Protein 6IWF (pdb70)

Organism: Pseudomonas aeruginosa (strain ATCC 15692 / DSM 22644 / CIP 104116 / JCM 14847 / LMG 12228 / 1C / PRS 101 / PAO1) (NCBI:txid208964)

CATH classification: 3.40.190.10 (+1 more: 3.40.190.10)

Sequence (612 aa):
PVTLTLYNGQHAATGIAIAKAFQDKTGIQVKIRKGGDGQLASQITEEGARSPADVLYTEESPPLIRLASAGLLAKLEPETLALVEPEHAGGNGDWIGITARTRVLAYNPKKIDEKDLPKSLMDLSDPSWSGRFGFVPTSGAFLEQVAAVIKLKGQEEAEDWLTGLKAFGSIYTNNVTAMKAVENGEVDMALINNYYWYTLKKEKGELNSRLHYFGNQDPGALVTVSGAAVLKSSKHPREAQQFVAFMLSEEGQKAILSQSAEYPMRKGMQADPALKPFAELDPPKLTPADLGEASEALSLERDVGLPVTLTLYNGQHAATGIAIAKAFQDKTGIQVKIRKGGDGQLASQITEEGARSPADVLYTEESPPLIRLASAGLLAKLEPETLALVEPEHAGGNGDWIGITARTRVLAYNPKKIDEKDLPKSLMDLSDPSWSGRFGFVPTSGAFLEQVAAVIKLKGQEEAEDWLTGLKAFGSIYTNNVTAMKAVENGEVDMALINNYYWYTLKKEKGELNSRLHYFGNQDPGALVTVSGAAVLKSSKHPREAQQFVAFMLSEEGQKAILSQSAEYPMRKGMQADPALKPFAELDPPKLTPADLGEASEALSLERDVGL

Nearest PDB structures (foldseek):
  6ivy-assembly1_A  TM=9.985E-01  e=1.542E-62  Pseudomonas aeruginosa PAO1
  1mrp-assembly1_A  TM=9.635E-01  e=1.527E-38  Haemophilus influenzae
  2o69-assembly1_A  TM=8.875E-01  e=1.484E-39  Haemophilus influenzae
  1xc1-assembly5_E  TM=8.954E-01  e=6.951E-38  Neisseria gonorrhoeae
  7w3w-assembly1_A  TM=8.744E-01  e=2.225E-31  Vibrio metschnikovii

Solvent-accessible surface area: 25604 Å² total; per-residue (Å²): 168,51,58,2,16,2,2,0,6,2,64,52,50,1,0,106,21,0,7,113,17,0,52,97,139,46,52,26,81,19,124,50,90,88,9,38,23,40,94,0,0,40,40,2,64,149,51,24,87,223,8,77,0,4,1,0,0,0,36,8,1,13,16,0,29,83,1,21,88,68,36,39,5,18,112,0,82,88,125,2,42,66,47,2,69,104,86,32,14,8,72,121,8,15,7,0,0,0,1,0,0,1,10,1,0,0,5,8,35,177,103,10,79,98,158,69,3,3,147,23,1,39,55,0,31,69,84,80,32,58,50,77,0,0,0,5,3,101,20,39,10,1,27,0,2,0,8,0,0,18,95,41,54,20,62,96,40,0,80,102,4,0,72,6,0,98,66,52,15,34,94,38,118,71,18,68,71,0,1,82,1,0,10,90,27,123,7,23,0,0,5,0,2,0,4,25,35,35,64,8,71,144,129,106,40,138,29,88,1,109,31,36,38,17,12,87,16,15,4,1,4,1,23,7,4,0,0,0,0,2,3,141,25,11,162,52,82,182,34,0,18,62,2,0,30,20,0,0,31,102,78,0,0,122,19,2,36,72,69,5,19,3,6,13,12,67,94,81,30,150,24,77,136,70,6,64,71,81,104,103,3,48,35,6,128,24,49,12,82,51,11,15,75,5,74,96,1,77,64,2,13,178,119,21,53,32,185,49,44,2,10,1,2,0,6,0,76,49,50,0,0,53,19,0,3,82,12,1,53,96,130,51,68,28,86,9,68,38,27,45,6,44,21,37,95,0,0,52,35,3,66,125,27,24,99,172,8,69,0,4,1,0,0,0,31,6,1,11,18,0,30,82,1,20,91,66,40,46,7,18,112,0,79,89,124,2,37,70,49,6,72,105,89,33,14,9,88,126,7,15,6,0,0,0,0,0,0,3,11,1,0,0,15,7,30,170,105,8,75,58,170,67,16,3,88,23,0,30,56,0,31,70,86,78,30,58,51,78,0,0,0,6,4,110,27,39,11,0,28,0,0,0,5,0,0,22,100,68,80,25,83,114,69,0,81,100,3,0,70,7,0,98,67,53,15,35,99,27,102,66,37,84,48,0,0,112,2,0,27,94,17,120,4,22,0,0,5,0,3,0,11,24,36,36,66,16,60,139,125,114,34,140,30,70,2,139,32,49,39,14,13,136,86,16,7,0,4,1,19,6,3,0,0,0,0,1,2,149,38,15,180,50,80,163,33,0,15,70,2,0,31,10,0,0,31,92,91,0,0,129,18,0,34,78,91,4,25,2,6,14,12,64,108,78,24,132,25,84,134,76,6,67,71,86,99,108,6,53,38,6,157,28,47,10,80,60,5,15,79,1,66,90,1,104,65,2,14,76,116,20,51,36

InterPro domains:
  IPR006059 Bacterial-type extracellular solute-binding protein [PF13416] (45-304)
  IPR026045 Ferric binding protein [PIRSF002825] (27-326)

Radius of gyration: 26.13 Å; Cα contacts (8 Å, |Δi|>4): 1229; chains: 2; bounding box: 62×66×66 Å

B-factor: mean 15.75, std 8.54, range [2.19, 72.03]

Structure (mmCIF, N/CA/C/O backbone):
data_6IWF
#
_entry.id   6IWF
#
_cell.length_a   51.324
_cell.length_b   105.195
_cell.length_c   59.676
_cell.angle_alpha   90.000
_cell.angle_beta   110.361
_cell.angle_gamma   90.000
#
_symmetry.space_group_name_H-M   'P 1 21 1'
#
loop_
_entity.id
_entity.type
_entity.pdbx_description
1 polymer 'Ferric iron-binding protein HitA'
2 water water
#
loop_
_atom_site.group_PDB
_atom_site.id
_atom_site.type_symbol
_atom_site.label_atom_id
_atom_site.label_alt_id
_atom_site.label_comp_id
_atom_site.label_asym_id
_atom_site.label_entity_id
_atom_site.label_seq_id
_atom_site.pdbx_PDB_ins_code
_atom_site.Cartn_x
_atom_site.Cartn_y
_atom_site.Cartn_z
_atom_site.occupancy
_atom_site.B_iso_or_equiv
_atom_site.auth_seq_id
_atom_site.auth_comp_id
_atom_site.auth_asym_id
_atom_site.auth_atom_id
_atom_site.pdbx_PDB_model_num
ATOM 1 N N . PRO A 1 2 ? 13.03918 -39.25469 83.11246 1.000 31.86917 29 PRO A N 1
ATOM 2 C CA . PRO A 1 2 ? 14.34543 -39.05791 82.47131 1.000 29.25621 29 PRO A CA 1
ATOM 3 C C . PRO A 1 2 ? 14.36546 -37.82130 81.57366 1.000 30.54578 29 PRO A C 1
ATOM 4 O O . PRO A 1 2 ? 13.43013 -37.61067 80.80039 1.000 26.85006 29 PRO A O 1
ATOM 8 N N . VAL A 1 3 ? 15.42162 -37.01340 81.68443 1.000 26.22963 30 VAL A N 1
ATOM 9 C CA . VAL A 1 3 ? 15.52138 -35.79681 80.88629 1.000 24.20220 30 VAL A CA 1
ATOM 10 C C . VAL A 1 3 ? 15.77039 -36.15297 79.42589 1.000 24.31638 30 VAL A C 1
ATOM 11 O O . VAL A 1 3 ? 16.54497 -37.06750 79.10559 1.000 18.89468 30 VAL A O 1
ATOM 15 N N . THR A 1 4 ? 15.09821 -35.43416 78.52942 1.000 19.35718 31 THR A N 1
ATOM 16 C CA . THR A 1 4 ? 15.37992 -35.48256 77.10113 1.000 19.31940 31 THR A CA 1
ATOM 17 C C . THR A 1 4 ? 15.78635 -34.08340 76.65358 1.000 17.88943 31 THR A C 1
ATOM 18 O O . THR A 1 4 ? 14.99961 -33.13928 76.78112 1.000 20.40507 31 THR A O 1
ATOM 22 N N . LEU A 1 5 ? 17.02673 -33.94070 76.18621 1.000 17.99902 32 LEU A N 1
ATOM 23 C CA . LEU A 1 5 ? 17.47075 -32.69038 75.57626 1.000 14.07183 32 LEU A CA 1
ATOM 24 C C . LEU A 1 5 ? 16.95916 -32.61292 74.14372 1.000 15.90120 32 LEU A C 1
ATOM 25 O O . LEU A 1 5 ? 16.88461 -33.62579 73.44276 1.000 17.83589 32 LEU A O 1
ATOM 30 N N . THR A 1 6 ? 16.60647 -31.40663 73.71004 1.000 14.84812 33 THR A N 1
ATOM 31 C CA . THR A 1 6 ? 16.23596 -31.15084 72.32308 1.000 12.92387 33 THR A CA 1
ATOM 32 C C . THR A 1 6 ? 17.39359 -30.41956 71.65527 1.000 12.12685 33 THR A C 1
ATOM 33 O O . THR A 1 6 ? 17.81328 -29.36146 72.13413 1.000 11.41901 33 THR A O 1
ATOM 37 N N . LEU A 1 7 ? 17.93463 -31.01299 70.58944 1.000 11.05751 34 LEU A N 1
ATOM 38 C CA . LEU A 1 7 ? 19.01842 -30.43552 69.80838 1.000 12.20124 34 LEU A CA 1
ATOM 39 C C . LEU A 1 7 ? 18.44312 -29.91967 68.49905 1.000 11.09815 34 LEU A C 1
ATOM 40 O O . LEU A 1 7 ? 17.89922 -30.70018 67.71438 1.000 12.21326 34 LEU A O 1
ATOM 45 N N . TYR A 1 8 ? 18.56381 -28.61711 68.26911 1.000 10.60435 35 TYR A N 1
ATOM 46 C CA . TYR A 1 8 ? 18.28112 -28.02557 66.96377 1.000 11.51970 35 TYR A CA 1
ATOM 47 C C . TYR A 1 8 ? 19.55936 -28.12747 66.14366 1.000 10.22084 35 TYR A C 1
ATOM 48 O O . TYR A 1 8 ? 20.54554 -27.44662 66.44622 1.000 10.17660 35 TYR A O 1
ATOM 57 N N . ASN A 1 9 ? 19.55480 -28.97961 65.10423 1.000 8.95460 36 ASN A N 1
ATOM 58 C CA . ASN A 1 9 ? 20.77902 -29.31155 64.37779 1.000 9.98927 36 ASN A CA 1
ATOM 59 C C . ASN A 1 9 ? 20.73997 -28.72656 62.97099 1.000 11.53892 36 ASN A C 1
ATOM 60 O O . ASN A 1 9 ? 20.07534 -29.26990 62.07833 1.000 11.62971 36 ASN A O 1
ATOM 65 N N . GLY A 1 10 ? 21.48860 -27.63814 62.78586 1.000 9.56542 37 GLY A N 1
ATOM 66 C CA . GLY A 1 10 ? 21.78228 -27.06791 61.48449 1.000 13.52099 37 GLY A CA 1
ATOM 67 C C . GLY A 1 10 ? 23.00569 -27.63715 60.80472 1.000 16.04243 37 GLY A C 1
ATOM 68 O O . GLY A 1 10 ? 23.22278 -27.36889 59.61814 1.000 18.00811 37 GLY A O 1
ATOM 69 N N . GLN A 1 11 ? 23.82289 -28.40515 61.52378 1.000 9.90193 38 GLN A N 1
ATOM 70 C CA . GLN A 1 11 ? 24.92804 -29.12117 60.90231 1.000 10.15677 38 GLN A CA 1
ATOM 71 C C . GLN A 1 11 ? 24.39164 -30.33194 60.14204 1.000 10.36658 38 GLN A C 1
ATOM 72 O O . GLN A 1 11 ? 23.19776 -30.62286 60.15216 1.000 12.55627 38 GLN A O 1
ATOM 78 N N . HIS A 1 12 ? 25.29331 -31.04826 59.48191 1.000 12.68197 39 HIS A N 1
ATOM 79 C CA . HIS A 1 12 ? 24.88955 -32.18897 58.66661 1.000 14.82085 39 HIS A CA 1
ATOM 80 C C . HIS A 1 12 ? 24.17521 -33.23513 59.51754 1.000 13.55549 39 HIS A C 1
ATOM 81 O O . HIS A 1 12 ? 24.46171 -33.40661 60.70579 1.000 14.43179 39 HIS A O 1
ATOM 88 N N . ALA A 1 13 ? 23.21248 -33.92434 58.89321 1.000 14.34614 40 ALA A N 1
ATOM 89 C CA . ALA A 1 13 ? 22.32723 -34.83144 59.62507 1.000 16.22444 40 ALA A CA 1
ATOM 90 C C . ALA A 1 13 ? 23.11035 -35.90157 60.37871 1.000 12.55355 40 ALA A C 1
ATOM 91 O O . ALA A 1 13 ? 22.88043 -36.12833 61.57398 1.000 13.98482 40 ALA A O 1
ATOM 93 N N . ALA A 1 14 ? 24.05298 -36.56029 59.69943 1.000 17.04493 41 ALA A N 1
ATOM 94 C CA . ALA A 1 14 ? 24.80530 -37.64641 60.32210 1.000 16.48457 41 ALA A CA 1
ATOM 95 C C . ALA A 1 14 ? 25.71900 -37.15136 61.43268 1.000 15.23072 41 ALA A C 1
ATOM 96 O O . ALA A 1 14 ? 26.02566 -37.90562 62.35879 1.000 15.51195 41 ALA A O 1
ATOM 98 N N . THR A 1 15 ? 26.18438 -35.90522 61.35134 1.000 13.43853 42 THR A N 1
ATOM 99 C CA . THR A 1 15 ? 27.01399 -35.35663 62.42200 1.000 12.77311 42 THR A CA 1
ATOM 100 C C . THR A 1 15 ? 26.19073 -35.12156 63.68535 1.000 12.50723 42 THR A C 1
ATOM 101 O O . THR A 1 15 ? 26.64234 -35.42333 64.79916 1.000 10.73791 42 THR A O 1
ATOM 105 N N . GLY A 1 16 ? 24.98441 -34.56857 63.53362 1.000 11.31501 43 GLY A N 1
ATOM 106 C CA . GLY A 1 16 ? 24.11943 -34.39408 64.68822 1.000 12.43640 43 GLY A CA 1
ATOM 107 C C . GLY A 1 16 ? 23.73295 -35.72473 65.30673 1.000 15.35113 43 GLY A C 1
ATOM 108 O O . GLY A 1 16 ? 23.71088 -35.87241 66.53038 1.000 14.86682 43 GLY A O 1
ATOM 109 N N . ILE A 1 17 ? 23.46523 -36.72186 64.46469 1.000 14.40219 44 ILE A N 1
ATOM 110 C CA . ILE A 1 17 ? 23.11712 -38.04503 64.97323 1.000 16.44895 44 ILE A CA 1
ATOM 111 C C . ILE A 1 17 ? 24.28472 -38.64061 65.74940 1.000 14.23450 44 ILE A C 1
ATOM 112 O O . ILE A 1 17 ? 24.10256 -39.20944 66.83592 1.000 19.20119 44 ILE A O 1
ATOM 117 N N . ALA A 1 18 ? 25.50265 -38.51176 65.21253 1.000 15.09818 45 ALA A N 1
ATOM 118 C CA . ALA A 1 18 ? 26.66232 -39.14157 65.83599 1.000 13.17259 45 ALA A CA 1
ATOM 119 C C . ALA A 1 18 ? 26.94153 -38.55746 67.21639 1.000 18.57012 45 ALA A C 1
ATOM 120 O O . ALA A 1 18 ? 27.17169 -39.30001 68.18286 1.000 16.99395 45 ALA A O 1
ATOM 122 N N . ILE A 1 19 ? 26.93668 -37.22426 67.33153 1.000 13.62240 46 ILE A N 1
ATOM 123 C CA . ILE A 1 19 ? 27.24413 -36.62585 68.62382 1.000 13.98676 46 ILE A CA 1
ATOM 124 C C . ILE A 1 19 ? 26.09375 -36.85769 69.59946 1.000 11.45359 46 ILE A C 1
ATOM 125 O O . ILE A 1 19 ? 26.32494 -37.06222 70.79546 1.000 15.64267 46 ILE A O 1
ATOM 130 N N . ALA A 1 20 ? 24.84607 -36.86266 69.11214 1.000 15.79140 47 ALA A N 1
ATOM 131 C CA . ALA A 1 20 ? 23.71870 -37.15615 69.99309 1.000 15.17446 47 ALA A CA 1
ATOM 132 C C . ALA A 1 20 ? 23.81357 -38.57441 70.53339 1.000 17.71386 47 ALA A C 1
ATOM 133 O O . ALA A 1 20 ? 23.52460 -38.82024 71.71087 1.000 19.77422 47 ALA A O 1
ATOM 135 N N . LYS A 1 21 ? 24.23492 -39.51642 69.68775 1.000 15.08684 48 LYS A N 1
ATOM 136 C CA . LYS A 1 21 ? 24.38149 -40.90088 70.12706 1.000 22.98676 48 LYS A CA 1
ATOM 137 C C . LYS A 1 21 ? 25.48530 -41.02665 71.16863 1.000 20.83879 48 LYS A C 1
ATOM 138 O O . LYS A 1 21 ? 25.30502 -41.68040 72.20369 1.000 19.56376 48 LYS A O 1
ATOM 144 N N . ALA A 1 22 ? 26.63488 -40.39480 70.91484 1.000 19.31496 49 ALA A N 1
ATOM 145 C CA . ALA A 1 22 ? 27.75035 -40.47947 71.85234 1.000 18.91048 49 ALA A CA 1
ATOM 146 C C . ALA A 1 22 ? 27.38221 -39.90390 73.21607 1.000 21.06879 49 ALA A C 1
ATOM 147 O O . ALA A 1 22 ? 27.71098 -40.49222 74.25247 1.000 20.86858 49 ALA A O 1
ATOM 149 N N . PHE A 1 23 ? 26.70025 -38.75418 73.24198 1.000 18.70331 50 PHE A N 1
ATOM 150 C CA . PHE A 1 23 ? 26.29060 -38.16883 74.51746 1.000 18.84011 50 PHE A CA 1
ATOM 151 C C . PHE A 1 23 ? 25.29029 -39.06494 75.23971 1.000 18.77103 50 PHE A C 1
ATOM 152 O O . PHE A 1 23 ? 25.38117 -39.24995 76.45841 1.000 21.48584 50 PHE A O 1
ATOM 160 N N . GLN A 1 24 ? 24.32497 -39.61433 74.49566 1.000 19.75659 51 GLN A N 1
ATOM 161 C CA . GLN A 1 24 ? 23.27636 -40.45094 75.07659 1.000 20.93490 51 GLN A CA 1
ATOM 162 C C . GLN A 1 24 ? 23.85297 -41.72637 75.68008 1.000 27.12584 51 GLN A C 1
ATOM 163 O O . GLN A 1 24 ? 23.41620 -42.17016 76.75010 1.000 28.45286 51 GLN A O 1
ATOM 169 N N . ASP A 1 25 ? 24.84256 -42.32608 75.01081 1.000 29.79782 52 ASP A N 1
ATOM 170 C CA . ASP A 1 25 ? 25.48888 -43.52036 75.54851 1.000 31.40149 52 ASP A CA 1
ATOM 171 C C . ASP A 1 25 ? 26.31609 -43.19642 76.78923 1.000 29.79515 52 ASP A C 1
ATOM 172 O O . ASP A 1 25 ? 26.36493 -43.99199 77.73553 1.000 36.41007 52 ASP A O 1
ATOM 177 N N . LYS A 1 26 ? 26.95606 -42.02475 76.81338 1.000 29.09275 53 LYS A N 1
ATOM 178 C CA . LYS A 1 26 ? 27.84635 -41.67754 77.91925 1.000 27.41566 53 LYS A CA 1
ATOM 179 C C . LYS A 1 26 ? 27.07388 -41.29565 79.17911 1.000 32.34229 53 LYS A C 1
ATOM 180 O O . LYS A 1 26 ? 27.48800 -41.63410 80.29359 1.000 33.92585 53 LYS A O 1
ATOM 186 N N . THR A 1 27 ? 25.95999 -40.58250 79.02877 1.000 26.37865 54 THR A N 1
ATOM 187 C CA . THR A 1 27 ? 25.27660 -39.97258 80.16077 1.000 25.76480 54 THR A CA 1
ATOM 188 C C . THR A 1 27 ? 23.91287 -40.57937 80.45610 1.000 27.35800 54 THR A C 1
ATOM 189 O O . THR A 1 27 ? 23.36377 -40.31984 81.53284 1.000 27.84836 54 THR A O 1
ATOM 193 N N . GLY A 1 28 ? 23.34724 -41.36293 79.53709 1.000 24.34035 55 GLY A N 1
ATOM 194 C CA . GLY A 1 28 ? 21.98469 -41.82308 79.65931 1.000 25.40014 55 GLY A CA 1
ATOM 195 C C . GLY A 1 28 ? 20.93746 -40.77959 79.34458 1.000 22.70074 55 GLY A C 1
ATOM 196 O O . GLY A 1 28 ? 19.74378 -41.10090 79.36958 1.000 24.29039 55 GLY A O 1
ATOM 197 N N . ILE A 1 29 ? 21.34605 -39.54581 79.04737 1.000 21.78437 56 ILE A N 1
ATOM 198 C CA . ILE A 1 29 ? 20.41446 -38.47525 78.70569 1.000 21.26633 56 ILE A CA 1
ATOM 199 C C . ILE A 1 29 ? 19.99264 -38.64374 77.25042 1.000 23.38190 56 ILE A C 1
ATOM 200 O O . ILE A 1 29 ? 20.83836 -38.69473 76.35088 1.000 25.99516 56 ILE A O 1
ATOM 205 N N . GLN A 1 30 ? 18.68617 -38.74375 77.01818 1.000 23.20959 57 GLN A N 1
ATOM 206 C CA . GLN A 1 30 ? 18.18471 -38.87947 75.65895 1.000 25.85941 57 GLN A CA 1
ATOM 207 C C . GLN A 1 30 ? 18.30673 -37.54610 74.93564 1.000 20.10176 57 GLN A C 1
ATOM 208 O O . GLN A 1 30 ? 18.10862 -36.48491 75.53033 1.000 19.19831 57 GLN A O 1
ATOM 214 N N . VAL A 1 31 ? 18.63041 -37.60316 73.64795 1.000 21.47322 58 VAL A N 1
ATOM 215 C CA . VAL A 1 31 ? 18.77029 -36.40902 72.81794 1.000 18.77104 58 VAL A CA 1
ATOM 216 C C . VAL A 1 31 ? 17.82506 -36.54656 71.63341 1.000 18.76858 58 VAL A C 1
ATOM 217 O O . VAL A 1 31 ? 18.00858 -37.42866 70.78493 1.000 24.85696 58 VAL A O 1
ATOM 221 N N . LYS A 1 32 ? 16.82536 -35.66891 71.56986 1.000 13.56713 59 LYS A N 1
ATOM 222 C CA . LYS A 1 32 ? 15.91621 -35.56646 70.43479 1.000 13.16909 59 LYS A CA 1
ATOM 223 C C . LYS A 1 32 ? 16.45423 -34.50216 69.48298 1.000 16.97722 59 LYS A C 1
ATOM 224 O O . LYS A 1 32 ? 16.94005 -33.46512 69.93593 1.000 17.77207 59 LYS A O 1
ATOM 230 N N . ILE A 1 33 ? 16.38408 -34.75852 68.17287 1.000 15.93581 60 ILE A N 1
ATOM 231 C CA . ILE A 1 33 ? 17.00560 -33.87775 67.17557 1.000 16.88545 60 ILE A CA 1
ATOM 232 C C . ILE A 1 33 ? 15.93940 -33.28144 66.26685 1.000 22.25433 60 ILE A C 1
ATOM 233 O O . ILE A 1 33 ? 15.20427 -34.01288 65.58917 1.000 21.47801 60 ILE A O 1
ATOM 238 N N . ARG A 1 34 ? 15.88931 -31.95172 66.22481 1.000 15.45140 61 ARG A N 1
ATOM 239 C CA . ARG A 1 34 ? 15.09345 -31.20709 65.25550 1.000 15.44217 61 ARG A CA 1
ATOM 240 C C . ARG A 1 34 ? 16.03954 -30.75953 64.14498 1.000 19.93882 61 ARG A C 1
ATOM 241 O O . ARG A 1 34 ? 16.92652 -29.93043 64.36911 1.000 14.69774 61 ARG A O 1
ATOM 249 N N . LYS A 1 35 ? 15.87682 -31.33460 62.95783 1.000 20.89439 62 LYS A N 1
ATOM 250 C CA . LYS A 1 35 ? 16.76696 -31.05220 61.84499 1.000 16.92382 62 LYS A CA 1
ATOM 251 C C . LYS A 1 35 ? 16.24509 -29.87287 61.03797 1.000 16.93746 62 LYS A C 1
ATOM 252 O O . LYS A 1 35 ? 15.04438 -29.77062 60.77536 1.000 18.83439 62 LYS A O 1
ATOM 258 N N . GLY A 1 36 ? 17.14920 -28.97679 60.66042 1.000 14.95745 63 GLY A N 1
ATOM 259 C CA . GLY A 1 36 ? 16.76176 -27.84996 59.82922 1.000 16.35356 63 GLY A CA 1
ATOM 260 C C . GLY A 1 36 ? 17.99114 -27.14536 59.30421 1.000 13.09604 63 GLY A C 1
ATOM 261 O O . GLY A 1 36 ? 19.12758 -27.50803 59.61788 1.000 14.73096 63 GLY A O 1
ATOM 262 N N . GLY A 1 37 ? 17.75415 -26.13523 58.47072 1.000 16.64755 64 GLY A N 1
ATOM 263 C CA . GLY A 1 37 ? 18.83275 -25.25320 58.08273 1.000 13.05133 64 GLY A CA 1
ATOM 264 C C . GLY A 1 37 ? 19.11968 -24.23871 59.17661 1.000 12.56717 64 GLY A C 1
ATOM 265 O O . GLY A 1 37 ? 18.24337 -23.88767 59.96396 1.000 13.94309 64 GLY A O 1
ATOM 266 N N . ASP A 1 38 ? 20.37840 -23.78857 59.22063 1.000 13.25288 65 ASP A N 1
ATOM 267 C CA . ASP A 1 38 ? 20.83815 -22.76326 60.15873 1.000 14.91284 65 ASP A CA 1
ATOM 268 C C . ASP A 1 38 ? 19.82996 -21.63238 60.33575 1.000 16.13193 65 ASP A C 1
ATOM 269 O O . ASP A 1 38 ? 19.33182 -21.38201 61.43982 1.000 15.99846 65 ASP A O 1
ATOM 274 N N . GLY A 1 39 ? 19.52509 -20.93240 59.24064 1.000 17.22598 66 GLY A N 1
ATOM 275 C CA . GLY A 1 39 ? 18.64634 -19.77484 59.33401 1.000 15.59140 66 GLY A CA 1
ATOM 276 C C . GLY A 1 39 ? 17.22049 -20.13949 59.70309 1.000 18.64914 66 GLY A C 1
ATOM 277 O O . GLY A 1 39 ? 16.56991 -19.42986 60.47820 1.000 15.07774 66 GLY A O 1
ATOM 278 N N . GLN A 1 40 ? 16.71272 -21.24724 59.15277 1.000 10.97710 67 GLN A N 1
ATOM 279 C CA . GLN A 1 40 ? 15.37913 -21.70760 59.51554 1.000 15.83874 67 GLN A CA 1
ATOM 280 C C . GLN A 1 40 ? 15.30274 -21.99638 61.00893 1.000 15.51742 67 GLN A C 1
ATOM 281 O O . GLN A 1 40 ? 14.33892 -21.60863 61.68097 1.000 16.08093 67 GLN A O 1
ATOM 287 N N . LEU A 1 41 ? 16.34084 -22.63540 61.55564 1.000 13.36872 68 LEU A N 1
ATOM 288 C CA . LEU A 1 41 ? 16.33263 -22.94858 62.98091 1.000 12.68094 68 LEU A CA 1
ATOM 289 C C . LEU A 1 41 ? 16.47337 -21.68867 63.82654 1.000 13.39928 68 LEU A C 1
ATOM 290 O O . LEU A 1 41 ? 15.78090 -21.54102 64.84051 1.000 12.20719 68 LEU A O 1
ATOM 295 N N . ALA A 1 42 ? 17.35655 -20.76671 63.42608 1.000 11.72106 69 ALA A N 1
ATOM 296 C CA . ALA A 1 42 ? 17.49220 -19.52062 64.17930 1.000 11.00981 69 ALA A CA 1
ATOM 297 C C . ALA A 1 42 ? 16.19799 -18.71092 64.12808 1.000 14.93736 69 ALA A C 1
ATOM 298 O O . ALA A 1 42 ? 15.78680 -18.11827 65.13407 1.000 16.50634 69 ALA A O 1
ATOM 300 N N . SER A 1 43 ? 15.52358 -18.69963 62.97285 1.000 14.74488 70 SER A N 1
ATOM 301 C CA . SER A 1 43 ? 14.23669 -18.01261 62.88424 1.000 17.24321 70 SER A CA 1
ATOM 302 C C . SER A 1 43 ? 13.17671 -18.70386 63.72641 1.000 16.10731 70 SER A C 1
ATOM 303 O O . SER A 1 43 ? 12.35372 -18.03625 64.35767 1.000 17.22861 70 SER A O 1
ATOM 306 N N . GLN A 1 44 ? 13.17646 -20.03695 63.74943 1.000 15.83665 71 GLN A N 1
ATOM 307 C CA . GLN A 1 44 ? 12.22313 -20.75264 64.58708 1.000 16.65352 71 GLN A CA 1
ATOM 308 C C . GLN A 1 44 ? 12.43753 -20.41717 66.05478 1.000 18.66949 71 GLN A C 1
ATOM 309 O O . GLN A 1 44 ? 11.48029 -20.13731 66.78543 1.000 19.19644 71 GLN A O 1
ATOM 315 N N . ILE A 1 45 ? 13.69807 -20.43166 66.50392 1.000 15.34854 72 ILE A N 1
ATOM 316 C CA . ILE A 1 45 ? 13.98137 -20.08460 67.89472 1.000 15.55508 72 ILE A CA 1
ATOM 317 C C . ILE A 1 45 ? 13.53416 -18.66039 68.18852 1.000 19.25137 72 ILE A C 1
ATOM 318 O O . ILE A 1 45 ? 12.95930 -18.38067 69.24714 1.000 27.02928 72 ILE A O 1
ATOM 323 N N . THR A 1 46 ? 13.78443 -17.74122 67.25469 1.000 19.80292 73 THR A N 1
ATOM 324 C CA . THR A 1 46 ? 13.37478 -16.35527 67.44888 1.000 19.35505 73 THR A CA 1
ATOM 325 C C . THR A 1 46 ? 11.85504 -16.24320 67.57537 1.000 27.23840 73 THR A C 1
ATOM 326 O O . THR A 1 46 ? 11.35169 -15.50779 68.43337 1.000 29.04870 73 THR A O 1
ATOM 330 N N . GLU A 1 47 ? 11.10474 -16.99208 66.75779 1.000 21.71619 74 GLU A N 1
ATOM 331 C CA . GLU A 1 47 ? 9.64269 -16.92540 66.82701 1.000 22.48412 74 GLU A CA 1
ATOM 332 C C . GLU A 1 47 ? 9.08496 -17.69746 68.01779 1.000 28.64704 74 GLU A C 1
ATOM 333 O O . GLU A 1 47 ? 8.12022 -17.24933 68.64679 1.000 33.05852 74 GLU A O 1
ATOM 339 N N . GLU A 1 48 ? 9.66322 -18.85871 68.33950 1.000 24.84117 75 GLU A N 1
ATOM 340 C CA . GLU A 1 48 ? 9.14545 -19.65511 69.45141 1.000 26.73364 75 GLU A CA 1
ATOM 341 C C . GLU A 1 48 ? 9.37362 -18.96903 70.79430 1.000 30.17077 75 GLU A C 1
ATOM 342 O O . GLU A 1 48 ? 8.59368 -19.17704 71.73210 1.000 32.06667 75 GLU A O 1
ATOM 348 N N . GLY A 1 49 ? 10.44009 -18.17712 70.91142 1.000 28.83245 76 GLY A N 1
ATOM 349 C CA . GLY A 1 49 ? 10.65880 -17.38973 72.11601 1.000 31.36187 76 GLY A CA 1
ATOM 350 C C . GLY A 1 49 ? 10.84870 -18.25896 73.34507 1.000 37.57250 76 GLY A C 1
ATOM 351 O O . GLY A 1 49 ? 11.69821 -19.15858 73.37869 1.000 29.85663 76 GLY A O 1
ATOM 352 N N . ALA A 1 50 ? 10.03968 -17.99033 74.37670 1.000 36.83652 77 ALA A N 1
ATOM 353 C CA . ALA A 1 50 ? 10.17082 -18.71723 75.63601 1.000 27.84186 77 ALA A CA 1
ATOM 354 C C . ALA A 1 50 ? 9.61490 -20.12773 75.53198 1.000 33.22655 77 ALA A C 1
ATOM 355 O O . ALA A 1 50 ? 10.03949 -21.01619 76.28008 1.000 34.36933 77 ALA A O 1
ATOM 357 N N . ARG A 1 51 ? 8.66975 -20.34953 74.61997 1.000 31.64902 78 ARG A N 1
ATOM 358 C CA . ARG A 1 51 ? 8.07599 -21.66105 74.40598 1.000 35.16532 78 ARG A CA 1
ATOM 359 C C . ARG A 1 51 ? 8.96317 -22.59152 73.59325 1.000 26.65466 78 ARG A C 1
ATOM 360 O O . ARG A 1 51 ? 8.57796 -23.75061 73.38420 1.000 29.56911 78 ARG A O 1
ATOM 368 N N . SER A 1 52 ? 10.12082 -22.12421 73.12804 1.000 26.49095 79 SER A N 1
ATOM 369 C CA . SER A 1 52 ? 10.97678 -22.97248 72.31248 1.000 21.11644 79 SER A CA 1
ATOM 370 C C . SER A 1 52 ? 11.41381 -24.18464 73.12111 1.000 18.55541 79 SER A C 1
ATOM 371 O O . SER A 1 52 ? 11.92044 -24.02577 74.24038 1.000 20.30774 79 SER A O 1
ATOM 374 N N . PRO A 1 53 ? 11.23471 -25.40067 72.60210 1.000 20.49684 80 PRO A N 1
ATOM 375 C CA . PRO A 1 53 ? 11.75757 -26.58140 73.29207 1.000 21.16453 80 PRO A CA 1
ATOM 376 C C . PRO A 1 53 ? 13.25968 -26.75976 73.13954 1.000 18.05266 80 PRO A C 1
ATOM 377 O O . PRO A 1 53 ? 13.82663 -27.64752 73.79467 1.000 14.96321 80 PRO A O 1
ATOM 381 N N . ALA A 1 54 ? 13.92060 -25.92782 72.32940 1.000 17.02407 81 ALA A N 1
ATOM 382 C CA . ALA A 1 54 ? 15.33912 -26.11840 72.04590 1.000 11.44324 81 ALA A CA 1
ATOM 383 C C . ALA A 1 54 ? 16.17841 -25.93226 73.30164 1.000 9.38612 81 ALA A C 1
ATOM 384 O O . ALA A 1 54 ? 16.01991 -24.95421 74.03730 1.000 11.82730 81 ALA A O 1
ATOM 386 N N . ASP A 1 55 ? 17.08143 -26.87786 73.54384 1.000 11.47507 82 ASP A N 1
ATOM 387 C CA . ASP A 1 55 ? 18.04792 -26.75322 74.62141 1.000 9.03365 82 ASP A CA 1
ATOM 388 C C . ASP A 1 55 ? 19.42996 -26.35685 74.12212 1.000 6.48131 82 ASP A C 1
ATOM 389 O O . ASP A 1 55 ? 20.11425 -25.56532 74.77917 1.000 8.16050 82 ASP A O 1
ATOM 394 N N . VAL A 1 56 ? 19.83047 -26.89434 72.97168 1.000 8.20184 83 VAL A N 1
ATOM 395 C CA . VAL A 1 56 ? 21.13393 -26.66571 72.35630 1.000 8.04922 83 VAL A CA 1
ATOM 396 C C . VAL A 1 56 ? 20.90350 -26.41363 70.87475 1.000 10.21869 83 VAL A C 1
ATOM 397 O O . VAL A 1 56 ? 20.07349 -27.08121 70.24616 1.000 10.56326 83 VAL A O 1
ATOM 401 N N . LEU A 1 57 ? 21.61415 -25.43034 70.32574 1.000 5.48949 84 LEU A N 1
ATOM 402 C CA . LEU A 1 57 ? 21.61960 -25.16238 68.89422 1.000 7.90219 84 LEU A CA 1
ATOM 403 C C . LEU A 1 57 ? 23.00259 -25.46435 68.33928 1.000 6.33551 84 LEU A C 1
ATOM 404 O O . LEU A 1 57 ? 24.00928 -25.05312 68.91906 1.000 7.98757 84 LEU A O 1
ATOM 409 N N . TYR A 1 58 ? 23.04795 -26.16842 67.21283 1.000 7.72640 85 TYR A N 1
ATOM 410 C CA . TYR A 1 58 ? 24.29466 -26.56705 66.56869 1.000 7.69910 85 TYR A CA 1
ATOM 411 C C . TYR A 1 58 ? 24.19090 -26.12889 65.11904 1.000 7.29125 85 TYR A C 1
ATOM 412 O O . TYR A 1 58 ? 23.26500 -26.55495 64.42194 1.000 10.09857 85 TYR A O 1
ATOM 421 N N . THR A 1 59 ? 25.08063 -25.23202 64.68405 1.000 7.29692 86 THR A N 1
ATOM 422 C CA . THR A 1 59 ? 24.98228 -24.66211 63.34629 1.000 10.19422 86 THR A CA 1
ATOM 423 C C . THR A 1 59 ? 26.23141 -24.94411 62.51848 1.000 10.02292 86 THR A C 1
ATOM 424 O O . THR A 1 59 ? 27.34264 -25.08242 63.04207 1.000 10.42659 86 THR A O 1
ATOM 428 N N . GLU A 1 60 ? 26.02362 -24.99165 61.20216 1.000 9.37642 87 GLU A N 1
ATOM 429 C CA . GLU A 1 60 ? 27.12288 -25.11123 60.25009 1.000 11.95766 87 GLU A CA 1
ATOM 430 C C . GLU A 1 60 ? 28.01174 -23.87350 60.24952 1.000 12.75156 87 GLU A C 1
ATOM 431 O O . GLU A 1 60 ? 29.22393 -23.97537 60.02769 1.000 14.27519 87 GLU A O 1
ATOM 437 N N . GLU A 1 61 ? 27.42280 -22.68392 60.44848 1.000 12.51299 88 GLU A N 1
ATOM 438 C CA . GLU A 1 61 ? 28.14299 -21.42566 60.33211 1.000 13.74409 88 GLU A CA 1
ATOM 439 C C . GLU A 1 61 ? 27.83831 -20.53542 61.52750 1.000 8.99314 88 GLU A C 1
ATOM 440 O O . GLU A 1 61 ? 26.87637 -20.75449 62.27193 1.000 10.19029 88 GLU A O 1
ATOM 446 N N . SER A 1 62 ? 28.65713 -19.49957 61.68511 1.000 11.19347 89 SER A N 1
ATOM 447 C CA . SER A 1 62 ? 28.54353 -18.63193 62.85688 1.000 9.06697 89 SER A CA 1
ATOM 448 C C . SER A 1 62 ? 27.53595 -17.47874 62.74945 1.000 12.81477 89 SER A C 1
ATOM 449 O O . SER A 1 62 ? 27.04111 -17.04681 63.79787 1.000 11.04887 89 SER A O 1
ATOM 452 N N . PRO A 1 63 ? 27.19569 -16.94135 61.56866 1.000 11.69876 90 PRO A N 1
ATOM 453 C CA . PRO A 1 63 ? 26.23750 -15.79121 61.52521 1.000 10.00135 90 PRO A CA 1
ATOM 454 C C . PRO A 1 63 ? 24.95733 -16.02371 62.32124 1.000 9.16086 90 PRO A C 1
ATOM 455 O O . PRO A 1 63 ? 24.54465 -15.12282 63.06976 1.000 11.07366 90 PRO A O 1
ATOM 459 N N . PRO A 1 64 ? 24.29584 -17.18883 62.23130 1.000 8.97825 91 PRO A N 1
ATOM 460 C CA . PRO A 1 64 ? 23.08960 -17.37235 63.06563 1.000 9.95110 91 PRO A CA 1
ATOM 461 C C . PRO A 1 64 ? 23.36134 -17.28790 64.55654 1.000 10.77385 91 PRO A C 1
ATOM 462 O O . PRO A 1 64 ? 22.48284 -16.84923 65.31766 1.000 11.18229 91 PRO A O 1
ATOM 466 N N . LEU A 1 65 ? 24.53688 -17.73116 65.00898 1.000 10.36585 92 LEU A N 1
ATOM 467 C CA . LEU A 1 65 ? 24.83947 -17.65692 66.43433 1.000 9.17491 92 LEU A CA 1
ATOM 468 C C . LEU A 1 65 ? 25.09880 -16.22162 66.85575 1.000 9.81975 92 LEU A C 1
ATOM 469 O O . LEU A 1 65 ? 24.67330 -15.79964 67.93869 1.000 8.95382 92 LEU A O 1
ATOM 474 N N . ILE A 1 66 ? 25.80802 -15.46025 66.01757 1.000 9.15224 93 ILE A N 1
ATOM 475 C CA . ILE A 1 66 ? 26.04328 -14.05715 66.32351 1.000 8.63962 93 ILE A CA 1
ATOM 476 C C . ILE A 1 66 ? 24.71559 -13.31936 66.37233 1.000 9.22340 93 ILE A C 1
ATOM 477 O O . ILE A 1 66 ? 24.49444 -12.47743 67.25157 1.000 11.92123 93 ILE A O 1
ATOM 482 N N . ARG A 1 67 ? 23.78552 -13.68250 65.47500 1.000 9.43500 94 ARG A N 1
ATOM 483 C CA . ARG A 1 67 ? 22.44751 -13.08283 65.47173 1.000 11.10924 94 ARG A CA 1
ATOM 484 C C . ARG A 1 67 ? 21.70820 -13.38586 66.77058 1.000 12.51674 94 ARG A C 1
ATOM 485 O O . ARG A 1 67 ? 21.21267 -12.47243 67.44317 1.000 9.71212 94 ARG A O 1
ATOM 493 N N . LEU A 1 68 ? 21.63782 -14.66976 67.14671 1.000 8.33627 95 LEU A N 1
ATOM 494 C CA . LEU A 1 68 ? 20.91547 -15.06319 68.35305 1.000 10.82659 95 LEU A CA 1
ATOM 495 C C . LEU A 1 68 ? 21.58797 -14.52900 69.61018 1.000 9.80600 95 LEU A C 1
ATOM 496 O O . LEU A 1 68 ? 20.91020 -14.22343 70.60568 1.000 8.87466 95 LEU A O 1
ATOM 501 N N . ALA A 1 69 ? 22.92161 -14.46167 69.60862 1.000 6.62515 96 ALA A N 1
ATOM 502 C CA . ALA A 1 69 ? 23.62874 -13.89839 70.75319 1.000 10.49848 96 ALA A CA 1
ATOM 503 C C . ALA A 1 69 ? 23.29407 -12.42647 70.92829 1.000 11.60425 96 ALA A C 1
ATOM 504 O O . ALA A 1 69 ? 23.06135 -11.96027 72.05216 1.000 13.32547 96 ALA A O 1
ATOM 506 N N . SER A 1 70 ? 23.28277 -11.68037 69.82727 1.000 9.73599 97 SER A N 1
ATOM 507 C CA . SER A 1 70 ? 22.92388 -10.26469 69.88992 1.000 12.83252 97 SER A CA 1
ATOM 508 C C . SER A 1 70 ? 21.52837 -10.06469 70.45914 1.000 11.67133 97 SER A C 1
ATOM 509 O O . SER A 1 70 ? 21.27971 -9.06697 71.14427 1.000 16.40682 97 SER A O 1
ATOM 512 N N . ALA A 1 71 ? 20.60400 -10.98632 70.17575 1.000 9.61609 98 ALA A N 1
ATOM 513 C CA . ALA A 1 71 ? 19.24643 -10.89700 70.69566 1.000 13.96534 98 ALA A CA 1
ATOM 514 C C . ALA A 1 71 ? 19.13977 -11.31876 72.15062 1.000 11.43638 98 ALA A C 1
ATOM 515 O O . ALA A 1 71 ? 18.05480 -11.20133 72.73404 1.000 12.97240 98 ALA A O 1
ATOM 517 N N . GLY A 1 72 ? 20.22063 -11.82027 72.74670 1.000 10.07346 99 GLY A N 1
ATOM 518 C CA . GLY A 1 72 ? 20.15937 -12.24432 74.12927 1.000 11.53483 99 GLY A CA 1
ATOM 519 C C . GLY A 1 72 ? 19.54444 -13.60561 74.33459 1.000 13.65587 99 GLY A C 1
ATOM 520 O O . GLY A 1 72 ? 19.15621 -13.93783 75.45941 1.000 12.58105 99 GLY A O 1
ATOM 521 N N . LEU A 1 73 ? 19.45261 -14.41769 73.28279 1.000 10.40723 100 LEU A N 1
ATOM 522 C CA . LEU A 1 73 ? 18.76384 -15.69474 73.37208 1.000 8.21345 100 LEU A CA 1
ATOM 523 C C . LEU A 1 73 ? 19.66403 -16.83779 73.83221 1.000 10.54895 100 LEU A C 1
ATOM 524 O O . LEU A 1 73 ? 19.15345 -17.92969 74.11899 1.000 10.54427 100 LEU A O 1
ATOM 529 N N . LEU A 1 74 ? 20.96968 -16.61349 73.92416 1.000 8.41394 101 LEU A N 1
ATOM 530 C CA . LEU A 1 74 ? 21.92731 -17.67011 74.23136 1.000 9.65897 101 LEU A CA 1
ATOM 531 C C . LEU A 1 74 ? 22.48408 -17.51419 75.64218 1.000 10.16556 101 LEU A C 1
ATOM 532 O O . LEU A 1 74 ? 22.83620 -16.40402 76.07036 1.000 11.26733 101 LEU A O 1
ATOM 537 N N . ALA A 1 75 ? 22.58259 -18.63763 76.35382 1.000 9.88229 102 ALA A N 1
ATOM 538 C CA . ALA A 1 75 ? 23.11095 -18.64656 77.71301 1.000 11.24276 102 ALA A CA 1
ATOM 539 C C . ALA A 1 75 ? 24.62978 -18.53146 77.70357 1.000 14.51683 102 ALA A C 1
ATOM 540 O O . ALA A 1 75 ? 25.30289 -19.11170 76.84892 1.000 11.96173 102 ALA A O 1
ATOM 542 N N . LYS A 1 76 ? 25.17547 -17.79904 78.67585 1.000 11.15462 103 LYS A N 1
ATOM 543 C CA . LYS A 1 76 ? 26.62299 -17.78716 78.84637 1.000 11.46726 103 LYS A CA 1
ATOM 544 C C . LYS A 1 76 ? 27.11319 -19.20937 79.12135 1.000 13.26248 103 LYS A C 1
ATOM 545 O O . LYS A 1 76 ? 26.50577 -19.95648 79.89113 1.000 12.02453 103 LYS A O 1
ATOM 551 N N . LEU A 1 77 ? 28.19500 -19.59757 78.45469 1.000 9.65740 1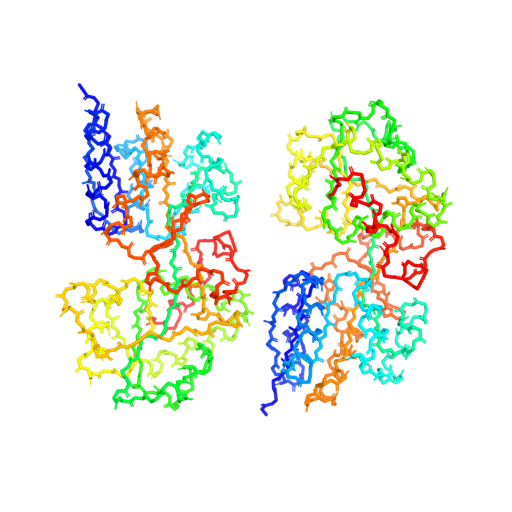04 LEU A N 1
ATOM 552 C CA . LEU A 1 77 ? 28.75152 -20.93257 78.62997 1.000 9.87804 104 LEU A CA 1
ATOM 553 C C . LEU A 1 77 ? 29.65510 -20.99289 79.85975 1.000 11.81020 104 LEU A C 1
ATOM 554 O O . LEU A 1 77 ? 30.30877 -20.01436 80.22533 1.000 12.33213 104 LEU A O 1
ATOM 559 N N . GLU A 1 78 ? 29.70791 -22.16688 80.48097 1.000 13.85640 105 GLU A N 1
ATOM 560 C CA . GLU A 1 78 ? 30.55990 -22.33271 81.64992 1.000 13.31479 105 GLU A CA 1
ATOM 561 C C . GLU A 1 78 ? 32.01815 -22.04243 81.29287 1.000 17.74185 105 GLU A C 1
ATOM 562 O O . GLU A 1 78 ? 32.48404 -22.41529 80.20643 1.000 14.05125 105 GLU A O 1
ATOM 568 N N . PRO A 1 79 ? 32.75764 -21.35490 82.16627 1.000 17.28703 106 PRO A N 1
ATOM 569 C CA . PRO A 1 79 ? 34.15945 -21.03499 81.85148 1.000 19.63404 106 PRO A CA 1
ATOM 570 C C . PRO A 1 79 ? 35.00370 -22.25534 81.54202 1.000 15.23399 106 PRO A C 1
ATOM 571 O O . PRO A 1 79 ? 35.92054 -22.16331 80.71275 1.000 17.36511 106 PRO A O 1
ATOM 575 N N . GLU A 1 80 ? 34.72257 -23.39766 82.17626 1.000 16.15207 107 GLU A N 1
ATOM 576 C CA . GLU A 1 80 ? 35.42748 -24.62840 81.82557 1.000 18.13207 107 GLU A CA 1
ATOM 577 C C . GLU A 1 80 ? 35.23068 -24.97424 80.35330 1.000 20.78351 107 GLU A C 1
ATOM 578 O O . GLU A 1 80 ? 36.15966 -25.44534 79.68775 1.000 16.71222 107 GLU A O 1
ATOM 584 N N . THR A 1 81 ? 34.02345 -24.74744 79.82899 1.000 14.23536 108 THR A N 1
ATOM 585 C CA . THR A 1 81 ? 33.77731 -24.98907 78.40888 1.000 14.90428 108 THR A CA 1
ATOM 586 C C . THR A 1 81 ? 34.54184 -24.00050 77.53542 1.000 11.09876 108 THR A C 1
ATOM 587 O O . THR A 1 81 ? 35.17478 -24.39574 76.54308 1.000 11.54703 108 THR A O 1
ATOM 591 N N . LEU A 1 82 ? 34.49546 -22.70865 77.88402 1.000 13.00068 109 LEU A N 1
ATOM 592 C CA . LEU A 1 82 ? 35.18896 -21.70422 77.07960 1.000 12.39174 109 LEU A CA 1
ATOM 593 C C . LEU A 1 82 ? 36.69063 -21.94953 77.04836 1.000 16.70894 109 LEU A C 1
ATOM 594 O O . LEU A 1 82 ? 37.35573 -21.62760 76.05420 1.000 12.16763 109 LEU A O 1
ATOM 599 N N . ALA A 1 83 ? 37.23923 -22.52680 78.11660 1.000 13.02995 110 ALA A N 1
ATOM 600 C CA . ALA A 1 83 ? 38.67044 -22.78199 78.16927 1.000 15.15299 110 ALA A CA 1
ATOM 601 C C . ALA A 1 83 ? 39.11053 -23.87532 77.20003 1.000 17.37998 110 ALA A C 1
ATOM 602 O O . ALA A 1 83 ? 40.31795 -24.05116 76.99404 1.000 15.96312 110 ALA A O 1
ATOM 604 N N . LEU A 1 84 ? 38.17288 -24.60568 76.59420 1.000 13.30099 111 LEU A N 1
ATOM 605 C CA . LEU A 1 84 ? 38.54262 -25.69292 75.70169 1.000 14.14240 111 LEU A CA 1
ATOM 606 C C . LEU A 1 84 ? 38.93445 -25.22279 74.30275 1.000 12.94270 111 LEU A C 1
ATOM 607 O O . LEU A 1 84 ? 39.46046 -26.03558 73.53394 1.000 12.58046 111 LEU A O 1
ATOM 612 N N . VAL A 1 85 ? 38.70873 -23.94680 73.95825 1.000 13.75298 112 VAL A N 1
ATOM 613 C CA . VAL A 1 85 ? 39.02117 -23.42122 72.62864 1.000 13.53829 112 VAL A CA 1
ATOM 614 C C . VAL A 1 85 ? 39.70116 -22.06133 72.74734 1.000 16.88508 112 VAL A C 1
ATOM 615 O O . VAL A 1 85 ? 39.63492 -21.38673 73.77731 1.000 19.02816 112 VAL A O 1
ATOM 619 N N . GLU A 1 86 ? 40.35261 -21.65391 71.66180 1.000 14.47297 113 GLU A N 1
ATOM 620 C CA . GLU A 1 86 ? 40.95410 -20.33343 71.62116 1.000 14.68440 113 GLU A CA 1
ATOM 621 C C . GLU A 1 86 ? 39.87390 -19.24867 71.63999 1.000 16.54230 113 GLU A C 1
ATOM 622 O O . GLU A 1 86 ? 38.78366 -19.43070 71.08372 1.000 16.03540 113 GLU A O 1
ATOM 628 N N . PRO A 1 87 ? 40.15587 -18.10522 72.27104 1.000 17.14420 114 PRO A N 1
ATOM 629 C CA . PRO A 1 87 ? 39.12106 -17.06206 72.41640 1.000 16.53002 114 PRO A CA 1
ATOM 630 C C . PRO A 1 87 ? 38.55001 -16.56391 71.10091 1.000 15.95626 114 PRO A C 1
ATOM 631 O O . PRO A 1 87 ? 37.37587 -16.17620 71.05779 1.000 18.77538 114 PRO A O 1
ATOM 635 N N . GLU A 1 88 ? 39.34328 -16.54753 70.02758 1.000 18.74832 115 GLU A N 1
ATOM 636 C CA . GLU A 1 88 ? 38.84078 -16.11321 68.73100 1.000 22.00500 115 GLU A CA 1
ATOM 637 C C . GLU A 1 88 ? 37.82503 -17.08460 68.14192 1.000 18.87228 115 GLU A C 1
ATOM 638 O O . GLU A 1 88 ? 37.14779 -16.73233 67.17021 1.000 17.40623 115 GLU A O 1
ATOM 644 N N . HIS A 1 89 ? 37.71182 -18.28920 68.70143 1.000 15.00856 116 HIS A N 1
ATOM 645 C CA . HIS A 1 89 ? 36.79786 -19.32089 68.22587 1.000 13.81712 116 HIS A CA 1
ATOM 646 C C . HIS A 1 89 ? 35.56413 -19.45555 69.10831 1.000 14.79691 116 HIS A C 1
ATOM 647 O O . HIS A 1 89 ? 34.91542 -20.50936 69.10706 1.000 15.04110 116 HIS A O 1
ATOM 654 N N . ALA A 1 90 ? 35.24350 -18.42194 69.87907 1.000 17.23943 117 ALA A N 1
ATOM 655 C CA . ALA A 1 90 ? 34.02502 -18.37428 70.66654 1.000 14.47367 117 ALA A CA 1
ATOM 656 C C . ALA A 1 90 ? 33.37570 -17.01014 70.48944 1.000 14.29221 117 ALA A C 1
ATOM 657 O O . ALA A 1 90 ? 33.99783 -16.06263 70.00252 1.000 18.65767 117 ALA A O 1
ATOM 659 N N . GLY A 1 91 ? 32.10769 -16.91968 70.87314 1.000 10.16165 118 GLY A N 1
ATOM 660 C CA . GLY A 1 91 ? 31.44263 -15.62722 70.88141 1.000 11.90500 118 GLY A CA 1
ATOM 661 C C . GLY A 1 91 ? 32.11255 -14.64825 71.82809 1.000 14.12834 118 GLY A C 1
ATOM 662 O O . GLY A 1 91 ? 32.66927 -15.02498 72.86261 1.000 11.64317 118 GLY A O 1
ATOM 663 N N . GLY A 1 92 ? 32.03353 -13.36158 71.46795 1.000 14.27180 119 GLY A N 1
ATOM 664 C CA . GLY A 1 92 ? 32.68582 -12.33152 72.26086 1.000 19.41004 119 GLY A CA 1
ATOM 665 C C . GLY A 1 92 ? 32.19131 -12.26243 73.69230 1.000 19.20183 119 GLY A C 1
ATOM 666 O O . GLY A 1 92 ? 32.95540 -11.92590 74.60146 1.000 23.81412 119 GLY A O 1
ATOM 667 N N . ASN A 1 93 ? 30.91480 -12.55899 73.91394 1.000 16.24221 120 ASN A N 1
ATOM 668 C CA . ASN A 1 93 ? 30.34829 -12.58759 75.25384 1.000 17.32468 120 ASN A CA 1
ATOM 669 C C . ASN A 1 93 ? 30.28015 -13.99661 75.82462 1.000 18.08233 120 ASN A C 1
ATOM 670 O O . ASN A 1 93 ? 29.62709 -14.20710 76.85112 1.000 20.07254 120 ASN A O 1
ATOM 675 N N . GLY A 1 94 ? 30.92513 -14.96367 75.17595 1.000 12.58239 121 GLY A N 1
ATOM 676 C CA . GLY A 1 94 ? 31.00552 -16.31256 75.70694 1.000 12.05466 121 GLY A CA 1
ATOM 677 C C . GLY A 1 94 ? 29.70013 -17.07429 75.71733 1.000 11.02685 121 GLY A C 1
ATOM 678 O O . GLY A 1 94 ? 29.51631 -17.95097 76.56838 1.000 12.24851 121 GLY A O 1
ATOM 679 N N . ASP A 1 95 ? 28.78043 -16.76612 74.79951 1.000 9.55376 122 ASP A N 1
ATOM 680 C CA . ASP A 1 95 ? 27.50118 -17.46664 74.75112 1.000 9.17995 122 ASP A CA 1
ATOM 681 C C . ASP A 1 95 ? 27.33780 -18.30633 73.49362 1.000 7.21913 122 ASP A C 1
ATOM 682 O O . ASP A 1 95 ? 26.23131 -18.74419 73.19031 1.000 7.90944 122 ASP A O 1
ATOM 687 N N . TRP A 1 96 ? 28.40612 -18.51632 72.73883 1.000 7.74432 123 TRP A N 1
ATOM 688 C CA . TRP A 1 96 ? 28.43385 -19.61282 71.78450 1.000 6.77362 123 TRP A CA 1
ATOM 689 C C . TRP A 1 96 ? 29.89122 -19.99467 71.61638 1.000 4.25111 123 TRP A C 1
ATOM 690 O O . TRP A 1 96 ? 30.78737 -19.23787 71.99007 1.000 6.99548 123 TRP A O 1
ATOM 701 N N . ILE A 1 97 ? 30.13024 -21.18140 71.07568 1.000 4.93516 124 ILE A N 1
ATOM 702 C CA . ILE A 1 97 ? 31.48979 -21.70280 71.02456 1.000 5.52572 124 ILE A CA 1
ATOM 703 C C . ILE A 1 97 ? 31.69281 -22.47529 69.73144 1.000 5.76455 124 ILE A C 1
ATOM 704 O O . ILE A 1 97 ? 30.80734 -23.20569 69.28002 1.000 5.37885 124 ILE A O 1
ATOM 709 N N . GLY A 1 98 ? 32.86459 -22.29343 69.13102 1.000 5.52517 125 GLY A N 1
ATOM 710 C CA . GLY A 1 98 ? 33.18458 -23.02007 67.91312 1.000 6.57843 125 GLY A CA 1
ATOM 711 C C . GLY A 1 98 ? 33.44076 -24.48611 68.21148 1.000 8.07672 125 GLY A C 1
ATOM 712 O O . GLY A 1 98 ? 33.97852 -24.84247 69.26224 1.000 9.66606 125 GLY A O 1
ATOM 713 N N . ILE A 1 99 ? 33.02091 -25.34181 67.28194 1.000 5.95301 126 ILE A N 1
ATOM 714 C CA . ILE A 1 99 ? 33.13436 -26.79065 67.41785 1.000 5.77878 126 ILE A CA 1
ATOM 715 C C . ILE A 1 99 ? 34.12084 -27.36187 66.41240 1.000 7.78646 126 ILE A C 1
ATOM 716 O O . ILE A 1 99 ? 34.99961 -28.14459 66.77392 1.000 8.15150 126 ILE A O 1
ATOM 721 N N . THR A 1 100 ? 33.96638 -27.00750 65.13315 1.000 7.53614 127 THR A N 1
ATOM 722 C CA . THR A 1 100 ? 34.92904 -27.36791 64.09998 1.000 4.77895 127 THR A CA 1
ATOM 723 C C . THR A 1 100 ? 35.15890 -26.16030 63.21000 1.000 7.34491 127 THR A C 1
ATOM 724 O O . THR A 1 100 ? 34.37363 -25.21422 63.20462 1.000 5.76404 127 THR A O 1
ATOM 728 N N . ALA A 1 101 ? 36.25633 -26.20099 62.45884 1.000 5.25669 128 ALA A N 1
ATOM 729 C CA . ALA A 1 101 ? 36.54034 -25.20379 61.43500 1.000 6.09048 128 ALA A CA 1
ATOM 730 C C . ALA A 1 101 ? 36.71065 -25.90272 60.09320 1.000 4.69019 128 ALA A C 1
ATOM 731 O O . ALA A 1 101 ? 37.08269 -27.07341 60.02661 1.000 4.82439 128 ALA A O 1
ATOM 733 N N . ARG A 1 102 ? 36.40897 -25.18334 59.01926 1.000 6.31582 129 ARG A N 1
ATOM 734 C CA . ARG A 1 102 ? 36.56743 -25.70706 57.66988 1.000 6.14422 129 ARG A CA 1
ATOM 735 C C . ARG A 1 102 ? 37.19394 -24.61920 56.81582 1.000 7.69248 129 ARG A C 1
ATOM 736 O O . ARG A 1 102 ? 37.26135 -23.45513 57.22146 1.000 5.57744 129 ARG A O 1
ATOM 744 N N . THR A 1 103 ? 37.58551 -24.97299 55.59205 1.000 5.94067 130 THR A N 1
ATOM 745 C CA . THR A 1 103 ? 38.21750 -23.99167 54.71742 1.000 5.23586 130 THR A CA 1
ATOM 746 C C . THR A 1 103 ? 37.61906 -24.04247 53.32033 1.000 6.21978 130 THR A C 1
ATOM 747 O O . THR A 1 103 ? 37.27529 -25.11697 52.81305 1.000 7.72842 130 THR A O 1
ATOM 751 N N . ARG A 1 104 ? 37.50617 -22.87513 52.69616 1.000 3.88696 131 ARG A N 1
ATOM 752 C CA . ARG A 1 104 ? 37.14245 -22.82754 51.28912 1.000 4.12277 131 ARG A CA 1
ATOM 753 C C . ARG A 1 104 ? 38.29818 -23.33895 50.44231 1.000 6.24409 131 ARG A C 1
ATOM 754 O O . ARG A 1 104 ? 39.47384 -23.15519 50.77853 1.000 5.42234 131 ARG A O 1
ATOM 762 N N . VAL A 1 105 ? 37.95446 -23.99978 49.34449 1.000 5.95217 132 VAL A N 1
ATOM 763 C CA . VAL A 1 105 ? 38.92622 -24.54678 48.40549 1.000 5.13733 132 VAL A CA 1
ATOM 764 C C . VAL A 1 105 ? 38.40234 -24.33120 46.99250 1.000 5.42037 132 VAL A C 1
ATOM 765 O O . VAL A 1 105 ? 37.27920 -23.85644 46.78581 1.000 6.24061 132 VAL A O 1
ATOM 769 N N . LEU A 1 106 ? 39.22961 -24.69411 46.01300 1.000 4.87356 133 LEU A N 1
ATOM 770 C CA . LEU A 1 106 ? 38.83920 -24.76693 44.60800 1.000 5.46200 133 LEU A CA 1
ATOM 771 C C . LEU A 1 106 ? 38.97228 -26.23154 44.18397 1.000 6.25217 133 LEU A C 1
ATOM 772 O O . LEU A 1 106 ? 40.08698 -26.73720 44.01492 1.000 6.75005 133 LEU A O 1
ATOM 777 N N . ALA A 1 107 ? 37.85511 -26.94019 44.03944 1.000 4.82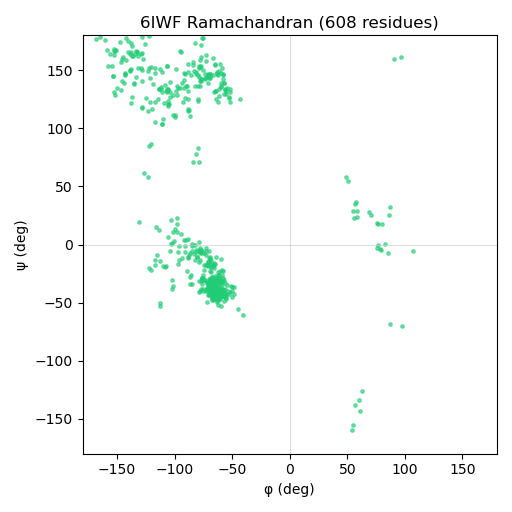975 134 ALA A N 1
ATOM 778 C CA . ALA A 1 107 ? 37.92928 -28.29489 43.49573 1.000 5.71346 134 ALA A CA 1
ATOM 779 C C . ALA A 1 107 ? 38.10279 -28.18945 41.98657 1.000 5.87017 134 ALA A C 1
ATOM 780 O O . ALA A 1 107 ? 37.52770 -27.30031 41.35462 1.000 8.35047 134 ALA A O 1
ATOM 782 N N . TYR A 1 108 ? 38.93892 -29.05330 41.41354 1.000 5.51023 135 TYR A N 1
ATOM 783 C CA . TYR A 1 108 ? 39.16217 -28.97210 39.97640 1.000 7.83297 135 TYR A CA 1
ATOM 784 C C . TYR A 1 108 ? 39.40590 -30.36186 39.40950 1.000 6.45515 135 TYR A C 1
ATOM 785 O O . TYR A 1 108 ? 39.80458 -31.28836 40.12079 1.000 8.41438 135 TYR A O 1
ATOM 794 N N . ASN A 1 109 ? 39.15431 -30.48735 38.10066 1.000 7.84846 136 ASN A N 1
ATOM 795 C CA . ASN A 1 109 ? 39.37423 -31.73211 37.37912 1.000 11.48201 136 ASN A CA 1
ATOM 796 C C . ASN A 1 109 ? 40.69332 -31.62697 36.63538 1.000 8.75793 136 ASN A C 1
ATOM 797 O O . ASN A 1 109 ? 40.79011 -30.83947 35.67883 1.000 10.44979 136 ASN A O 1
ATOM 802 N N . PRO A 1 110 ? 41.73891 -32.35283 37.04366 1.000 11.19658 137 PRO A N 1
ATOM 803 C CA . PRO A 1 110 ? 43.04821 -32.18663 36.38661 1.000 11.20606 137 PRO A CA 1
ATOM 804 C C . PRO A 1 110 ? 43.08650 -32.70428 34.96500 1.000 13.24821 137 PRO A C 1
ATOM 805 O O . PRO A 1 110 ? 44.06528 -32.42348 34.25982 1.000 18.10039 137 PRO A O 1
ATOM 809 N N . LYS A 1 111 ? 42.07450 -33.45862 34.52310 1.000 10.72659 138 LYS A N 1
ATOM 810 C CA . LYS A 1 111 ? 41.98586 -33.81240 33.11307 1.000 14.20101 138 LYS A CA 1
ATOM 811 C C . LYS A 1 111 ? 41.53373 -32.63445 32.26575 1.000 20.06935 138 LYS A C 1
ATOM 812 O O . LYS A 1 111 ? 41.80191 -32.61039 31.05813 1.000 17.25773 138 LYS A O 1
ATOM 818 N N . LYS A 1 112 ? 40.87218 -31.64866 32.87517 1.000 12.98566 139 LYS A N 1
ATOM 819 C CA . LYS A 1 112 ? 40.32228 -30.52612 32.13484 1.000 14.92643 139 LYS A CA 1
ATOM 820 C C . LYS A 1 112 ? 41.06678 -29.22223 32.35657 1.000 10.89842 139 LYS A C 1
ATOM 821 O O . LYS A 1 112 ? 40.93579 -28.31685 31.53127 1.000 12.58689 139 LYS A O 1
ATOM 827 N N . ILE A 1 113 ? 41.84681 -29.10993 33.42696 1.000 10.44868 140 ILE A N 1
ATOM 828 C CA . ILE A 1 113 ? 42.66998 -27.92888 33.65636 1.000 9.68036 140 ILE A CA 1
ATOM 829 C C . ILE A 1 113 ? 43.87870 -28.33821 34.48049 1.000 12.37372 140 ILE A C 1
ATOM 830 O O . ILE A 1 113 ? 43.74427 -29.03071 35.49388 1.000 12.83071 140 ILE A O 1
ATOM 835 N N . ASP A 1 114 ? 45.06530 -27.92936 34.03375 1.000 13.34318 141 ASP A N 1
ATOM 836 C CA . ASP A 1 114 ? 46.27414 -28.19042 34.80088 1.000 14.62486 141 ASP A CA 1
ATOM 837 C C . ASP A 1 114 ? 46.32877 -27.28593 36.02617 1.000 13.24591 141 ASP A C 1
ATOM 838 O O . ASP A 1 114 ? 45.87356 -26.14169 36.00351 1.000 12.86336 141 ASP A O 1
ATOM 843 N N . GLU A 1 115 ? 46.90808 -27.81506 37.10138 1.000 14.82784 142 GLU A N 1
ATOM 844 C CA . GLU A 1 115 ? 47.04735 -27.04867 38.33786 1.000 15.67975 142 GLU A CA 1
ATOM 845 C C . GLU A 1 115 ? 47.70541 -25.69067 38.09867 1.000 15.30272 142 GLU A C 1
ATOM 846 O O . GLU A 1 115 ? 47.27537 -24.67283 38.65960 1.000 14.00165 142 GLU A O 1
ATOM 852 N N . LYS A 1 116 ? 48.73074 -25.64396 37.24213 1.000 18.90286 143 LYS A N 1
ATOM 853 C CA . LYS A 1 116 ? 49.44166 -24.38817 37.01467 1.000 18.52688 143 LYS A CA 1
ATOM 854 C C . LYS A 1 116 ? 48.58592 -23.34712 36.30228 1.000 14.91908 143 LYS A C 1
ATOM 855 O O . LYS A 1 116 ? 48.92576 -22.15859 36.34256 1.000 19.09508 143 LYS A O 1
ATOM 861 N N . ASP A 1 117 ? 47.47582 -23.75491 35.68213 1.000 13.38755 144 ASP A N 1
ATOM 862 C CA . ASP A 1 117 ? 46.59177 -22.85922 34.94296 1.000 13.18192 144 ASP A CA 1
ATOM 863 C C . ASP A 1 117 ? 45.34562 -22.45963 35.72745 1.000 10.98194 144 ASP A C 1
ATOM 864 O O . ASP A 1 117 ? 44.48277 -21.77168 35.17809 1.000 10.13003 144 ASP A O 1
ATOM 869 N N . LEU A 1 118 ? 45.22018 -22.90297 36.97738 1.000 11.38366 145 LEU A N 1
ATOM 870 C CA . LEU A 1 118 ? 44.11746 -22.49295 37.82309 1.000 11.18040 145 LEU A CA 1
ATOM 871 C C . LEU A 1 118 ? 44.20789 -20.99384 38.11169 1.000 9.85541 145 LEU A C 1
ATOM 872 O O . LEU A 1 118 ? 45.29962 -20.41124 38.09145 1.000 10.80766 145 LEU A O 1
ATOM 877 N N . PRO A 1 119 ? 43.07650 -20.34856 38.41225 1.000 8.36331 146 PRO A N 1
ATOM 878 C CA . PRO A 1 119 ? 43.12885 -18.93722 38.80440 1.000 7.23171 146 PRO A CA 1
ATOM 879 C C . PRO A 1 119 ? 44.01701 -18.75840 40.01893 1.000 8.98072 146 PRO A C 1
ATOM 880 O O . PRO A 1 119 ? 44.01730 -19.58310 40.93781 1.000 9.49253 146 PRO A O 1
ATOM 884 N N . LYS A 1 120 ? 44.76218 -17.65083 40.02498 1.000 8.87676 147 LYS A N 1
ATOM 885 C CA . LYS A 1 120 ? 45.68539 -17.37855 41.12133 1.000 9.68699 147 LYS A CA 1
ATOM 886 C C . LYS A 1 120 ? 44.95821 -16.90466 42.37130 1.000 10.26381 147 LYS A C 1
ATOM 887 O O . LYS A 1 120 ? 45.42892 -17.14286 43.49232 1.000 10.29842 147 LYS A O 1
ATOM 893 N N . SER A 1 121 ? 43.80884 -16.25325 42.19721 1.000 6.83442 148 SER A N 1
ATOM 894 C CA . SER A 1 121 ? 43.03514 -15.68628 43.29236 1.000 7.22852 148 SER A CA 1
ATOM 895 C C . SER A 1 121 ? 41.56200 -15.97029 43.04270 1.000 2.82423 148 SER A C 1
ATOM 896 O O . SER A 1 121 ? 41.13512 -16.05085 41.89429 1.000 4.84576 148 SER A O 1
ATOM 899 N N . LEU A 1 122 ? 40.78596 -16.08852 44.12874 1.000 3.94770 149 LEU A N 1
ATOM 900 C CA . LEU A 1 122 ? 39.33003 -16.02687 44.00630 1.000 3.90162 149 LEU A CA 1
ATOM 901 C C . LEU A 1 122 ? 38.89612 -14.83107 43.17073 1.000 4.59790 149 LEU A C 1
ATOM 902 O O . LEU A 1 122 ? 37.91740 -14.89890 42.40952 1.000 2.82873 149 LEU A O 1
ATOM 907 N N . MET A 1 123 ? 39.60696 -13.71618 43.31468 1.000 4.11389 150 MET A N 1
ATOM 908 C CA . MET A 1 123 ? 39.18080 -12.48446 42.66773 1.000 4.76886 150 MET A CA 1
ATOM 909 C C . MET A 1 123 ? 39.32535 -12.54631 41.15228 1.000 6.34806 150 MET A C 1
ATOM 910 O O . MET A 1 123 ? 38.67567 -11.75596 40.44943 1.000 8.35107 150 MET A O 1
ATOM 915 N N . ASP A 1 124 ? 40.12011 -13.49328 40.62899 1.000 4.12621 151 ASP A N 1
ATOM 916 C CA . ASP A 1 124 ? 40.29320 -13.62214 39.18847 1.000 6.41257 151 ASP A CA 1
ATOM 917 C C . ASP A 1 124 ? 39.06487 -14.20527 38.50179 1.000 7.35488 151 ASP A C 1
ATOM 918 O O . ASP A 1 124 ? 38.92785 -14.04716 37.28594 1.000 7.70015 151 ASP A O 1
ATOM 923 N N . LEU A 1 125 ? 38.15659 -14.84847 39.25158 1.000 5.62053 152 LEU A N 1
ATOM 924 C CA . LEU A 1 125 ? 37.04354 -15.58173 38.64720 1.000 5.37673 152 LEU A CA 1
ATOM 925 C C . LEU A 1 125 ? 35.95265 -14.66695 38.10441 1.000 8.01923 152 LEU A C 1
ATOM 926 O O . LEU A 1 125 ? 35.01827 -15.15163 37.45139 1.000 10.48507 152 LEU A O 1
ATOM 931 N N . SER A 1 126 ? 36.03838 -13.36794 38.36125 1.000 7.79761 153 SER A N 1
ATOM 932 C CA . SER A 1 126 ? 35.11998 -12.43073 37.72926 1.000 8.24494 153 SER A CA 1
ATOM 933 C C . SER A 1 126 ? 35.55517 -12.06539 36.31570 1.000 10.28481 153 SER A C 1
ATOM 934 O O . SER A 1 126 ? 34.81380 -11.37096 35.60873 1.000 9.30482 153 SER A O 1
ATOM 937 N N . ASP A 1 127 ? 36.71914 -12.53282 35.87878 1.000 6.40400 154 ASP A N 1
ATOM 938 C CA . ASP A 1 127 ? 37.23608 -12.23002 34.54447 1.000 8.52745 154 ASP A CA 1
ATOM 939 C C . ASP A 1 127 ? 36.51219 -13.07374 33.49539 1.000 9.35876 154 ASP A C 1
ATOM 940 O O . ASP A 1 127 ? 36.24286 -14.25069 33.72963 1.000 7.78773 154 ASP A O 1
ATOM 945 N N . PRO A 1 128 ? 36.19446 -12.50808 32.32276 1.000 8.43118 155 PRO A N 1
ATOM 946 C CA . PRO A 1 128 ? 35.44853 -13.28806 31.32204 1.000 9.02754 155 PRO A CA 1
ATOM 947 C C . PRO A 1 128 ? 36.14634 -14.56658 30.87259 1.000 8.19865 155 PRO A C 1
ATOM 948 O O . PRO A 1 128 ? 35.46552 -15.48270 30.39134 1.000 10.24872 155 PRO A O 1
ATOM 952 N N . SER A 1 129 ? 37.46814 -14.67652 31.02099 1.000 6.30598 156 SER A N 1
ATOM 953 C CA . SER A 1 129 ? 38.14391 -15.88915 30.56198 1.000 9.75103 156 SER A CA 1
ATOM 954 C C . SER A 1 129 ? 37.67404 -17.13645 31.30843 1.000 11.83814 156 SER A C 1
ATOM 955 O O . SER A 1 129 ? 37.77893 -18.24421 30.77003 1.000 11.77355 156 SER A O 1
ATOM 958 N N . TRP A 1 130 ? 37.13816 -16.99104 32.52048 1.000 11.62150 157 TRP A N 1
ATOM 959 C CA . TRP A 1 130 ? 36.66938 -18.14424 33.28125 1.000 9.01610 157 TRP A CA 1
ATOM 960 C C . TRP A 1 130 ? 35.21122 -18.47957 33.02035 1.000 10.90479 157 TRP A C 1
ATOM 961 O O . TRP A 1 130 ? 34.68240 -19.40207 33.64716 1.000 10.09795 157 TRP A O 1
ATOM 972 N N . SER A 1 131 ? 34.55264 -17.77172 32.10089 1.000 7.43854 158 SER A N 1
ATOM 973 C CA . SER A 1 131 ? 33.13263 -17.99911 31.87177 1.000 9.99137 158 SER A CA 1
ATOM 974 C C . SER A 1 131 ? 32.84953 -19.46699 31.54608 1.000 13.86995 158 SER A C 1
ATOM 975 O O . SER A 1 131 ? 33.48743 -20.05858 30.67026 1.000 11.72727 158 SER A O 1
ATOM 978 N N . GLY A 1 132 ? 31.88637 -20.05430 32.25820 1.000 11.85778 159 GLY A N 1
ATOM 979 C CA . GLY A 1 132 ? 31.48997 -21.42601 32.01155 1.000 14.51261 159 GLY A CA 1
ATOM 980 C C . GLY A 1 132 ? 32.41144 -22.47602 32.59308 1.000 13.01752 159 GLY A C 1
ATOM 981 O O . GLY A 1 132 ? 32.09686 -23.67650 32.50255 1.000 15.45920 159 GLY A O 1
ATOM 982 N N . ARG A 1 133 ? 33.53097 -22.07498 33.19486 1.000 8.17592 160 ARG A N 1
ATOM 983 C CA . ARG A 1 133 ? 34.53190 -23.02181 33.66557 1.000 7.39125 160 ARG A CA 1
ATOM 984 C C . ARG A 1 133 ? 34.41920 -23.34614 35.14717 1.000 7.40539 160 ARG A C 1
ATOM 985 O O . ARG A 1 133 ? 35.14735 -24.22350 35.61694 1.000 7.38727 160 ARG A O 1
ATOM 993 N N . PHE A 1 134 ? 33.54564 -22.67562 35.89503 1.000 8.24143 161 PHE A N 1
ATOM 994 C CA . PHE A 1 134 ? 33.48718 -22.93090 37.32604 1.000 6.36683 161 PHE A CA 1
ATOM 995 C C . PHE A 1 134 ? 32.06288 -22.87493 37.83802 1.000 8.76197 161 PHE A C 1
ATOM 996 O O . PHE A 1 134 ? 31.22342 -22.12207 37.34234 1.000 9.30679 161 PHE A O 1
ATOM 1004 N N . GLY A 1 135 ? 31.81576 -23.69062 38.85002 1.000 6.36040 162 GLY A N 1
ATOM 1005 C CA . GLY A 1 135 ? 30.54051 -23.73153 39.53021 1.000 6.52757 162 GLY A CA 1
ATOM 1006 C C . GLY A 1 135 ? 30.64823 -23.08081 40.89447 1.000 7.02606 162 GLY A C 1
ATOM 1007 O O . GLY A 1 135 ? 31.72089 -23.05484 41.50985 1.000 5.83285 162 GLY A O 1
ATOM 1008 N N . PHE A 1 136 ? 29.52102 -22.56242 41.36952 1.000 6.54407 163 PHE A N 1
ATOM 1009 C CA . PHE A 1 136 ? 29.41725 -22.09920 42.74227 1.000 5.46828 163 PHE A CA 1
ATOM 1010 C C . PHE A 1 136 ? 27.96073 -22.21387 43.16845 1.000 6.49023 163 PHE A C 1
ATOM 1011 O O . PHE A 1 136 ? 27.06847 -22.39585 42.33782 1.000 8.97386 163 PHE A O 1
ATOM 1019 N N . VAL A 1 137 ? 27.74265 -22.10360 44.47549 1.000 7.39030 164 VAL A N 1
ATOM 1020 C CA . VAL A 1 137 ? 26.42728 -22.27620 45.09849 1.000 6.26716 164 VAL A CA 1
ATOM 1021 C C . VAL A 1 137 ? 26.06664 -20.98844 45.82543 1.000 6.97399 164 VAL A C 1
ATOM 1022 O O . VAL A 1 137 ? 26.33501 -20.85304 47.03090 1.000 7.36873 164 VAL A O 1
ATOM 1026 N N . PRO A 1 138 ? 25.47465 -20.01546 45.14020 1.000 7.41616 165 PRO A N 1
ATOM 1027 C CA . PRO A 1 138 ? 25.30439 -18.69567 45.75256 1.000 8.11226 165 PRO A CA 1
ATOM 1028 C C . PRO A 1 138 ? 24.27114 -18.66820 46.86395 1.000 14.38598 165 PRO A C 1
ATOM 1029 O O . PRO A 1 138 ? 24.31465 -17.75315 47.69339 1.000 13.61448 165 PRO A O 1
ATOM 1033 N N . THR A 1 139 ? 23.37915 -19.65167 46.93593 1.000 11.03234 166 THR A N 1
ATOM 1034 C CA . THR A 1 139 ? 22.36942 -19.69605 47.98551 1.000 14.26508 166 THR A CA 1
ATOM 1035 C C . THR A 1 139 ? 22.86334 -20.33656 49.28069 1.000 11.47050 166 THR A C 1
ATOM 1036 O O . THR A 1 139 ? 22.08908 -20.42960 50.24224 1.000 13.62029 166 THR A O 1
ATOM 1040 N N . SER A 1 140 ? 24.11960 -20.77028 49.34991 1.000 10.52192 167 SER A N 1
ATOM 1041 C CA . SER A 1 140 ? 24.61776 -21.44341 50.54211 1.000 12.86298 167 SER A CA 1
ATOM 1042 C C . SER A 1 140 ? 25.12400 -20.43702 51.57111 1.000 12.22790 167 SER A C 1
ATOM 1043 O O . SER A 1 140 ? 25.65638 -19.37815 51.22979 1.000 11.08220 167 SER A O 1
ATOM 1046 N N . GLY A 1 141 ? 24.94251 -20.77778 52.85194 1.000 12.26635 168 GLY A N 1
ATOM 1047 C CA . GLY A 1 141 ? 25.49092 -19.93250 53.90496 1.000 12.39891 168 GLY A CA 1
ATOM 1048 C C . GLY A 1 141 ? 26.99954 -19.82675 53.84291 1.000 12.20311 168 GLY A C 1
ATOM 1049 O O . GLY A 1 141 ? 27.57609 -18.80180 54.23142 1.000 9.89861 168 GLY A O 1
ATOM 1050 N N . ALA A 1 142 ? 27.66033 -20.87138 53.34170 1.000 11.23381 169 ALA A N 1
ATOM 1051 C CA . ALA A 1 142 ? 29.10405 -20.81667 53.15898 1.000 9.67452 169 ALA A CA 1
ATOM 1052 C C . ALA A 1 142 ? 29.49247 -19.76771 52.12829 1.000 8.96790 169 ALA A C 1
ATOM 1053 O O . ALA A 1 142 ? 30.46851 -19.04058 52.32115 1.000 9.03028 169 ALA A O 1
ATOM 1055 N N . PHE A 1 143 ? 28.77939 -19.71562 50.99759 1.000 9.19923 170 PHE A N 1
ATOM 1056 C CA . PHE A 1 143 ? 29.09844 -18.68252 50.01968 1.000 7.82681 170 PHE A CA 1
ATOM 1057 C C . PHE A 1 143 ? 28.77009 -17.29061 50.55792 1.000 7.12106 170 PHE A C 1
ATOM 1058 O O . PHE A 1 143 ? 29.46960 -16.32597 50.23874 1.000 6.09079 170 PHE A O 1
ATOM 1066 N N . LEU A 1 144 ? 27.71614 -17.16182 51.36630 1.000 6.09020 171 LEU A N 1
ATOM 1067 C CA . LEU A 1 144 ? 27.43461 -15.87817 52.00179 1.000 6.48115 171 LEU A CA 1
ATOM 1068 C C . LEU A 1 144 ? 28.63508 -15.39236 52.79846 1.000 5.99814 171 LEU A C 1
ATOM 1069 O O . LEU A 1 144 ? 29.01053 -14.21573 52.72419 1.000 6.48628 171 LEU A O 1
ATOM 1074 N N . GLU A 1 145 ? 29.25131 -16.28835 53.57184 1.000 7.40348 172 GLU A N 1
ATOM 1075 C CA . GLU A 1 145 ? 30.43802 -15.89904 54.32708 1.000 6.19293 172 GLU A CA 1
ATOM 1076 C C . GLU A 1 145 ? 31.58932 -15.53540 53.39293 1.000 4.45157 172 GLU A C 1
ATOM 1077 O O . GLU A 1 145 ? 32.35595 -14.60706 53.68468 1.000 5.26896 172 GLU A O 1
ATOM 1083 N N . GLN A 1 146 ? 31.70595 -16.23596 52.25755 1.000 3.86962 173 GLN A N 1
ATOM 1084 C CA . GLN A 1 146 ? 32.72124 -15.87659 51.26727 1.000 3.61219 173 GLN A CA 1
ATOM 1085 C C . GLN A 1 146 ? 32.52805 -14.44331 50.79465 1.000 3.74065 173 GLN A C 1
ATOM 1086 O O . GLN A 1 146 ? 33.49129 -13.68282 50.66236 1.000 3.83375 173 GLN A O 1
ATOM 1092 N N . VAL A 1 147 ? 31.28565 -14.06054 50.51031 1.000 3.25389 174 VAL A N 1
ATOM 1093 C CA . VAL A 1 147 ? 31.03812 -12.69600 50.05410 1.000 3.60488 174 VAL A CA 1
ATOM 1094 C C . VAL A 1 147 ? 31.38850 -11.69379 51.14524 1.000 3.38222 174 VAL A C 1
ATOM 1095 O O . VAL A 1 147 ? 32.00363 -10.65055 50.87993 1.000 4.07100 174 VAL A O 1
ATOM 1099 N N . ALA A 1 148 ? 31.00623 -11.99046 52.38971 1.000 3.14542 175 ALA A N 1
ATOM 1100 C CA . ALA A 1 148 ? 31.32519 -11.08972 53.48778 1.000 4.17237 175 ALA A CA 1
ATOM 1101 C C . ALA A 1 148 ? 32.82906 -10.90702 53.61690 1.000 6.04111 175 ALA A C 1
ATOM 1102 O O . ALA A 1 148 ? 33.30438 -9.80592 53.90777 1.000 5.69454 175 ALA A O 1
ATOM 1104 N N . ALA A 1 149 ? 33.59121 -11.98078 53.39684 1.000 4.17483 176 ALA A N 1
ATOM 1105 C CA . ALA A 1 149 ? 35.04693 -11.87915 53.44129 1.000 4.70049 176 ALA A CA 1
ATOM 1106 C C . ALA A 1 149 ? 35.57585 -10.98580 52.32534 1.000 4.09374 176 ALA A C 1
ATOM 1107 O O . ALA A 1 149 ? 36.49101 -10.18675 52.55242 1.000 6.04748 176 ALA A O 1
ATOM 1109 N N . VAL A 1 150 ? 35.01416 -11.08763 51.12116 1.000 2.18819 177 VAL A N 1
ATOM 1110 C CA . VAL A 1 150 ? 35.49172 -10.22162 50.03999 1.000 3.31451 177 VAL A CA 1
ATOM 1111 C C . VAL A 1 150 ? 35.18873 -8.75989 50.36565 1.000 4.95144 177 VAL A C 1
ATOM 1112 O O . VAL A 1 150 ? 36.02728 -7.87822 50.15386 1.000 5.07364 177 VAL A O 1
ATOM 1116 N N . ILE A 1 151 ? 33.99262 -8.47610 50.89589 1.000 3.52275 178 ILE A N 1
ATOM 1117 C CA . ILE A 1 151 ? 33.67495 -7.09623 51.27750 1.000 4.34213 178 ILE A CA 1
ATOM 1118 C C . ILE A 1 151 ? 34.67114 -6.58722 52.30439 1.000 6.78023 178 ILE A C 1
ATOM 1119 O O . ILE A 1 151 ? 35.17923 -5.46129 52.20218 1.000 8.10070 178 ILE A O 1
ATOM 1124 N N . LYS A 1 152 ? 34.97787 -7.42056 53.30139 1.000 4.60165 179 LYS A N 1
ATOM 1125 C CA . LYS A 1 152 ? 35.84192 -7.00402 54.40002 1.000 7.55651 179 LYS A CA 1
ATOM 1126 C C . LYS A 1 152 ? 37.28225 -6.79170 53.94129 1.000 11.13445 179 LYS A C 1
ATOM 1127 O O . LYS A 1 152 ? 37.95348 -5.84847 54.39249 1.000 10.57568 179 LYS A O 1
ATOM 1133 N N . LEU A 1 153 ? 37.77245 -7.65074 53.04329 1.000 5.38326 180 LEU A N 1
ATOM 1134 C CA . LEU A 1 153 ? 39.16226 -7.60423 52.61534 1.000 6.54136 180 LEU A CA 1
ATOM 1135 C C . LEU A 1 153 ? 39.39933 -6.64319 51.46551 1.000 6.17378 180 LEU A C 1
ATOM 1136 O O . LEU A 1 153 ? 40.46942 -6.02312 51.39830 1.000 6.86586 180 LEU A O 1
ATOM 1141 N N . LYS A 1 154 ? 38.42501 -6.49932 50.56224 1.000 6.59571 181 LYS A N 1
ATOM 1142 C CA . LYS A 1 154 ? 38.61452 -5.74499 49.33594 1.000 8.10311 181 LYS A CA 1
ATOM 1143 C C . LYS A 1 154 ? 37.71523 -4.52466 49.22713 1.000 7.80511 181 LYS A C 1
ATOM 1144 O O . LYS A 1 154 ? 37.98184 -3.65372 48.38557 1.000 9.76710 181 LYS A O 1
ATOM 1150 N N . GLY A 1 155 ? 36.69620 -4.41214 50.06307 1.000 5.69772 182 GLY A N 1
ATOM 1151 C CA . GLY A 1 155 ? 35.81301 -3.26732 50.04127 1.000 8.32508 182 GLY A CA 1
ATOM 1152 C C . GLY A 1 155 ? 34.55337 -3.53571 49.23733 1.000 10.67071 182 GLY A C 1
ATOM 1153 O O . GLY A 1 155 ? 34.48653 -4.44275 48.40744 1.000 8.09249 182 GLY A O 1
ATOM 1154 N N . GLN A 1 156 ? 33.54312 -2.69955 49.48550 1.000 10.44891 183 GLN A N 1
ATOM 1155 C CA . GLN A 1 156 ? 32.21545 -2.93843 48.92287 1.000 12.13136 183 GLN A CA 1
ATOM 1156 C C . GLN A 1 156 ? 32.22163 -2.84434 47.40258 1.000 10.67262 183 GLN A C 1
ATOM 1157 O O . GLN A 1 156 ? 31.56768 -3.64538 46.72466 1.000 11.26419 183 GLN A O 1
ATOM 1163 N N . GLU A 1 157 ? 32.96456 -1.88218 46.84142 1.000 11.45438 184 GLU A N 1
ATOM 1164 C CA . GLU A 1 157 ? 32.90134 -1.67095 45.39880 1.000 13.26032 184 GLU A CA 1
ATOM 1165 C C . GLU A 1 157 ? 33.57279 -2.80934 44.64594 1.000 11.86381 184 GLU A C 1
ATOM 1166 O O . GLU A 1 157 ? 33.03610 -3.30190 43.64848 1.000 10.34422 184 GLU A O 1
ATOM 1172 N N . GLU A 1 158 ? 34.74278 -3.25150 45.11596 1.000 10.12245 185 GLU A N 1
ATOM 1173 C CA . GLU A 1 158 ? 35.39621 -4.38540 44.47832 1.000 9.42141 185 GLU A CA 1
ATOM 1174 C C . GLU A 1 158 ? 34.56127 -5.64740 44.63849 1.000 6.12227 185 GLU A C 1
ATOM 1175 O O . GLU A 1 158 ? 34.49263 -6.47477 43.72104 1.000 9.82851 185 GLU A O 1
ATOM 1177 N N . ALA A 1 159 ? 33.91708 -5.81197 45.80125 1.000 6.77416 186 ALA A N 1
ATOM 1178 C CA . ALA A 1 159 ? 33.08692 -6.99109 46.02017 1.000 5.72703 186 ALA A CA 1
ATOM 1179 C C . ALA A 1 159 ? 31.89806 -6.99574 45.06519 1.000 6.28663 186 ALA A C 1
ATOM 1180 O O . ALA A 1 159 ? 31.53863 -8.03939 44.50679 1.000 6.29989 186 ALA A O 1
ATOM 1182 N N . GLU A 1 160 ? 31.28786 -5.82947 44.86046 1.000 9.14170 187 GLU A N 1
ATOM 1183 C CA . GLU A 1 160 ? 30.17782 -5.72605 43.91860 1.000 7.55550 187 GLU A CA 1
ATOM 1184 C C . GLU A 1 160 ? 30.62380 -6.04766 42.49447 1.000 7.27298 187 GLU A C 1
ATOM 1185 O O . GLU A 1 160 ? 29.92206 -6.76095 41.76723 1.000 7.15591 187 GLU A O 1
ATOM 1191 N N . ASP A 1 161 ? 31.78814 -5.53299 42.08008 1.000 7.18602 188 ASP A N 1
ATOM 1192 C CA . ASP A 1 161 ? 32.30097 -5.82798 40.74165 1.000 7.23337 188 ASP A CA 1
ATOM 1193 C C . ASP A 1 161 ? 32.59217 -7.31335 40.59006 1.000 8.79904 188 ASP A C 1
ATOM 1194 O O . ASP A 1 161 ? 32.28225 -7.92406 39.55342 1.000 7.00454 188 ASP A O 1
ATOM 1199 N N . TRP A 1 162 ? 33.19585 -7.90993 41.62250 1.000 5.16991 189 TRP A N 1
ATOM 1200 C CA . TRP A 1 162 ? 33.51588 -9.33291 41.58786 1.000 5.26302 189 TRP A CA 1
ATOM 1201 C C . TRP A 1 162 ? 32.24674 -10.17673 41.50886 1.000 6.11829 189 TRP A C 1
ATOM 1202 O O . TRP A 1 162 ? 32.13322 -11.07078 40.66125 1.000 6.19929 189 TRP A O 1
ATOM 1213 N N . LEU A 1 163 ? 31.25377 -9.86507 42.34967 1.000 5.28517 190 LEU A N 1
ATOM 1214 C CA . LEU A 1 163 ? 30.03780 -10.66711 42.35614 1.000 4.88016 190 LEU A CA 1
ATOM 1215 C C . LEU A 1 163 ? 29.23816 -10.46079 41.07953 1.000 8.24694 190 LEU A C 1
ATOM 1216 O O . LEU A 1 163 ? 28.56948 -11.38743 40.61747 1.000 6.34249 190 LEU A O 1
ATOM 1221 N N . THR A 1 164 ? 29.32640 -9.27242 40.48350 1.000 6.34416 191 THR A N 1
ATOM 1222 C CA . THR A 1 164 ? 28.72372 -9.05507 39.16729 1.000 6.06242 191 THR A CA 1
ATOM 1223 C C . THR A 1 164 ? 29.34219 -9.98234 38.13075 1.000 6.05742 191 THR A C 1
ATOM 1224 O O . THR A 1 164 ? 28.63013 -10.60843 37.33988 1.000 8.32132 191 THR A O 1
ATOM 1228 N N . GLY A 1 165 ? 30.67422 -10.09990 38.14057 1.000 4.02312 192 GLY A N 1
ATOM 1229 C CA . GLY A 1 165 ? 31.32401 -11.04782 37.25182 1.000 5.71580 192 GLY A CA 1
ATOM 1230 C C . GLY A 1 165 ? 30.89000 -12.48049 37.50404 1.000 6.92986 192 GLY A C 1
ATOM 1231 O O . GLY A 1 165 ? 30.67334 -13.24373 36.56378 1.000 7.03998 192 GLY A O 1
ATOM 1232 N N . LEU A 1 166 ? 30.76025 -12.87410 38.77885 1.000 6.25818 193 LEU A N 1
ATOM 1233 C CA . LEU A 1 166 ? 30.28643 -14.23048 39.05162 1.000 7.33662 193 LEU A CA 1
ATOM 1234 C C . LEU A 1 166 ? 28.86655 -14.44655 38.52962 1.000 7.25200 193 LEU A C 1
ATOM 1235 O O . LEU A 1 166 ? 28.55339 -15.51941 38.00494 1.000 9.51287 193 LEU A O 1
ATOM 1240 N N . LYS A 1 167 ? 27.99019 -13.44173 38.65708 1.000 9.54570 194 LYS A N 1
ATOM 1241 C CA . LYS A 1 167 ? 26.65010 -13.56434 38.07218 1.000 10.82539 194 LYS A CA 1
ATOM 1242 C C . LYS A 1 167 ? 26.71707 -13.72122 36.55346 1.000 9.93393 194 LYS A C 1
ATOM 1243 O O . LYS A 1 167 ? 25.94894 -14.50172 35.96339 1.000 11.38882 194 LYS A O 1
ATOM 1249 N N . ALA A 1 168 ? 27.63545 -12.99194 35.90619 1.000 7.89664 195 ALA A N 1
ATOM 1250 C CA . ALA A 1 168 ? 27.76926 -13.03400 34.44855 1.000 8.32277 195 ALA A CA 1
ATOM 1251 C C . ALA A 1 168 ? 28.33066 -14.36622 33.95887 1.000 10.72787 195 ALA A C 1
ATOM 1252 O O . ALA A 1 168 ? 27.89785 -14.89070 32.91915 1.000 10.81869 195 ALA A O 1
ATOM 1254 N N . PHE A 1 169 ? 29.29774 -14.93015 34.68567 1.000 9.26088 196 PHE A N 1
ATOM 1255 C CA . PHE A 1 169 ? 30.17844 -15.94337 34.12061 1.000 7.42729 196 PHE A CA 1
ATOM 1256 C C . PHE A 1 169 ? 30.17446 -17.27674 34.85075 1.000 10.70465 196 PHE A C 1
ATOM 1257 O O . PHE A 1 169 ? 30.58056 -18.28523 34.25224 1.000 11.23769 196 PHE A O 1
ATOM 1265 N N . GLY A 1 170 ? 29.74491 -17.31675 36.10903 1.000 8.37217 197 GLY A N 1
ATOM 1266 C CA . GLY A 1 170 ? 29.79630 -18.54752 36.86569 1.000 7.38506 197 GLY A CA 1
ATOM 1267 C C . GLY A 1 170 ? 28.59869 -19.43438 36.59980 1.000 11.97164 197 GLY A C 1
ATOM 1268 O O . GLY A 1 170 ? 27.52324 -18.97588 36.22065 1.000 12.42803 197 GLY A O 1
ATOM 1269 N N . SER A 1 171 ? 28.79879 -20.73008 36.79847 1.000 10.54932 198 SER A N 1
ATOM 1270 C CA . SER A 1 171 ? 27.72884 -21.70424 36.64317 1.000 9.24468 198 SER A CA 1
ATOM 1271 C C . SER A 1 171 ? 27.06583 -21.91750 37.99339 1.000 11.43060 198 SER A C 1
ATOM 1272 O O . SER A 1 171 ? 27.73139 -22.28349 38.96759 1.000 8.50987 198 SER A O 1
ATOM 1275 N N . ILE A 1 172 ? 25.76426 -21.68043 38.06084 1.000 8.68354 199 ILE A N 1
ATOM 1276 C CA . ILE A 1 172 ? 25.07324 -21.70867 39.34189 1.000 8.11386 199 ILE A CA 1
ATOM 1277 C C . ILE A 1 172 ? 24.59759 -23.12200 39.62862 1.000 10.14645 199 ILE A C 1
ATOM 1278 O O . ILE A 1 172 ? 23.89598 -23.74134 38.81606 1.000 13.08359 199 ILE A O 1
ATOM 1283 N N . TYR A 1 173 ? 24.99635 -23.63911 40.78462 1.000 7.81598 200 TYR A N 1
ATOM 1284 C CA . TYR A 1 173 ? 24.50524 -24.89216 41.33283 1.000 8.52990 200 TYR A CA 1
ATOM 1285 C C . TYR A 1 173 ? 23.67198 -24.59166 42.56788 1.000 9.40336 200 TYR A C 1
ATOM 1286 O O . TYR A 1 173 ? 23.90786 -23.60554 43.27117 1.000 10.20493 200 TYR A O 1
ATOM 1295 N N . THR A 1 174 ? 22.66323 -25.42007 42.81797 1.000 12.43980 201 THR A N 1
ATOM 1296 C CA . THR A 1 174 ? 21.83580 -25.19944 43.99215 1.000 11.69085 201 THR A CA 1
ATOM 1297 C C . THR A 1 174 ? 22.27512 -26.03900 45.17791 1.000 13.21629 201 THR A C 1
ATOM 1298 O O . THR A 1 174 ? 21.71226 -25.88889 46.26637 1.000 16.70102 201 THR A O 1
ATOM 1302 N N . ASN A 1 175 ? 23.30635 -26.87321 45.01368 1.000 9.99512 202 ASN A N 1
ATOM 1303 C CA . ASN A 1 175 ? 23.68808 -27.84829 46.02328 1.000 14.30227 202 ASN A CA 1
ATOM 1304 C C . ASN A 1 175 ? 25.19201 -28.07669 45.93137 1.000 11.39684 202 ASN A C 1
ATOM 1305 O O . ASN A 1 175 ? 25.71421 -28.25571 44.82985 1.000 10.37094 202 ASN A O 1
ATOM 1310 N N . ASN A 1 176 ? 25.88104 -28.10020 47.08070 1.000 8.67646 203 ASN A N 1
ATOM 1311 C CA . ASN A 1 176 ? 27.33214 -28.28505 47.03337 1.000 16.07759 203 ASN A CA 1
ATOM 1312 C C . ASN A 1 176 ? 27.70124 -29.68303 46.55036 1.000 13.27385 203 ASN A C 1
ATOM 1313 O O . ASN A 1 176 ? 28.69889 -29.85237 45.83778 1.000 11.81423 203 ASN A O 1
ATOM 1318 N N . VAL A 1 177 ? 26.93176 -30.70642 46.94651 1.000 11.60500 204 VAL A N 1
ATOM 1319 C CA . VAL A 1 177 ? 27.27609 -32.06474 46.53035 1.000 11.51642 204 VAL A CA 1
ATOM 1320 C C . VAL A 1 177 ? 27.11938 -32.20592 45.02338 1.000 13.95843 204 VAL A C 1
ATOM 1321 O O . VAL A 1 177 ? 27.93241 -32.85763 44.35495 1.000 12.93489 204 VAL A O 1
ATOM 1325 N N . THR A 1 178 ? 26.08790 -31.57334 44.46121 1.000 11.47369 205 THR A N 1
ATOM 1326 C CA . THR A 1 178 ? 25.91364 -31.55476 43.01137 1.000 11.62612 205 THR A CA 1
ATOM 1327 C C . THR A 1 178 ? 27.08534 -30.87738 42.29950 1.000 12.04341 205 THR A C 1
ATOM 1328 O O . THR A 1 178 ? 27.57010 -31.37899 41.27719 1.000 9.88871 205 THR A O 1
ATOM 1332 N N . ALA A 1 179 ? 27.53583 -29.72846 42.80925 1.000 9.62935 206 ALA A N 1
ATOM 1333 C CA . ALA A 1 179 ? 28.68262 -29.04488 42.20758 1.000 10.18927 206 ALA A CA 1
ATOM 1334 C C . ALA A 1 179 ? 29.95183 -29.89404 42.29394 1.000 10.07352 206 ALA A C 1
ATOM 1335 O O . ALA A 1 179 ? 30.75059 -29.93763 41.34289 1.000 9.97884 206 ALA A O 1
ATOM 1337 N N . MET A 1 180 ? 30.16124 -30.56531 43.42652 1.000 8.76382 207 MET A N 1
ATOM 1338 C CA . MET A 1 180 ? 31.35145 -31.39616 43.59747 1.000 9.18458 207 MET A CA 1
ATOM 1339 C C . MET A 1 180 ? 31.30498 -32.60521 42.67993 1.000 12.08955 207 MET A C 1
ATOM 1340 O O . MET A 1 180 ? 32.30697 -32.95485 42.04585 1.000 11.12403 207 MET A O 1
ATOM 1345 N N . LYS A 1 181 ? 30.14497 -33.25391 42.57716 1.000 12.28908 208 LYS A N 1
ATOM 1346 C CA . LYS A 1 181 ? 30.05506 -34.36030 41.64076 1.000 12.58958 208 LYS A CA 1
ATOM 1347 C C . LYS A 1 181 ? 30.18436 -33.88062 40.19744 1.000 12.66550 208 LYS A C 1
ATOM 1348 O O . LYS A 1 181 ? 30.70008 -34.62022 39.35470 1.000 12.08712 208 LYS A O 1
ATOM 1354 N N . ALA A 1 182 ? 29.74399 -32.65043 39.89356 1.000 11.10341 209 ALA A N 1
ATOM 1355 C CA . ALA A 1 182 ? 29.88328 -32.14291 38.53033 1.000 14.69093 209 ALA A CA 1
ATOM 1356 C C . ALA A 1 182 ? 31.35148 -31.95795 38.15430 1.000 13.13400 209 ALA A C 1
ATOM 1357 O O . ALA A 1 182 ? 31.73999 -32.21399 37.00908 1.000 14.27370 209 ALA A O 1
ATOM 1359 N N . VAL A 1 183 ? 32.18623 -31.51589 39.09930 1.000 9.86190 210 VAL A N 1
ATOM 1360 C CA . VAL A 1 183 ? 33.62469 -31.47789 38.83397 1.000 9.73621 210 VAL A CA 1
ATOM 1361 C C . VAL A 1 183 ? 34.16147 -32.88767 38.65478 1.000 13.83036 210 VAL A C 1
ATOM 1362 O O . VAL A 1 183 ? 34.92542 -33.16895 37.72205 1.000 13.16032 210 VAL A O 1
ATOM 1366 N N . GLU A 1 184 ? 33.78323 -33.79076 39.56401 1.000 14.04718 211 GLU A N 1
ATOM 1367 C CA . GLU A 1 184 ? 34.29229 -35.15315 39.52067 1.000 14.47641 211 GLU A CA 1
ATOM 1368 C C . GLU A 1 184 ? 33.88648 -35.86256 38.23725 1.000 16.10165 211 GLU A C 1
ATOM 1369 O O . GLU A 1 184 ? 34.65544 -36.67621 37.71105 1.000 20.12840 211 GLU A O 1
ATOM 1375 N N . ASN A 1 185 ? 32.69951 -35.55295 37.70922 1.000 15.25739 212 ASN A N 1
ATOM 1376 C CA . ASN A 1 185 ? 32.15198 -36.20530 36.52497 1.000 19.47245 212 ASN A CA 1
ATOM 1377 C C . ASN A 1 185 ? 32.44190 -35.45329 35.23264 1.000 23.42144 212 ASN A C 1
ATOM 1378 O O . ASN A 1 185 ? 31.88056 -35.80233 34.18701 1.000 26.46449 212 ASN A O 1
ATOM 1383 N N . GLY A 1 186 ? 33.28772 -34.43121 35.27638 1.000 14.52564 213 GLY A N 1
ATOM 1384 C CA . GLY A 1 186 ? 33.69532 -33.75647 34.06008 1.000 19.89211 213 GLY A CA 1
ATOM 1385 C C . GLY A 1 186 ? 32.67712 -32.81782 33.46037 1.000 20.14724 213 GLY A C 1
ATOM 1386 O O . GLY A 1 186 ? 32.79353 -32.46772 32.28231 1.000 25.51152 213 GLY A O 1
ATOM 1387 N N . GLU A 1 187 ? 31.67950 -32.39000 34.22612 1.000 14.97114 214 GLU A N 1
ATOM 1388 C CA . GLU A 1 187 ? 30.67763 -31.48127 33.68012 1.000 13.86057 214 GLU A CA 1
ATOM 1389 C C . GLU A 1 187 ? 31.09941 -30.02317 33.78098 1.000 17.86211 214 GLU A C 1
ATOM 1390 O O . GLU A 1 187 ? 30.67589 -29.19741 32.96464 1.000 12.72223 214 GLU A O 1
ATOM 1396 N N . VAL A 1 188 ? 31.92472 -29.68718 34.76373 1.000 13.47335 215 VAL A N 1
ATOM 1397 C CA . VAL A 1 188 ? 32.43082 -28.33104 34.92508 1.000 12.45341 215 VAL A CA 1
ATOM 1398 C C . VAL A 1 188 ? 33.86330 -28.46590 35.41365 1.000 9.31880 215 VAL A C 1
ATOM 1399 O O . VAL A 1 188 ? 34.19925 -29.41817 36.12494 1.000 9.28136 215 VAL A O 1
ATOM 1403 N N . ASP A 1 189 ? 34.73026 -27.53216 34.98959 1.000 8.40709 216 ASP A N 1
ATOM 1404 C CA . ASP A 1 189 ? 36.16010 -27.72158 35.22177 1.000 9.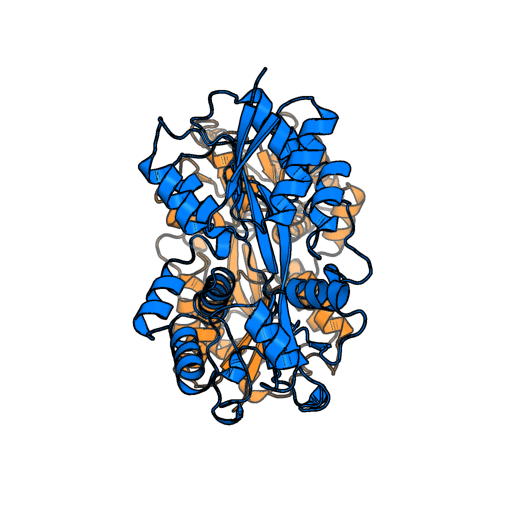53760 216 ASP A CA 1
ATOM 1405 C C . ASP A 1 189 ? 36.53283 -27.55510 36.69089 1.000 7.73270 216 ASP A C 1
ATOM 1406 O O . ASP A 1 189 ? 37.46582 -28.21124 37.16208 1.000 8.47229 216 ASP A O 1
ATOM 1411 N N . MET A 1 190 ? 35.84424 -26.67862 37.42212 1.000 6.92987 217 MET A N 1
ATOM 1412 C CA . MET A 1 190 ? 36.19923 -26.41372 38.81198 1.000 7.92846 217 MET A CA 1
ATOM 1413 C C . MET A 1 190 ? 34.95781 -25.95834 39.57363 1.000 6.28533 217 MET A C 1
ATOM 1414 O O . MET A 1 190 ? 33.93054 -25.64071 38.98193 1.000 7.77256 217 MET A O 1
ATOM 1419 N N . ALA A 1 191 ? 35.06079 -25.90981 40.90306 1.000 7.34246 218 ALA A N 1
ATOM 1420 C CA . ALA A 1 191 ? 33.95590 -25.40056 41.70761 1.000 7.43642 218 ALA A CA 1
ATOM 1421 C C . ALA A 1 191 ? 34.48028 -24.83866 43.01799 1.000 8.84589 218 ALA A C 1
ATOM 1422 O O . ALA A 1 191 ? 35.44341 -25.36349 43.58684 1.000 7.64728 218 ALA A O 1
ATOM 1424 N N . LEU A 1 192 ? 33.82430 -23.77487 43.48234 1.000 5.14420 219 LEU A N 1
ATOM 1425 C CA . LEU A 1 192 ? 34.10956 -23.13750 44.76282 1.000 6.25095 219 LEU A CA 1
ATOM 1426 C C . LEU A 1 192 ? 33.27809 -23.82661 45.83488 1.000 8.38071 219 LEU A C 1
ATOM 1427 O O . LEU A 1 192 ? 32.04724 -23.78158 45.77758 1.000 8.23444 219 LEU A O 1
ATOM 1432 N N . ILE A 1 193 ? 33.93660 -24.47708 46.80008 1.000 7.41100 220 ILE A N 1
ATOM 1433 C CA . ILE A 1 193 ? 33.25795 -25.29041 47.80994 1.000 6.53484 220 ILE A CA 1
ATOM 1434 C C . ILE A 1 193 ? 34.09410 -25.31179 49.08258 1.000 6.34008 220 ILE A C 1
ATOM 1435 O O . ILE A 1 193 ? 35.25465 -24.91816 49.09568 1.000 7.68723 220 ILE A O 1
ATOM 1440 N N . ASN A 1 194 ? 33.48773 -25.77357 50.17481 1.000 5.91691 221 ASN A N 1
ATOM 1441 C CA . ASN A 1 194 ? 34.25368 -26.07172 51.37126 1.000 5.58097 221 ASN A CA 1
ATOM 1442 C C . ASN A 1 194 ? 34.95694 -27.41453 51.22771 1.000 6.02347 221 ASN A C 1
ATOM 1443 O O . ASN A 1 194 ? 34.49863 -28.31136 50.50788 1.000 6.82109 221 ASN A O 1
ATOM 1448 N N . ASN A 1 195 ? 36.06745 -27.56014 51.95360 1.000 4.31942 222 ASN A N 1
ATOM 1449 C CA . ASN A 1 195 ? 36.95022 -28.69862 51.71199 1.000 6.23480 222 ASN A CA 1
ATOM 1450 C C . ASN A 1 195 ? 36.26199 -30.03088 51.97331 1.000 8.62288 222 ASN A C 1
ATOM 1451 O O . ASN A 1 195 ? 36.57625 -31.02779 51.30926 1.000 8.58234 222 ASN A O 1
ATOM 1456 N N . TYR A 1 196 ? 35.32436 -30.08021 52.92805 1.000 5.22537 223 TYR A N 1
ATOM 1457 C CA . TYR A 1 196 ? 34.90266 -31.39103 53.41692 1.000 7.86632 223 TYR A CA 1
ATOM 1458 C C . TYR A 1 196 ? 34.03392 -32.14842 52.41414 1.000 11.84578 223 TYR A C 1
ATOM 1459 O O . TYR A 1 196 ? 33.91317 -33.37287 52.53596 1.000 10.27079 223 TYR A O 1
ATOM 1468 N N . TYR A 1 197 ? 33.45846 -31.46501 51.41115 1.000 10.91879 224 TYR A N 1
ATOM 1469 C CA . TYR A 1 197 ? 32.64118 -32.16736 50.41668 1.000 12.04139 224 TYR A CA 1
ATOM 1470 C C . TYR A 1 197 ? 33.47823 -33.12731 49.58666 1.000 9.74227 224 TYR A C 1
ATOM 1471 O O . TYR A 1 197 ? 33.00655 -34.20487 49.20138 1.000 12.31552 224 TYR A O 1
ATOM 1480 N N . TRP A 1 198 ? 34.70717 -32.73870 49.26382 1.000 9.56555 225 TRP A N 1
ATOM 1481 C CA . TRP A 1 198 ? 35.58921 -33.63978 48.53773 1.000 9.92306 225 TRP A CA 1
ATOM 1482 C C . TRP A 1 198 ? 35.85175 -34.91057 49.34029 1.000 11.89113 225 TRP A C 1
ATOM 1483 O O . TRP A 1 198 ? 35.81577 -36.02120 48.79131 1.000 9.38118 225 TRP A O 1
ATOM 1494 N N . TYR A 1 199 ? 36.09298 -34.76882 50.64913 1.000 9.61618 226 TYR A N 1
ATOM 1495 C CA . TYR A 1 199 ? 36.38890 -35.93763 51.47362 1.000 11.47085 226 TYR A CA 1
ATOM 1496 C C . TYR A 1 199 ? 35.17462 -36.85191 51.61698 1.000 14.66098 226 TYR A C 1
ATOM 1497 O O . TYR A 1 199 ? 35.31725 -38.08046 51.60652 1.000 13.69059 226 TYR A O 1
ATOM 1506 N N . THR A 1 200 ? 33.97260 -36.28093 51.75767 1.000 13.17049 227 THR A N 1
ATOM 1507 C CA . THR A 1 200 ? 32.77655 -37.11902 51.81484 1.000 13.19974 227 THR A CA 1
ATOM 1508 C C . THR A 1 200 ? 32.61335 -37.92766 50.53309 1.000 14.50670 227 THR A C 1
ATOM 1509 O O . THR A 1 200 ? 32.33395 -39.13289 50.57968 1.000 15.61479 227 THR A O 1
ATOM 1513 N N . LEU A 1 201 ? 32.80994 -37.28645 49.37835 1.000 14.15825 228 LEU A N 1
ATOM 1514 C CA . LEU A 1 201 ? 32.67848 -37.98625 48.10429 1.000 15.41036 228 LEU A CA 1
ATOM 1515 C C . LEU A 1 201 ? 33.74978 -39.05828 47.94724 1.000 18.90178 228 LEU A C 1
ATOM 1516 O O . LEU A 1 201 ? 33.46756 -40.15251 47.44264 1.000 20.81647 228 LEU A O 1
ATOM 1521 N N . LYS A 1 202 ? 34.98468 -38.76303 48.36637 1.000 15.09631 229 LYS A N 1
ATOM 1522 C CA . LYS A 1 202 ? 36.04827 -39.76116 48.29492 1.000 17.12323 229 LYS A CA 1
ATOM 1523 C C . LYS A 1 202 ? 35.72186 -40.97318 49.15548 1.000 22.48397 229 LYS A C 1
ATOM 1524 O O . LYS A 1 202 ? 35.89941 -42.11841 48.72308 1.000 25.03717 229 LYS A O 1
ATOM 1530 N N . LYS A 1 203 ? 35.25045 -40.74058 50.38744 1.000 14.72981 230 LYS A N 1
ATOM 1531 C CA . LYS A 1 203 ? 34.85851 -41.85586 51.24622 1.000 19.51417 230 LYS A CA 1
ATOM 1532 C C . LYS A 1 203 ? 33.83355 -42.75565 50.56283 1.000 18.71495 230 LYS A C 1
ATOM 1533 O O . LYS A 1 203 ? 33.87170 -43.98236 50.72132 1.000 25.17752 230 LYS A O 1
ATOM 1539 N N . GLU A 1 204 ? 32.93797 -42.17414 49.76672 1.000 20.05491 231 GLU A N 1
ATOM 1540 C CA . GLU A 1 204 ? 31.89323 -42.95896 49.11821 1.000 24.57658 231 GLU A CA 1
ATOM 1541 C C . GLU A 1 204 ? 32.41485 -43.69735 47.88877 1.000 26.96682 231 GLU A C 1
ATOM 1542 O O . GLU A 1 204 ? 32.06467 -44.86312 47.67110 1.000 24.35279 231 GLU A O 1
ATOM 1548 N N . LYS A 1 205 ? 33.25701 -43.04929 47.07959 1.000 21.25151 232 LYS A N 1
ATOM 1549 C CA . LYS A 1 205 ? 33.68291 -43.61841 45.80268 1.000 21.02137 232 LYS A CA 1
ATOM 1550 C C . LYS A 1 205 ? 35.03121 -44.32461 45.86222 1.000 23.30855 232 LYS A C 1
ATOM 1551 O O . LYS A 1 205 ? 35.34232 -45.10207 44.95027 1.000 28.74048 232 LYS A O 1
ATOM 1557 N N . GLY A 1 206 ? 35.83261 -44.07815 46.89861 1.000 22.87152 233 GLY A N 1
ATOM 1558 C CA . GLY A 1 206 ? 37.12893 -44.71536 47.03724 1.000 24.72747 233 GLY A CA 1
ATOM 1559 C C . GLY A 1 206 ? 38.29058 -43.86531 46.55800 1.000 25.51408 233 GLY A C 1
ATOM 1560 O O . GLY A 1 206 ? 39.10765 -43.39795 47.36191 1.000 28.33915 233 GLY A O 1
ATOM 1561 N N . GLU A 1 207 ? 38.38302 -43.66998 45.24576 1.000 23.36812 234 GLU A N 1
ATOM 1562 C CA . GLU A 1 207 ? 39.40893 -42.83229 44.64074 1.000 22.52455 234 GLU A CA 1
ATOM 1563 C C . GLU A 1 207 ? 38.73501 -41.82889 43.72180 1.000 19.89330 234 GLU A C 1
ATOM 1564 O O . GLU A 1 207 ? 37.77082 -42.16684 43.03432 1.000 22.01149 234 GLU A O 1
ATOM 1570 N N . LEU A 1 208 ? 39.22644 -40.59358 43.72108 1.000 16.70828 235 LEU A N 1
ATOM 1571 C CA . LEU A 1 208 ? 38.61179 -39.52904 42.93825 1.000 16.08627 235 LEU A CA 1
ATOM 1572 C C . LEU A 1 208 ? 39.51853 -39.07180 41.80072 1.000 15.62417 235 LEU A C 1
ATOM 1573 O O . LEU A 1 208 ? 40.74861 -39.13128 41.89149 1.000 19.42786 235 LEU A O 1
ATOM 1578 N N . ASN A 1 209 ? 38.87933 -38.59341 40.73102 1.000 17.06690 236 ASN A N 1
ATOM 1579 C CA . ASN A 1 209 ? 39.57576 -37.88762 39.66219 1.000 18.72609 236 ASN A CA 1
ATOM 1580 C C . ASN A 1 209 ? 39.88333 -36.44901 40.05881 1.000 17.12152 236 ASN A C 1
ATOM 1581 O O . ASN A 1 209 ? 40.96818 -35.93208 39.76236 1.000 14.83834 236 ASN A O 1
ATOM 1586 N N . SER A 1 210 ? 38.94123 -35.80188 40.73013 1.000 14.20256 237 SER A N 1
ATOM 1587 C CA . SER A 1 210 ? 39.08465 -34.39647 41.06989 1.000 12.10284 237 SER A CA 1
ATOM 1588 C C . SER A 1 210 ? 40.11141 -34.21407 42.18540 1.000 14.28975 237 SER A C 1
ATOM 1589 O O . SER A 1 210 ? 40.41853 -35.13313 42.95499 1.000 9.04709 237 SER A O 1
ATOM 1592 N N . ARG A 1 211 ? 40.65133 -33.00077 42.26570 1.000 8.23121 238 ARG A N 1
ATOM 1593 C CA . ARG A 1 211 ? 41.62791 -32.65404 43.28247 1.000 9.24915 238 ARG A CA 1
ATOM 1594 C C . ARG A 1 211 ? 41.23483 -31.31757 43.89957 1.000 7.91240 238 ARG A C 1
ATOM 1595 O O . ARG A 1 211 ? 40.38806 -30.58955 43.37632 1.000 7.36331 238 ARG A O 1
ATOM 1603 N N . LEU A 1 212 ? 41.86071 -31.00186 45.02643 1.000 8.00240 239 LEU A N 1
ATOM 1604 C CA . LEU A 1 212 ? 41.61429 -29.75223 45.72418 1.000 7.48028 239 LEU A CA 1
ATOM 1605 C C . LEU A 1 212 ? 42.79475 -28.82413 45.53203 1.000 10.16249 239 LEU A C 1
ATOM 1606 O O . LEU A 1 212 ? 43.95092 -29.21672 45.73275 1.000 11.95820 239 LEU A O 1
ATOM 1611 N N . HIS A 1 213 ? 42.49396 -27.59130 45.15765 1.000 5.53097 240 HIS A N 1
ATOM 1612 C CA . HIS A 1 213 ? 43.46372 -26.51620 45.12310 1.000 7.36009 240 HIS A CA 1
ATOM 1613 C C . HIS A 1 213 ? 43.20092 -25.58059 46.29332 1.000 6.53885 240 HIS A C 1
ATOM 1614 O O . HIS A 1 213 ? 42.05771 -25.18437 46.53179 1.000 6.72237 240 HIS A O 1
ATOM 1621 N N . TYR A 1 214 ? 44.25834 -25.22285 47.01155 1.000 7.70977 241 TYR A N 1
ATOM 1622 C CA . TYR A 1 214 ? 44.16805 -24.27134 48.11042 1.000 8.08277 241 TYR A CA 1
ATOM 1623 C C . TYR A 1 214 ? 44.76787 -22.95333 47.64722 1.000 7.19791 241 TYR A C 1
ATOM 1624 O O . TYR A 1 214 ? 45.92789 -22.91398 47.21595 1.000 8.61533 241 TYR A O 1
ATOM 1633 N N . PHE A 1 215 ? 43.97919 -21.88377 47.72404 1.000 5.89484 242 PHE A N 1
ATOM 1634 C CA . PHE A 1 215 ? 44.47023 -20.58371 47.27044 1.000 6.19964 242 PHE A CA 1
ATOM 1635 C C . PHE A 1 215 ? 45.61583 -20.09107 48.14841 1.000 6.34635 242 PHE A C 1
ATOM 1636 O O . PHE A 1 215 ? 46.59325 -19.51534 47.64501 1.000 9.75897 242 PHE A O 1
ATOM 1644 N N . GLY A 1 216 ? 45.52228 -20.31748 49.45331 1.000 7.55727 243 GLY A N 1
ATOM 1645 C CA . GLY A 1 216 ? 46.51418 -19.81496 50.39206 1.000 11.06901 243 GLY A CA 1
ATOM 1646 C C . GLY A 1 216 ? 46.73360 -18.31954 50.29305 1.000 14.05779 243 GLY A C 1
ATOM 1647 O O . GLY A 1 216 ? 45.83750 -17.58589 49.86495 1.000 10.78074 243 GLY A O 1
ATOM 1648 N N . ASN A 1 217 ? 47.92273 -17.85652 50.70741 1.000 12.31489 244 ASN A N 1
ATOM 1649 C CA . ASN A 1 217 ? 48.39985 -16.48637 50.47632 1.000 13.03261 244 ASN A CA 1
ATOM 1650 C C . ASN A 1 217 ? 47.44548 -15.40878 50.99140 1.000 8.86420 244 ASN A C 1
ATOM 1651 O O . ASN A 1 217 ? 47.43219 -14.28551 50.47441 1.000 11.68126 244 ASN A O 1
ATOM 1656 N N . GLN A 1 218 ? 46.66963 -15.72588 52.03461 1.000 8.47034 245 GLN A N 1
ATOM 1657 C CA . GLN A 1 218 ? 45.63918 -14.85402 52.60396 1.000 10.25615 245 GLN A CA 1
ATOM 1658 C C . GLN A 1 218 ? 44.63346 -14.41365 51.55951 1.000 9.58327 245 GLN A C 1
ATOM 1659 O O . GLN A 1 218 ? 43.94655 -13.40758 51.74635 1.000 11.66667 245 GLN A O 1
ATOM 1665 N N . ASP A 1 219 ? 44.52450 -15.18807 50.47992 1.000 8.17558 246 ASP A N 1
ATOM 1666 C CA . ASP A 1 219 ? 43.50905 -14.92587 49.47691 1.000 5.49790 246 ASP A CA 1
ATOM 1667 C C . ASP A 1 219 ? 42.11799 -14.96402 50.10486 1.000 7.60700 246 ASP A C 1
ATOM 1668 O O . ASP A 1 219 ? 41.86329 -15.74683 51.02150 1.000 5.57434 246 ASP A O 1
ATOM 1673 N N . PRO A 1 220 ? 41.17658 -14.15175 49.61700 1.000 5.27594 247 PRO A N 1
ATOM 1674 C CA . PRO A 1 220 ? 39.81170 -14.27110 50.15875 1.000 5.17784 247 PRO A CA 1
ATOM 1675 C C . PRO A 1 220 ? 39.24671 -15.66975 49.98456 1.000 4.64937 247 PRO A C 1
ATOM 1676 O O . PRO A 1 220 ? 38.46151 -16.12216 50.82300 1.000 5.43669 247 PRO A O 1
ATOM 1680 N N . GLY A 1 221 ? 39.66650 -16.39324 48.95037 1.000 3.77516 248 GLY A N 1
ATOM 1681 C CA . GLY A 1 221 ? 39.16150 -17.72996 48.74570 1.000 4.49897 248 GLY A CA 1
ATOM 1682 C C . GLY A 1 221 ? 39.79382 -18.79005 49.61827 1.000 3.56466 248 GLY A C 1
ATOM 1683 O O . GLY A 1 221 ? 39.46235 -19.96496 49.45344 1.000 4.71359 248 GLY A O 1
ATOM 1684 N N . ALA A 1 222 ? 40.71626 -18.39689 50.51087 1.000 3.96648 249 ALA A N 1
ATOM 1685 C CA . ALA A 1 222 ? 41.31541 -19.27511 51.51227 1.000 4.53708 249 ALA A CA 1
ATOM 1686 C C . ALA A 1 222 ? 40.63756 -19.12305 52.87826 1.000 5.08933 249 ALA A C 1
ATOM 1687 O O . ALA A 1 222 ? 41.18249 -19.55766 53.89988 1.000 4.62837 249 ALA A O 1
ATOM 1689 N N . LEU A 1 223 ? 39.43875 -18.54112 52.89350 1.000 4.40544 250 LEU A N 1
ATOM 1690 C CA . LEU A 1 223 ? 38.69915 -18.25759 54.11393 1.000 3.83479 250 LEU A CA 1
ATOM 1691 C C . LEU A 1 223 ? 38.48795 -19.51246 54.95422 1.000 4.95091 250 LEU A C 1
ATOM 1692 O O . LEU A 1 223 ? 38.09769 -20.56365 54.43835 1.000 5.02391 250 LEU A O 1
ATOM 1697 N N . VAL A 1 224 ? 38.73444 -19.38641 56.25627 1.000 3.91255 251 VAL A N 1
ATOM 1698 C CA . VAL A 1 224 ? 38.39734 -20.41634 57.23126 1.000 4.32826 251 VAL A CA 1
ATOM 1699 C C . VAL A 1 224 ? 37.19143 -19.91752 58.02007 1.000 4.60766 251 VAL A C 1
ATOM 1700 O O . VAL A 1 224 ? 37.16727 -18.75672 58.45427 1.000 5.79277 251 VAL A O 1
ATOM 1704 N N . THR A 1 225 ? 36.19425 -20.78509 58.20193 1.000 3.22559 252 THR A N 1
ATOM 1705 C CA . THR A 1 225 ? 35.00184 -20.46931 58.98369 1.000 4.65343 252 THR A CA 1
ATOM 1706 C C . THR A 1 225 ? 34.75280 -21.56241 60.01944 1.000 5.97254 252 THR A C 1
ATOM 1707 O O . THR A 1 225 ? 35.29798 -22.66312 59.93823 1.000 5.71403 252 THR A O 1
ATOM 1711 N N . VAL A 1 226 ? 33.91170 -21.26429 61.00797 1.000 9.18839 253 VAL A N 1
ATOM 1712 C CA . VAL A 1 226 ? 33.68856 -22.19958 62.10980 1.000 6.83951 253 VAL A CA 1
ATOM 1713 C C . VAL A 1 226 ? 32.21393 -22.57890 62.18845 1.000 12.32551 253 VAL A C 1
ATOM 1714 O O . VAL A 1 226 ? 31.33036 -21.75491 61.91824 1.000 15.20176 253 VAL A O 1
ATOM 1718 N N . SER A 1 227 ? 31.95491 -23.83700 62.52792 1.000 6.55556 254 SER A N 1
ATOM 1719 C CA . SER A 1 227 ? 30.65034 -24.25721 63.00526 1.000 7.11502 254 SER A CA 1
ATOM 1720 C C . SER A 1 227 ? 30.61674 -24.06635 64.51297 1.000 6.87317 254 SER A C 1
ATOM 1721 O O . SER A 1 227 ? 31.64969 -24.08701 65.17640 1.000 9.99159 254 SER A O 1
ATOM 1724 N N . GLY A 1 228 ? 29.41760 -23.90164 65.05867 1.000 8.20734 255 GLY A N 1
ATOM 1725 C CA . GLY A 1 228 ? 29.35548 -23.58262 66.47065 1.000 8.15060 255 GLY A CA 1
ATOM 1726 C C . GLY A 1 228 ? 28.13622 -24.14569 67.16361 1.000 6.08815 255 GLY A C 1
ATOM 1727 O O . GLY A 1 228 ? 27.22934 -24.71328 66.55159 1.000 7.88279 255 GLY A O 1
ATOM 1728 N N . ALA A 1 229 ? 28.13148 -23.97157 68.48045 1.000 6.67901 256 ALA A N 1
ATOM 1729 C CA . ALA A 1 229 ? 27.03907 -24.48702 69.28203 1.000 5.94885 256 ALA A CA 1
ATOM 1730 C C . ALA A 1 229 ? 26.77495 -23.55651 70.45154 1.000 4.57442 256 ALA A C 1
ATOM 1731 O O . ALA A 1 229 ? 27.63112 -22.77046 70.86140 1.000 5.57998 256 ALA A O 1
ATOM 1733 N N . ALA A 1 230 ? 25.57697 -23.67832 70.99993 1.000 6.01179 257 ALA A N 1
ATOM 1734 C CA . ALA A 1 230 ? 25.14980 -22.77149 72.05626 1.000 5.77352 257 ALA A CA 1
ATOM 1735 C C . ALA A 1 230 ? 24.03684 -23.42942 72.85141 1.000 4.20954 257 ALA A C 1
ATOM 1736 O O . ALA A 1 230 ? 23.31441 -24.28162 72.34168 1.000 5.60125 257 ALA A O 1
ATOM 1738 N N . VAL A 1 231 ? 23.92361 -23.01865 74.11316 1.000 4.51357 258 VAL A N 1
ATOM 1739 C CA . VAL A 1 231 ? 22.81140 -23.36363 74.99645 1.000 6.44551 258 VAL A CA 1
ATOM 1740 C C . VAL A 1 231 ? 21.77476 -22.24621 74.94001 1.000 6.51858 258 VAL A C 1
ATOM 1741 O O . VAL A 1 231 ? 22.12390 -21.06880 75.04518 1.000 10.15171 258 VAL A O 1
ATOM 1745 N N . LEU A 1 232 ? 20.49663 -22.60540 74.81865 1.000 7.99136 259 LEU A N 1
ATOM 1746 C CA . LEU A 1 232 ? 19.45104 -21.58788 74.77942 1.000 10.32081 259 LEU A CA 1
ATOM 1747 C C . LEU A 1 232 ? 19.17294 -21.07451 76.18775 1.000 10.98769 259 LEU A C 1
ATOM 1748 O O . LEU A 1 232 ? 19.09450 -21.85455 77.14140 1.000 13.63686 259 LEU A O 1
ATOM 1753 N N . LYS A 1 233 ? 19.04201 -19.75133 76.31859 1.000 11.90089 260 LYS A N 1
ATOM 1754 C CA . LYS A 1 233 ? 18.75055 -19.16703 77.62291 1.000 13.46293 260 LYS A CA 1
ATOM 1755 C C . LYS A 1 233 ? 17.43783 -19.69352 78.18491 1.000 12.00157 260 LYS A C 1
ATOM 1756 O O . LYS A 1 233 ? 17.28803 -19.82821 79.40840 1.000 13.95420 260 LYS A O 1
ATOM 1762 N N . SER A 1 234 ? 16.49255 -20.01719 77.30449 1.000 13.34781 261 SER A N 1
ATOM 1763 C CA . SER A 1 234 ? 15.17116 -20.50600 77.67092 1.000 16.36825 261 SER A CA 1
ATOM 1764 C C . SER A 1 234 ? 15.16105 -21.96624 78.11448 1.000 20.57413 261 SER A C 1
ATOM 1765 O O . SER A 1 234 ? 14.11834 -22.44294 78.57225 1.000 19.66422 261 SER A O 1
ATOM 1768 N N . SER A 1 235 ? 16.27769 -22.68609 77.99126 1.000 17.53302 262 SER A N 1
ATOM 1769 C CA . SER A 1 235 ? 16.26687 -24.12028 78.25440 1.000 11.33469 262 SER A CA 1
ATOM 1770 C C . SER A 1 235 ? 15.86986 -24.39759 79.69880 1.000 15.09286 262 SER A C 1
ATOM 1771 O O . SER A 1 235 ? 16.34231 -23.73544 80.62850 1.000 18.32462 262 SER A O 1
ATOM 1774 N N . LYS A 1 236 ? 14.97167 -25.35647 79.88280 1.000 18.17527 263 LYS A N 1
ATOM 1775 C CA . LYS A 1 236 ? 14.60907 -25.78714 81.22531 1.000 19.54286 263 LYS A CA 1
ATOM 1776 C C . LYS A 1 236 ? 15.52111 -26.89129 81.74046 1.000 18.19122 263 LYS A C 1
ATOM 1777 O O . LYS A 1 236 ? 15.30461 -27.40437 82.84768 1.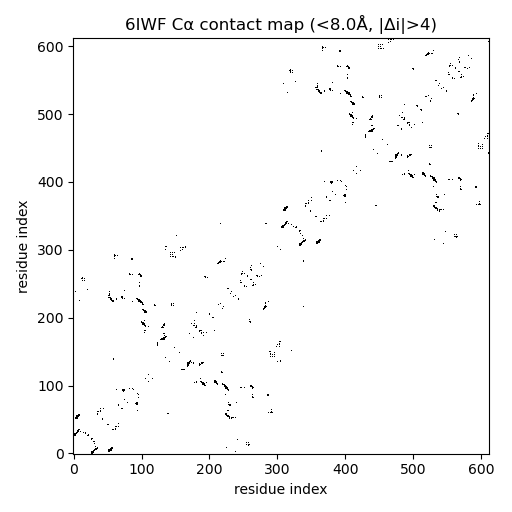000 13.14408 263 LYS A O 1
ATOM 1783 N N . HIS A 1 237 ? 16.55502 -27.24493 80.97986 1.000 15.88420 264 HIS A N 1
ATOM 1784 C CA . HIS A 1 237 ? 17.56800 -28.20720 81.40605 1.000 12.85122 264 HIS A CA 1
ATOM 1785 C C . HIS A 1 237 ? 18.94978 -27.56306 81.33560 1.000 13.88825 264 HIS A C 1
ATOM 1786 O O . HIS A 1 237 ? 19.83826 -28.05443 80.62720 1.000 11.96945 264 HIS A O 1
ATOM 1793 N N . PRO A 1 238 ? 19.16622 -26.44948 82.05245 1.000 13.70479 265 PRO A N 1
ATOM 1794 C CA . PRO A 1 238 ? 20.42586 -25.71044 81.86015 1.000 12.02810 265 PRO A CA 1
ATOM 1795 C C . PRO A 1 238 ? 21.66687 -26.52627 82.18110 1.000 14.08541 265 PRO A C 1
ATOM 1796 O O . PRO A 1 238 ? 22.63518 -26.48159 81.41147 1.000 13.43115 265 PRO A O 1
ATOM 1800 N N . ARG A 1 239 ? 21.67098 -27.28554 83.28471 1.000 10.49932 266 ARG A N 1
ATOM 1801 C CA . ARG A 1 239 ? 22.86065 -28.06478 83.62072 1.000 11.66680 266 ARG A CA 1
ATOM 1802 C C . ARG A 1 239 ? 23.17133 -29.08852 82.53714 1.000 8.39749 266 ARG A C 1
ATOM 1803 O O . ARG A 1 239 ? 24.32940 -29.24138 82.12892 1.000 11.79387 266 ARG A O 1
ATOM 1811 N N . GLU A 1 240 ? 22.14274 -29.77381 82.04434 1.000 9.13739 267 GLU A N 1
ATOM 1812 C CA . GLU A 1 240 ? 22.33463 -30.83542 81.06177 1.000 9.49189 267 GLU A CA 1
ATOM 1813 C C . GLU A 1 240 ? 22.74070 -30.26712 79.70882 1.000 12.12542 267 GLU A C 1
ATOM 1814 O O . GLU A 1 240 ? 23.57306 -30.85104 78.99636 1.000 7.75130 267 GLU A O 1
ATOM 1820 N N . ALA A 1 241 ? 22.16597 -29.12023 79.34272 1.000 10.64114 268 ALA A N 1
ATOM 1821 C CA . ALA A 1 241 ? 22.54446 -28.47830 78.08594 1.000 10.79481 268 ALA A CA 1
ATOM 1822 C C . ALA A 1 241 ? 23.99925 -28.02984 78.11213 1.000 9.25207 268 ALA A C 1
ATOM 1823 O O . ALA A 1 241 ? 24.73077 -28.21317 77.13036 1.000 8.36601 268 ALA A O 1
ATOM 1825 N N . GLN A 1 242 ? 24.43825 -27.42744 79.22467 1.000 8.32907 269 GLN A N 1
ATOM 1826 C CA . GLN A 1 242 ? 25.84528 -27.06620 79.35131 1.000 9.74311 269 GLN A CA 1
ATOM 1827 C C . GLN A 1 242 ? 26.72956 -28.29961 79.26457 1.000 11.11609 269 GLN A C 1
ATOM 1828 O O . GLN A 1 242 ? 27.80468 -28.26486 78.65626 1.000 10.07402 269 GLN A O 1
ATOM 1834 N N . GLN A 1 243 ? 26.28982 -29.40023 79.87127 1.000 11.75009 270 GLN A N 1
ATOM 1835 C CA . GLN A 1 243 ? 27.04257 -30.64645 79.78026 1.000 10.34951 270 GLN A CA 1
ATOM 1836 C C . GLN A 1 243 ? 27.17524 -31.10511 78.33468 1.000 11.95003 270 GLN A C 1
ATOM 1837 O O . GLN A 1 243 ? 28.23377 -31.60364 77.92145 1.000 11.14775 270 GLN A O 1
ATOM 1843 N N . PHE A 1 244 ? 26.10006 -30.96500 77.55794 1.000 9.30810 271 PHE A N 1
ATOM 1844 C CA . PHE A 1 244 ? 26.12643 -31.39794 76.16776 1.000 8.52398 271 PHE A CA 1
ATOM 1845 C C . PHE A 1 244 ? 27.14262 -30.60327 75.35242 1.000 10.58404 271 PHE A C 1
ATOM 1846 O O . PHE A 1 244 ? 27.93351 -31.18303 74.59878 1.000 8.85554 271 PHE A O 1
ATOM 1854 N N . VAL A 1 245 ? 27.12506 -29.27219 75.47094 1.000 8.85688 272 VAL A N 1
ATOM 1855 C CA . VAL A 1 245 ? 28.05222 -28.46414 74.67668 1.000 6.84625 272 VAL A CA 1
ATOM 1856 C C . VAL A 1 245 ? 29.48878 -28.73890 75.10461 1.000 8.66150 272 VAL A C 1
ATOM 1857 O O . VAL A 1 245 ? 30.38886 -28.85603 74.26544 1.000 8.54194 272 VAL A O 1
ATOM 1861 N N . ALA A 1 246 ? 29.71503 -28.91062 76.40923 1.000 9.97005 273 ALA A N 1
ATOM 1862 C CA . ALA A 1 246 ? 31.04101 -29.29869 76.87787 1.000 9.80322 273 ALA A CA 1
ATOM 1863 C C . ALA A 1 246 ? 31.47021 -30.63651 76.27968 1.000 9.80678 273 ALA A C 1
ATOM 1864 O O . ALA A 1 246 ? 32.63927 -30.81440 75.90806 1.000 12.64174 273 ALA A O 1
ATOM 1866 N N . PHE A 1 247 ? 30.53954 -31.58416 76.15863 1.000 9.44082 274 PHE A N 1
ATOM 1867 C CA . PHE A 1 247 ? 30.88992 -32.88614 75.60405 1.000 11.29461 274 PHE A CA 1
ATOM 1868 C C . PHE A 1 247 ? 31.22231 -32.78508 74.11757 1.000 12.76492 274 PHE A C 1
ATOM 1869 O O . PHE A 1 247 ? 32.04901 -33.55617 73.61326 1.000 11.73568 274 PHE A O 1
ATOM 1877 N N . MET A 1 248 ? 30.63525 -31.81667 73.41163 1.000 11.33942 275 MET A N 1
ATOM 1878 C CA . MET A 1 248 ? 30.97800 -31.64078 72.00339 1.000 7.54203 275 MET A CA 1
ATOM 1879 C C . MET A 1 248 ? 32.44803 -31.29770 71.82520 1.000 10.41513 275 MET A C 1
ATOM 1880 O O . MET A 1 248 ? 33.01517 -31.55925 70.75900 1.000 12.17799 275 MET A O 1
ATOM 1885 N N . LEU A 1 249 ? 33.06743 -30.69552 72.84002 1.000 10.66091 276 LEU A N 1
ATOM 1886 C CA . LEU A 1 249 ? 34.46429 -30.28671 72.80881 1.000 8.77594 276 LEU A CA 1
ATOM 1887 C C . LEU A 1 249 ? 35.35295 -31.19761 73.64604 1.000 13.69788 276 LEU A C 1
ATOM 1888 O O . LEU A 1 249 ? 36.53499 -30.89002 73.83349 1.000 14.51224 276 LEU A O 1
ATOM 1893 N N . SER A 1 250 ? 34.80777 -32.28755 74.17186 1.000 13.07624 277 SER A N 1
ATOM 1894 C CA . SER A 1 250 ? 35.66754 -33.31740 74.74457 1.000 16.98572 277 SER A CA 1
ATOM 1895 C C . SER A 1 250 ? 36.39578 -34.07355 73.63483 1.000 14.76810 277 SER A C 1
ATOM 1896 O O . SER A 1 250 ? 36.01830 -34.02904 72.46154 1.000 11.83004 277 SER A O 1
ATOM 1899 N N . GLU A 1 251 ? 37.46089 -34.78284 74.01742 1.000 20.69380 278 GLU A N 1
ATOM 1900 C CA . GLU A 1 251 ? 38.15511 -35.62197 73.04397 1.000 19.76071 278 GLU A CA 1
ATOM 1901 C C . GLU A 1 251 ? 37.20006 -36.61547 72.38864 1.000 16.23509 278 GLU A C 1
ATOM 1902 O O . GLU A 1 251 ? 37.23413 -36.81131 71.16888 1.000 16.45805 278 GLU A O 1
ATOM 1908 N N . GLU A 1 252 ? 36.32855 -37.24346 73.17972 1.000 15.67141 279 GLU A N 1
ATOM 1909 C CA . GLU A 1 252 ? 35.39612 -38.21716 72.62583 1.000 17.23015 279 GLU A CA 1
ATOM 1910 C C . GLU A 1 252 ? 34.36705 -37.55480 71.71049 1.000 16.10073 279 GLU A C 1
ATOM 1911 O O . GLU A 1 252 ? 34.02603 -38.10036 70.65397 1.000 15.04455 279 GLU A O 1
ATOM 1917 N N . GLY A 1 253 ? 33.84849 -36.39205 72.10676 1.000 15.13131 280 GLY A N 1
ATOM 1918 C CA . GLY A 1 253 ? 32.85571 -35.71995 71.27817 1.000 12.43245 280 GLY A CA 1
ATOM 1919 C C . GLY A 1 253 ? 33.44418 -35.21591 69.97180 1.000 11.08661 280 GLY A C 1
ATOM 1920 O O . GLY A 1 253 ? 32.86859 -35.41401 68.89953 1.000 11.40489 280 GLY A O 1
ATOM 1921 N N . GLN A 1 254 ? 34.60383 -34.56845 70.04383 1.000 12.04733 281 GLN A N 1
ATOM 1922 C CA . GLN A 1 254 ? 35.26205 -34.11805 68.81800 1.000 10.03873 281 GLN A CA 1
ATOM 1923 C C . GLN A 1 254 ? 35.51491 -35.28536 67.87108 1.000 15.21881 281 GLN A C 1
ATOM 1924 O O . GLN A 1 254 ? 35.33357 -35.16203 66.65302 1.000 11.82285 281 GLN A O 1
ATOM 1930 N N . LYS A 1 255 ? 35.91804 -36.43848 68.40847 1.000 14.52158 282 LYS A N 1
ATOM 1931 C CA . LYS A 1 255 ? 36.17249 -37.57613 67.53078 1.000 14.30468 282 LYS A CA 1
ATOM 1932 C C . LYS A 1 255 ? 34.88716 -38.06571 66.87558 1.000 12.56464 282 LYS A C 1
ATOM 1933 O O . LYS A 1 255 ? 34.87812 -38.37821 65.68177 1.000 11.96229 282 LYS A O 1
ATOM 1939 N N . ALA A 1 256 ? 33.78053 -38.10297 67.62846 1.000 11.07261 283 ALA A N 1
ATOM 1940 C CA . ALA A 1 256 ? 32.49894 -38.48335 67.04000 1.000 11.63711 283 ALA A CA 1
ATOM 1941 C C . ALA A 1 256 ? 32.10562 -37.52952 65.92022 1.000 10.38279 283 ALA A C 1
ATOM 1942 O O . ALA A 1 256 ? 31.65030 -37.95660 64.85146 1.000 11.69096 283 ALA A O 1
ATOM 1944 N N . ILE A 1 257 ? 32.27505 -36.22550 66.15152 1.000 10.01252 284 ILE A N 1
ATOM 1945 C CA . ILE A 1 257 ? 31.92441 -35.23691 65.13726 1.000 9.21645 284 ILE A CA 1
ATOM 1946 C C . ILE A 1 257 ? 32.81989 -35.38645 63.91342 1.000 11.01150 284 ILE A C 1
ATOM 1947 O O . ILE A 1 257 ? 32.34003 -35.41359 62.77319 1.000 11.19658 284 ILE A O 1
ATOM 1952 N N . LEU A 1 258 ? 34.13267 -35.51058 64.13497 1.000 12.59581 285 LEU A N 1
ATOM 1953 C CA . LEU A 1 258 ? 35.08107 -35.60113 63.02942 1.000 11.36671 285 LEU A CA 1
ATOM 1954 C C . LEU A 1 258 ? 34.94959 -36.90656 62.25400 1.000 13.33780 285 LEU A C 1
ATOM 1955 O O . LEU A 1 258 ? 35.36692 -36.96742 61.09287 1.000 16.07476 285 LEU A O 1
ATOM 1960 N N . SER A 1 259 ? 34.33909 -37.93779 62.84762 1.000 15.15374 286 SER A N 1
ATOM 1961 C CA . SER A 1 259 ? 34.10266 -39.17552 62.11429 1.000 13.79166 286 SER A CA 1
ATOM 1962 C C . SER A 1 259 ? 33.10125 -38.99370 60.97812 1.000 18.55979 286 SER A C 1
ATOM 1963 O O . SER A 1 259 ? 33.05856 -39.82902 60.06568 1.000 19.18633 286 SER A O 1
ATOM 1966 N N . GLN A 1 260 ? 32.29818 -37.92331 61.00953 1.000 12.37964 287 GLN A N 1
ATOM 1967 C CA . GLN A 1 260 ? 31.29847 -37.66548 59.98424 1.000 13.58195 287 GLN A CA 1
ATOM 1968 C C . GLN A 1 260 ? 31.63315 -36.51077 59.04788 1.000 15.01685 287 GLN A C 1
ATOM 1969 O O . GLN A 1 260 ? 31.02432 -36.41050 57.97647 1.000 17.49146 287 GLN A O 1
ATOM 1975 N N . SER A 1 261 ? 32.55086 -35.62720 59.42047 1.000 17.75062 288 SER A N 1
ATOM 1976 C CA . SER A 1 261 ? 32.92011 -34.57101 58.48825 1.000 20.23334 288 SER A CA 1
ATOM 1977 C C . SER A 1 261 ? 34.38906 -34.23857 58.66423 1.000 12.17712 288 SER A C 1
ATOM 1978 O O . SER A 1 261 ? 34.86684 -34.08306 59.79228 1.000 13.26420 288 SER A O 1
ATOM 1981 N N . ALA A 1 262 ? 35.09272 -34.14731 57.53684 1.000 13.06103 289 ALA A N 1
ATOM 1982 C CA . ALA A 1 262 ? 36.53289 -33.91537 57.51067 1.000 11.35596 289 ALA A CA 1
ATOM 1983 C C . ALA A 1 262 ? 36.77810 -32.42640 57.73691 1.000 11.00327 289 ALA A C 1
ATOM 1984 O O . ALA A 1 262 ? 36.94210 -31.63329 56.80998 1.000 9.46688 289 ALA A O 1
ATOM 1986 N N . GLU A 1 263 ? 36.78158 -32.04282 59.00908 1.000 8.39751 290 GLU A N 1
ATOM 1987 C CA . GLU A 1 263 ? 36.93896 -30.65626 59.41403 1.000 6.81997 290 GLU A CA 1
ATOM 1988 C C . GLU A 1 263 ? 38.04796 -30.58053 60.45490 1.000 6.49565 290 GLU A C 1
ATOM 1989 O O . GLU A 1 263 ? 38.63994 -31.59519 60.83853 1.000 9.16924 290 GLU A O 1
ATOM 1995 N N . TYR A 1 264 ? 38.33158 -29.37098 60.89702 1.000 4.82299 291 TYR A N 1
ATOM 1996 C CA . TYR A 1 264 ? 39.41027 -29.17948 61.86821 1.000 6.78316 291 TYR A CA 1
ATOM 1997 C C . TYR A 1 264 ? 38.84013 -29.00896 63.26554 1.000 6.30111 291 TYR A C 1
ATOM 1998 O O . TYR A 1 264 ? 37.95351 -28.16431 63.47888 1.000 8.49134 291 TYR A O 1
ATOM 2007 N N . PRO A 1 265 ? 39.31810 -29.75714 64.25444 1.000 6.96989 292 PRO A N 1
ATOM 2008 C CA . PRO A 1 265 ? 38.74377 -29.64268 65.60056 1.000 7.43836 292 PRO A CA 1
ATOM 2009 C C . PRO A 1 265 ? 39.07635 -28.30828 66.25242 1.000 9.42698 292 PRO A C 1
ATOM 2010 O O . PRO A 1 265 ? 40.15312 -27.73529 66.04875 1.000 9.56261 292 PRO A O 1
ATOM 2014 N N . MET A 1 266 ? 38.13536 -27.81096 67.06476 1.000 7.00167 293 MET A N 1
ATOM 2015 C CA . MET A 1 266 ? 38.35979 -26.56035 67.77274 1.000 7.56766 293 MET A CA 1
ATOM 2016 C C . MET A 1 266 ? 38.86936 -26.76317 69.19315 1.000 6.74599 293 MET A C 1
ATOM 2017 O O . MET A 1 266 ? 39.36717 -25.80472 69.78629 1.000 10.00885 293 MET A O 1
ATOM 2022 N N . ARG A 1 267 ? 38.78587 -27.98347 69.71677 1.000 10.44184 294 ARG A N 1
ATOM 2023 C CA . ARG A 1 267 ? 39.37371 -28.31608 71.00837 1.000 8.99482 294 ARG A CA 1
ATOM 2024 C C . ARG A 1 267 ? 40.87905 -28.11749 70.94359 1.000 15.22889 294 ARG A C 1
ATOM 2025 O O . ARG A 1 267 ? 41.55098 -28.69622 70.07989 1.000 13.61625 294 ARG A O 1
ATOM 2033 N N . LYS A 1 268 ? 41.39621 -27.27053 71.83503 1.000 13.48670 295 LYS A N 1
ATOM 2034 C CA . LYS A 1 268 ? 42.82325 -26.97994 71.86060 1.000 18.53267 295 LYS A CA 1
ATOM 2035 C C . LYS A 1 268 ? 43.62296 -28.25937 72.04514 1.000 19.76842 295 LYS A C 1
ATOM 2036 O O . LYS A 1 268 ? 43.24505 -29.13543 72.82592 1.000 20.15200 295 LYS A O 1
ATOM 2042 N N . GLY A 1 269 ? 44.72765 -28.36688 71.30577 1.000 22.54265 296 GLY A N 1
ATOM 2043 C CA . GLY A 1 269 ? 45.62532 -29.49975 71.40954 1.000 24.04101 296 GLY A CA 1
ATOM 2044 C C . GLY A 1 269 ? 45.20766 -30.71874 70.62463 1.000 28.39066 296 GLY A C 1
ATOM 2045 O O . GLY A 1 269 ? 45.90899 -31.73666 70.66601 1.000 27.03557 296 GLY A O 1
ATOM 2046 N N . MET A 1 270 ? 44.09076 -30.65465 69.91467 1.000 22.71442 297 MET A N 1
ATOM 2047 C CA . MET A 1 270 ? 43.61999 -31.75621 69.09787 1.000 23.07538 297 MET A CA 1
ATOM 2048 C C . MET A 1 270 ? 44.02750 -31.53909 67.64367 1.000 20.96091 297 MET A C 1
ATOM 2049 O O . MET A 1 270 ? 43.93531 -30.42470 67.11528 1.000 23.45723 297 MET A O 1
ATOM 2054 N N . GLN A 1 271 ? 44.49666 -32.60241 67.00649 1.000 27.93114 298 GLN A N 1
ATOM 2055 C CA . GLN A 1 271 ? 44.89134 -32.54064 65.60936 1.000 30.53919 298 GLN A CA 1
ATOM 2056 C C . GLN A 1 271 ? 43.76602 -33.07687 64.73951 1.000 22.38194 298 GLN A C 1
ATOM 2057 O O . GLN A 1 271 ? 42.97838 -33.92648 65.16214 1.000 20.27044 298 GLN A O 1
ATOM 2063 N N . ALA A 1 272 ? 43.69202 -32.56188 63.52027 1.000 23.98641 299 ALA A N 1
ATOM 2064 C CA . ALA A 1 272 ? 42.73679 -33.07433 62.56097 1.000 17.62428 299 ALA A CA 1
ATOM 2065 C C . ALA A 1 272 ? 43.22813 -34.39759 61.96926 1.000 15.81407 299 ALA A C 1
ATOM 2066 O O . ALA A 1 272 ? 44.35588 -34.84612 62.21307 1.000 14.52371 299 ALA A O 1
ATOM 2068 N N . ASP A 1 273 ? 42.34282 -35.03487 61.20444 1.000 12.21523 300 ASP A N 1
ATOM 2069 C CA . ASP A 1 273 ? 42.69846 -36.12751 60.30510 1.000 12.52775 300 ASP A CA 1
ATOM 2070 C C . ASP A 1 273 ? 43.98015 -35.76484 59.56921 1.000 13.99810 300 ASP A C 1
ATOM 2071 O O . ASP A 1 273 ? 44.04411 -34.70998 58.93664 1.000 10.57390 300 ASP A O 1
ATOM 2076 N N . PRO A 1 274 ? 45.02264 -36.59753 59.62259 1.000 13.11288 301 PRO A N 1
ATOM 2077 C CA . PRO A 1 274 ? 46.25890 -36.26420 58.89298 1.000 14.21257 301 PRO A CA 1
ATOM 2078 C C . PRO A 1 274 ? 46.07713 -36.20686 57.38007 1.000 10.97575 301 PRO A C 1
ATOM 2079 O O . PRO A 1 274 ? 46.98691 -35.73518 56.68306 1.000 12.98724 301 PRO A O 1
ATOM 2083 N N . ALA A 1 275 ? 44.94439 -36.66358 56.85146 1.000 10.32493 302 ALA A N 1
ATOM 2084 C CA . ALA A 1 275 ? 44.70001 -36.56299 55.41775 1.000 11.11661 302 ALA A CA 1
ATOM 2085 C C . ALA A 1 275 ? 44.26169 -35.16714 55.00283 1.000 11.45741 302 ALA A C 1
ATOM 2086 O O . ALA A 1 275 ? 44.28144 -34.85401 53.80646 1.000 12.70403 302 ALA A O 1
ATOM 2088 N N . LEU A 1 276 ? 43.85746 -34.33436 55.95808 1.000 11.12709 303 LEU A N 1
ATOM 2089 C CA . LEU A 1 276 ? 43.53457 -32.94495 55.66679 1.000 10.44330 303 LEU A CA 1
ATOM 2090 C C . LEU A 1 276 ? 44.80774 -32.14278 55.45229 1.000 11.94168 303 LEU A C 1
ATOM 2091 O O . LEU A 1 276 ? 45.85774 -32.44259 56.03248 1.000 12.49893 303 LEU A O 1
ATOM 2096 N N . LYS A 1 277 ? 44.70979 -31.10017 54.62533 1.000 10.28941 304 LYS A N 1
ATOM 2097 C CA . LYS A 1 277 ? 45.81203 -30.15402 54.53502 1.000 12.47966 304 LYS A CA 1
ATOM 2098 C C . LYS A 1 277 ? 46.08639 -29.59578 55.92948 1.000 13.75707 304 LYS A C 1
ATOM 2099 O O . LYS A 1 277 ? 45.13974 -29.18296 56.61895 1.000 11.49154 304 LYS A O 1
ATOM 2105 N N . PRO A 1 278 ? 47.33578 -29.60828 56.40260 1.000 14.10939 305 PRO A N 1
ATOM 2106 C CA . PRO A 1 278 ? 47.60861 -29.14112 57.76922 1.000 14.18949 305 PRO A CA 1
ATOM 2107 C C . PRO A 1 278 ? 47.11226 -27.71802 57.98764 1.000 13.06370 305 PRO A C 1
ATOM 2108 O O . PRO A 1 278 ? 47.34443 -26.82525 57.16224 1.000 13.07348 305 PRO A O 1
ATOM 2112 N N . PHE A 1 279 ? 46.41472 -27.52050 59.11240 1.000 13.41074 306 PHE A N 1
ATOM 2113 C CA . PHE A 1 279 ? 45.77402 -26.23491 59.39187 1.000 9.81515 306 PHE A CA 1
ATOM 2114 C C . PHE A 1 279 ? 46.77991 -25.08803 59.35276 1.000 13.01170 306 PHE A C 1
ATOM 2115 O O . PHE A 1 279 ? 46.49761 -24.02535 58.79039 1.000 12.89442 306 PHE A O 1
ATOM 2123 N N . ALA A 1 280 ? 47.97487 -25.29652 59.91243 1.000 13.55570 307 ALA A N 1
ATOM 2124 C CA . ALA A 1 280 ? 48.98588 -24.24447 59.92457 1.000 20.91996 307 ALA A CA 1
ATOM 2125 C C . ALA A 1 280 ? 49.47072 -23.87053 58.52646 1.000 21.25922 307 ALA A C 1
ATOM 2126 O O . ALA A 1 280 ? 50.06877 -22.80159 58.35868 1.000 25.28137 307 ALA A O 1
ATOM 2128 N N . GLU A 1 281 ? 49.22694 -24.70694 57.51975 1.000 18.64964 308 GLU A N 1
ATOM 2129 C CA . GLU A 1 281 ? 49.67405 -24.42857 56.15737 1.000 19.95593 308 GLU A CA 1
ATOM 2130 C C . GLU A 1 281 ? 48.65047 -23.67452 55.32113 1.000 20.00498 308 GLU A C 1
ATOM 2131 O O . GLU A 1 281 ? 48.92906 -23.37555 54.15390 1.000 19.67207 308 GLU A O 1
ATOM 2137 N N . LEU A 1 282 ? 47.47149 -23.37805 55.87272 1.000 12.96534 309 LEU A N 1
ATOM 2138 C CA . LEU A 1 282 ? 46.39172 -22.84359 55.04744 1.000 12.05730 309 LEU A CA 1
ATOM 2139 C C . LEU A 1 282 ? 46.62858 -21.38885 54.65447 1.000 12.15302 309 LEU A C 1
ATOM 2140 O O . LEU A 1 282 ? 46.17855 -20.96659 53.58040 1.000 9.94508 309 LEU A O 1
ATOM 2145 N N . ASP A 1 283 ? 47.32049 -20.61592 55.49200 1.000 8.82667 310 ASP A N 1
ATOM 2146 C CA . ASP A 1 283 ? 47.55526 -19.19372 55.25508 1.000 7.26413 310 ASP A CA 1
ATOM 2147 C C . ASP A 1 283 ? 46.24393 -18.45120 54.93082 1.000 7.50365 310 ASP A C 1
ATOM 2148 O O . ASP A 1 283 ? 46.14889 -17.76719 53.92105 1.000 8.15111 310 ASP A O 1
ATOM 2153 N N . PRO A 1 284 ? 45.23231 -18.56333 55.79776 1.000 6.34823 311 PRO A N 1
ATOM 2154 C CA . PRO A 1 284 ? 43.93947 -17.92519 55.50378 1.000 6.93647 311 PRO A CA 1
ATOM 2155 C C . PRO A 1 284 ? 43.98903 -16.43164 55.76107 1.000 7.64754 311 PRO A C 1
ATOM 2156 O O . PRO A 1 284 ? 44.86199 -15.92881 56.49307 1.000 6.45088 311 PRO A O 1
ATOM 2160 N N . PRO A 1 285 ? 43.04958 -15.68918 55.19140 1.000 7.02434 312 PRO A N 1
ATOM 2161 C CA . PRO A 1 285 ? 42.90675 -14.27836 55.55491 1.000 6.23908 312 PRO A CA 1
ATOM 2162 C C . PRO A 1 285 ? 42.64616 -14.13945 57.04803 1.000 6.00204 312 PRO A C 1
ATOM 2163 O O . PRO A 1 285 ? 42.12355 -15.04642 57.70260 1.000 8.07175 312 PRO A O 1
ATOM 2167 N N . LYS A 1 286 ? 43.05933 -13.00079 57.60160 1.000 7.73473 313 LYS A N 1
ATOM 2168 C CA . LYS A 1 286 ? 42.95376 -12.76154 59.04050 1.000 9.11372 313 LYS A CA 1
ATOM 2169 C C . LYS A 1 286 ? 41.55355 -12.24431 59.38151 1.000 12.70057 313 LYS A C 1
ATOM 2170 O O . LYS A 1 286 ? 41.34380 -11.07926 59.72506 1.000 15.63091 313 LYS A O 1
ATOM 2176 N N . LEU A 1 287 ? 40.57093 -13.14570 59.27255 1.000 9.83607 314 LEU A N 1
ATOM 2177 C CA . LEU A 1 287 ? 39.17868 -12.83781 59.57724 1.000 8.56241 314 LEU A CA 1
ATOM 2178 C C . LEU A 1 287 ? 38.65668 -13.82881 60.60108 1.000 10.71417 314 LEU A C 1
ATOM 2179 O O . LEU A 1 287 ? 38.71864 -15.03887 60.37163 1.000 11.18388 314 LEU A O 1
ATOM 2184 N N . THR A 1 288 ? 38.11315 -13.31531 61.68421 1.000 10.74656 315 THR A N 1
ATOM 2185 C CA . THR A 1 288 ? 37.50141 -14.10707 62.73841 1.000 12.61069 315 THR A CA 1
ATOM 2186 C C . THR A 1 288 ? 36.00674 -14.19841 62.52562 1.000 12.36089 315 THR A C 1
ATOM 2187 O O . THR A 1 288 ? 35.42841 -13.45247 61.73050 1.000 9.41950 315 THR A O 1
ATOM 2191 N N . PRO A 1 289 ? 35.32776 -15.10514 63.24209 1.000 13.35589 316 PRO A N 1
ATOM 2192 C CA . PRO A 1 289 ? 33.85846 -15.07505 63.23080 1.000 13.00955 316 PRO A CA 1
ATOM 2193 C C . PRO A 1 289 ? 33.29126 -13.69509 63.51334 1.000 10.58522 316 PRO A C 1
ATOM 2194 O O . PRO A 1 289 ? 32.32737 -13.27077 62.86410 1.000 12.16513 316 PRO A O 1
ATOM 2198 N N . ALA A 1 290 ? 33.89585 -12.96669 64.45181 1.000 16.05317 317 ALA A N 1
ATOM 2199 C CA . ALA A 1 290 ? 33.40440 -11.63610 64.78812 1.000 15.19136 317 ALA A CA 1
ATOM 2200 C C . ALA A 1 290 ? 33.57521 -10.67263 63.61946 1.000 16.41223 317 ALA A C 1
ATOM 2201 O O . ALA A 1 290 ? 32.72204 -9.80858 63.39304 1.000 19.32765 317 ALA A O 1
ATOM 2203 N N . ASP A 1 291 ? 34.67628 -10.80199 62.87664 1.000 14.90352 318 ASP A N 1
ATOM 2204 C CA . ASP A 1 291 ? 34.88960 -9.95442 61.70615 1.000 19.40867 318 ASP A CA 1
ATOM 2205 C C . ASP A 1 291 ? 33.77905 -10.14031 60.67841 1.000 16.34706 318 ASP A C 1
ATOM 2206 O O . ASP A 1 291 ? 33.32011 -9.16670 60.07396 1.000 20.19578 318 ASP A O 1
ATOM 2211 N N . LEU A 1 292 ? 33.34420 -11.38694 60.45193 1.000 14.05936 319 LEU A N 1
ATOM 2212 C CA . LEU A 1 292 ? 32.28529 -11.64070 59.47659 1.000 15.05708 319 LEU A CA 1
ATOM 2213 C C . LEU A 1 292 ? 30.90235 -11.29185 60.01874 1.000 16.88220 319 LEU A C 1
ATOM 2214 O O . LEU A 1 292 ? 30.01155 -10.91148 59.24515 1.000 12.92105 319 LEU A O 1
ATOM 2219 N N . GLY A 1 293 ? 30.69884 -11.43327 61.32798 1.000 17.10223 320 GLY A N 1
ATOM 2220 C CA . GLY A 1 293 ? 29.43968 -11.02895 61.93242 1.000 12.47713 320 GLY A CA 1
ATOM 2221 C C . GLY A 1 293 ? 28.25874 -11.79075 61.37182 1.000 12.04092 320 GLY A C 1
ATOM 2222 O O . GLY A 1 293 ? 28.33977 -12.98903 61.06612 1.000 11.57726 320 GLY A O 1
ATOM 2223 N N . GLU A 1 294 ? 27.12855 -11.08921 61.22927 1.000 9.76561 321 GLU A N 1
ATOM 2224 C CA . GLU A 1 294 ? 25.93156 -11.69059 60.65442 1.000 10.27588 321 GLU A CA 1
ATOM 2225 C C . GLU A 1 294 ? 25.95897 -11.68684 59.13248 1.000 10.51249 321 GLU A C 1
ATOM 2226 O O . GLU A 1 294 ? 25.01336 -12.18299 58.50669 1.000 10.87399 321 GLU A O 1
ATOM 2232 N N . ALA A 1 295 ? 27.02452 -11.15492 58.53177 1.000 10.17364 322 ALA A N 1
ATOM 2233 C CA . ALA A 1 295 ? 27.15451 -11.09071 57.07218 1.000 10.54268 322 ALA A CA 1
ATOM 2234 C C . ALA A 1 295 ? 25.99205 -10.32976 56.43256 1.000 10.60243 322 ALA A C 1
ATOM 2235 O O . ALA A 1 295 ? 25.53825 -10.67021 55.33773 1.000 11.09592 322 ALA A O 1
ATOM 2237 N N . SER A 1 296 ? 25.51585 -9.27320 57.10944 1.000 11.49530 323 SER A N 1
ATOM 2238 C CA . SER A 1 296 ? 24.33719 -8.55200 56.62528 1.000 11.30176 323 SER A CA 1
ATOM 2239 C C . SER A 1 296 ? 24.61847 -7.79647 55.32864 1.000 9.70945 323 SER A C 1
ATOM 2240 O O . SER A 1 296 ? 23.77816 -7.77980 54.41659 1.000 12.45358 323 SER A O 1
ATOM 2243 N N . GLU A 1 297 ? 25.78381 -7.15388 55.23046 1.000 9.56698 324 GLU A N 1
ATOM 2244 C CA . GLU A 1 297 ? 26.12081 -6.43788 54.00366 1.000 10.97378 324 GLU A CA 1
ATOM 2245 C C . GLU A 1 297 ? 26.27455 -7.41141 52.84049 1.000 7.32438 324 GLU A C 1
ATOM 2246 O O . GLU A 1 297 ? 25.86024 -7.11882 51.71138 1.000 9.24841 324 GLU A O 1
ATOM 2252 N N . ALA A 1 298 ? 26.87059 -8.57514 53.10361 1.000 6.11341 325 ALA A N 1
ATOM 2253 C CA . ALA A 1 298 ? 26.98879 -9.60178 52.07100 1.000 6.39848 325 ALA A CA 1
ATOM 2254 C C . ALA A 1 298 ? 25.61716 -10.04834 51.57182 1.000 7.70028 325 ALA A C 1
ATOM 2255 O O . ALA A 1 298 ? 25.41460 -10.22312 50.36446 1.000 8.00980 325 ALA A O 1
ATOM 2257 N N . LEU A 1 299 ? 24.65719 -10.23465 52.48520 1.000 6.98306 326 LEU A N 1
ATOM 2258 C CA . LEU A 1 299 ? 23.33712 -10.67811 52.05645 1.000 10.00649 326 LEU A CA 1
ATOM 2259 C C . LEU A 1 299 ? 22.68378 -9.63503 51.16401 1.000 8.64427 326 LEU A C 1
ATOM 2260 O O . LEU A 1 299 ? 22.09968 -9.96949 50.12603 1.000 9.03323 326 LEU A O 1
ATOM 2265 N N . SER A 1 300 ? 22.80205 -8.35946 51.53813 1.000 8.71298 327 SER A N 1
ATOM 2266 C CA . SER A 1 300 ? 22.21970 -7.29492 50.72507 1.000 13.29917 327 SER A CA 1
ATOM 2267 C C . SER A 1 300 ? 22.85063 -7.24520 49.34333 1.000 11.65618 327 SER A C 1
ATOM 2268 O O . SER A 1 300 ? 22.16340 -6.99927 48.34398 1.000 10.69070 327 SER A O 1
ATOM 2271 N N . LEU A 1 301 ? 24.16589 -7.48152 49.26620 1.000 8.66605 328 LEU A N 1
ATOM 2272 C CA . LEU A 1 301 ? 24.84225 -7.44457 47.97769 1.000 8.16670 328 LEU A CA 1
ATOM 2273 C C . LEU A 1 301 ? 24.40134 -8.59891 47.09247 1.000 9.14941 328 LEU A C 1
ATOM 2274 O O . LEU A 1 301 ? 24.16145 -8.41574 45.89238 1.000 9.15102 328 LEU A O 1
ATOM 2279 N N . GLU A 1 302 ? 24.29286 -9.79755 47.66382 1.000 7.86308 329 GLU A N 1
ATOM 2280 C CA . GLU A 1 302 ? 23.76381 -10.93536 46.91997 1.000 7.66936 329 GLU A CA 1
ATOM 2281 C C . GLU A 1 302 ? 22.37939 -10.63625 46.36766 1.000 10.63536 329 GLU A C 1
ATOM 2282 O O . GLU A 1 302 ? 22.07179 -10.96692 45.21624 1.000 11.58224 329 GLU A O 1
ATOM 2288 N N . ARG A 1 303 ? 21.52697 -10.01451 47.18266 1.000 9.12028 330 ARG A N 1
ATOM 2289 C CA . ARG A 1 303 ? 20.18864 -9.66842 46.71553 1.000 12.41679 330 ARG A CA 1
ATOM 2290 C C . ARG A 1 303 ? 20.24707 -8.65113 45.58929 1.000 10.12405 330 ARG A C 1
ATOM 2291 O O . ARG A 1 303 ? 19.52242 -8.77667 44.59063 1.000 15.27021 330 ARG A O 1
ATOM 2299 N N . ASP A 1 304 ? 21.11543 -7.64678 45.71853 1.000 10.83148 331 ASP A N 1
ATOM 2300 C CA . ASP A 1 304 ? 21.19218 -6.60311 44.70138 1.000 11.23420 331 ASP A CA 1
ATOM 2301 C C . ASP A 1 304 ? 21.65445 -7.16787 43.36238 1.000 14.84904 331 ASP A C 1
ATOM 2302 O O . ASP A 1 304 ? 21.15179 -6.76288 42.30397 1.000 12.14530 331 ASP A O 1
ATOM 2307 N N . VAL A 1 305 ? 22.59839 -8.11994 43.38815 1.000 10.19643 332 VAL A N 1
ATOM 2308 C CA . VAL A 1 305 ? 23.09782 -8.73727 42.15590 1.000 10.90165 332 VAL A CA 1
ATOM 2309 C C . VAL A 1 305 ? 22.17584 -9.82637 41.62272 1.000 12.08459 332 VAL A C 1
ATOM 2310 O O . VAL A 1 305 ? 22.35527 -10.28461 40.48462 1.000 16.12025 332 VAL A O 1
ATOM 2314 N N . GLY A 1 306 ? 21.17622 -10.24733 42.38932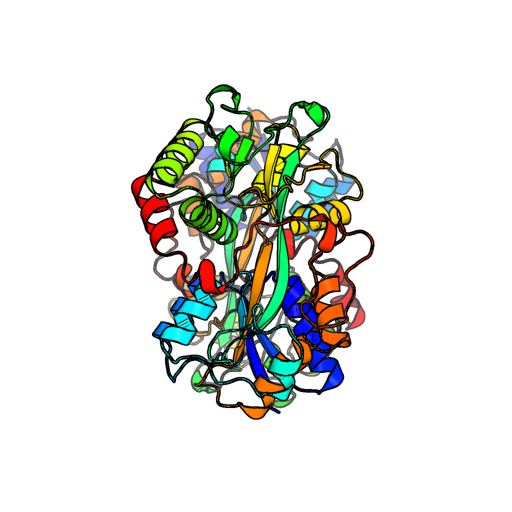 1.000 12.58746 333 GLY A N 1
ATOM 2315 C CA . GLY A 1 306 ? 20.24323 -11.25207 41.90889 1.000 13.82929 333 GLY A CA 1
ATOM 2316 C C . GLY A 1 306 ? 20.67262 -12.68435 42.12036 1.000 13.69972 333 GLY A C 1
ATOM 2317 O O . GLY A 1 306 ? 20.22883 -13.57156 41.37918 1.000 13.12195 333 GLY A O 1
ATOM 2318 N N . LEU A 1 307 ? 21.51852 -12.94264 43.10706 1.000 9.14604 334 LEU A N 1
ATOM 2319 C CA . LEU A 1 307 ? 22.02956 -14.27881 43.35665 1.000 11.88931 334 LEU A CA 1
ATOM 2320 C C . LEU A 1 307 ? 21.35266 -14.94496 44.54592 1.000 17.97104 334 LEU A C 1
ATOM 2321 O O . LEU A 1 307 ? 21.50966 -16.15226 44.74496 1.000 18.78896 334 LEU A O 1
ATOM 2326 N N . PRO B 1 2 ? 48.41054 -2.63353 34.35109 1.000 42.30115 29 PRO B N 1
ATOM 2327 C CA . PRO B 1 2 ? 47.92697 -3.72751 35.19345 1.000 40.51095 29 PRO B CA 1
ATOM 2328 C C . PRO B 1 2 ? 48.92072 -4.09931 36.29874 1.000 36.37315 29 PRO B C 1
ATOM 2329 O O . PRO B 1 2 ? 49.15059 -5.28482 36.53448 1.000 32.90882 29 PRO B O 1
ATOM 2333 N N . VAL B 1 3 ? 49.50855 -3.10496 36.95910 1.000 37.11328 30 VAL B N 1
ATOM 2334 C CA . VAL B 1 3 ? 50.47719 -3.35726 38.02101 1.000 30.58382 30 VAL B CA 1
ATOM 2335 C C . VAL B 1 3 ? 49.73788 -3.49484 39.34295 1.000 24.60484 30 VAL B C 1
ATOM 2336 O O . VAL B 1 3 ? 48.87971 -2.67048 39.67897 1.000 23.27143 30 VAL B O 1
ATOM 2340 N N . THR B 1 4 ? 50.07520 -4.53843 40.09457 1.000 23.41774 31 THR B N 1
ATOM 2341 C CA . THR B 1 4 ? 49.56506 -4.74059 41.44235 1.000 18.52289 31 THR B CA 1
ATOM 2342 C C . THR B 1 4 ? 50.72188 -4.64362 42.42421 1.000 13.70250 31 THR B C 1
ATOM 2343 O O . THR B 1 4 ? 51.72639 -5.34344 42.26944 1.000 15.64941 31 THR B O 1
ATOM 2347 N N . LEU B 1 5 ? 50.58492 -3.77000 43.41504 1.000 12.66261 32 LEU B N 1
ATOM 2348 C CA . LEU B 1 5 ? 51.55077 -3.69343 44.50028 1.000 10.98428 32 LEU B CA 1
ATOM 2349 C C . LEU B 1 5 ? 51.12305 -4.61538 45.62612 1.000 8.99407 32 LEU B C 1
ATOM 2350 O O . LEU B 1 5 ? 49.93212 -4.76132 45.89680 1.000 11.01573 32 LEU B O 1
ATOM 2355 N N . THR B 1 6 ? 52.10329 -5.18980 46.31684 1.000 7.91636 33 THR B N 1
ATOM 2356 C CA . THR B 1 6 ? 51.84086 -6.01030 47.49150 1.000 9.18303 33 THR B CA 1
ATOM 2357 C C . THR B 1 6 ? 52.31211 -5.24713 48.71853 1.000 6.23685 33 THR B C 1
ATOM 2358 O O . THR B 1 6 ? 53.48854 -4.87153 48.80212 1.000 7.67994 33 THR B O 1
ATOM 2362 N N . LEU B 1 7 ? 51.39047 -5.00868 49.64332 1.000 5.47715 34 LEU B N 1
ATOM 2363 C CA . LEU B 1 7 ? 51.65235 -4.30627 50.89375 1.000 4.27310 34 LEU B CA 1
ATOM 2364 C C . LEU B 1 7 ? 51.66399 -5.32555 52.03144 1.000 6.61951 34 LEU B C 1
ATOM 2365 O O . LEU B 1 7 ? 50.66181 -6.01233 52.25621 1.000 7.22223 34 LEU B O 1
ATOM 2370 N N . TYR B 1 8 ? 52.78682 -5.42225 52.75098 1.000 4.37276 35 TYR B N 1
ATOM 2371 C CA . TYR B 1 8 ? 52.83120 -6.19649 53.99419 1.000 3.83385 35 TYR B CA 1
ATOM 2372 C C . TYR B 1 8 ? 52.43371 -5.23819 55.10836 1.000 4.99980 35 TYR B C 1
ATOM 2373 O O . TYR B 1 8 ? 53.13328 -4.25376 55.35988 1.000 4.32998 35 TYR B O 1
ATOM 2382 N N . ASN B 1 9 ? 51.29405 -5.49431 55.75072 1.000 4.29035 36 ASN B N 1
ATOM 2383 C CA . ASN B 1 9 ? 50.69765 -4.54355 56.68693 1.000 3.41768 36 ASN B CA 1
ATOM 2384 C C . ASN B 1 9 ? 50.76454 -5.05645 58.12053 1.000 5.76160 36 ASN B C 1
ATOM 2385 O O . ASN B 1 9 ? 49.95369 -5.89978 58.52422 1.000 4.26325 36 ASN B O 1
ATOM 2390 N N . GLY B 1 10 ? 51.70201 -4.49591 58.90180 1.000 4.86962 37 GLY B N 1
ATOM 2391 C CA . GLY B 1 10 ? 51.75325 -4.71812 60.33415 1.000 5.84137 37 GLY B CA 1
ATOM 2392 C C . GLY B 1 10 ? 50.98426 -3.71312 61.16266 1.000 7.96067 37 GLY B C 1
ATOM 2393 O O . GLY B 1 10 ? 50.87288 -3.87778 62.38932 1.000 10.03982 37 GLY B O 1
ATOM 2394 N N . GLN B 1 11 ? 50.44760 -2.66757 60.52538 1.000 5.42467 38 GLN B N 1
ATOM 2395 C CA . GLN B 1 11 ? 49.50388 -1.76576 61.16005 1.000 6.25658 38 GLN B CA 1
ATOM 2396 C C . GLN B 1 11 ? 48.13053 -2.43910 61.24664 1.000 9.58531 38 GLN B C 1
ATOM 2397 O O . GLN B 1 11 ? 47.93192 -3.56910 60.78750 1.000 7.09267 38 GLN B O 1
ATOM 2403 N N . HIS B 1 12 ? 47.17014 -1.74680 61.84080 1.000 8.70893 39 HIS B N 1
ATOM 2404 C CA . HIS B 1 12 ? 45.83943 -2.33323 61.98249 1.000 8.33107 39 HIS B CA 1
ATOM 2405 C C . HIS B 1 12 ? 45.19636 -2.59581 60.62034 1.000 8.48552 39 HIS B C 1
ATOM 2406 O O . HIS B 1 12 ? 45.42406 -1.87317 59.64160 1.000 8.55128 39 HIS B O 1
ATOM 2413 N N . ALA B 1 13 ? 44.39685 -3.66866 60.56162 1.000 7.60940 40 ALA B N 1
ATOM 2414 C CA . ALA B 1 13 ? 43.81633 -4.09761 59.29152 1.000 8.39289 40 ALA B CA 1
ATOM 2415 C C . ALA B 1 13 ? 43.03323 -2.96908 58.61782 1.000 7.20755 40 ALA B C 1
ATOM 2416 O O . ALA B 1 13 ? 43.18958 -2.71938 57.41542 1.000 6.59179 40 ALA B O 1
ATOM 2418 N N . ALA B 1 14 ? 42.18837 -2.27441 59.37846 1.000 8.69320 41 ALA B N 1
ATOM 2419 C CA . ALA B 1 14 ? 41.34866 -1.24558 58.77047 1.000 10.43994 41 ALA B CA 1
ATOM 2420 C C . ALA B 1 14 ? 42.18324 -0.08704 58.24387 1.000 10.97611 41 ALA B C 1
ATOM 2421 O O . ALA B 1 14 ? 41.82621 0.52791 57.23146 1.000 9.65649 41 ALA B O 1
ATOM 2423 N N . THR B 1 15 ? 43.29138 0.22845 58.91641 1.000 8.90376 42 THR B N 1
ATOM 2424 C CA . THR B 1 15 ? 44.16863 1.28615 58.42705 1.000 9.16459 42 THR B CA 1
ATOM 2425 C C . THR B 1 15 ? 44.80388 0.90746 57.09612 1.000 9.69766 42 THR B C 1
ATOM 2426 O O . THR B 1 15 ? 44.86401 1.72946 56.17457 1.000 8.18848 42 THR B O 1
ATOM 2430 N N . GLY B 1 16 ? 45.27634 -0.33719 56.97539 1.000 6.95121 43 GLY B N 1
ATOM 2431 C CA . GLY B 1 16 ? 45.87600 -0.77126 55.72520 1.000 7.36072 43 GLY B CA 1
ATOM 2432 C C . GLY B 1 16 ? 44.88294 -0.75115 54.58323 1.000 9.43911 43 GLY B C 1
ATOM 2433 O O . GLY B 1 16 ? 45.19732 -0.29972 53.47968 1.000 9.20445 43 GLY B O 1
ATOM 2434 N N . ILE B 1 17 ? 43.66608 -1.23226 54.83966 1.000 7.06138 44 ILE B N 1
ATOM 2435 C CA . ILE B 1 17 ? 42.63117 -1.24318 53.81385 1.000 9.34330 44 ILE B CA 1
ATOM 2436 C C . ILE B 1 17 ? 42.27082 0.17749 53.38975 1.000 11.60595 44 ILE B C 1
ATOM 2437 O O . ILE B 1 17 ? 42.07174 0.44949 52.19442 1.000 12.26282 44 ILE B O 1
ATOM 2442 N N . ALA B 1 18 ? 42.20997 1.10966 54.34872 1.000 8.44774 45 ALA B N 1
ATOM 2443 C CA . ALA B 1 18 ? 41.84061 2.48366 54.01356 1.000 11.18905 45 ALA B CA 1
ATOM 2444 C C . ALA B 1 18 ? 42.89349 3.15034 53.13627 1.000 11.43918 45 ALA B C 1
ATOM 2445 O O . ALA B 1 18 ? 42.55169 3.81918 52.15324 1.000 12.17771 45 ALA B O 1
ATOM 2447 N N . ILE B 1 19 ? 44.18226 3.00597 53.47677 1.000 7.53717 46 ILE B N 1
ATOM 2448 C CA . ILE B 1 19 ? 45.18893 3.69422 52.67019 1.000 10.06011 46 ILE B CA 1
ATOM 2449 C C . ILE B 1 19 ? 45.31838 3.03378 51.30183 1.000 10.60801 46 ILE B C 1
ATOM 2450 O O . ILE B 1 19 ? 45.52787 3.71999 50.29348 1.000 12.68490 46 ILE B O 1
ATOM 2455 N N . ALA B 1 20 ? 45.13819 1.70828 51.22087 1.000 12.26698 47 ALA B N 1
ATOM 2456 C CA . ALA B 1 20 ? 45.23641 1.04161 49.92633 1.000 11.58506 47 ALA B CA 1
ATOM 2457 C C . ALA B 1 20 ? 44.09319 1.45851 49.00824 1.000 14.45835 47 ALA B C 1
ATOM 2458 O O . ALA B 1 20 ? 44.29561 1.65888 47.80482 1.000 18.76380 47 ALA B O 1
ATOM 2460 N N . LYS B 1 21 ? 42.89060 1.60660 49.55568 1.000 13.65424 48 LYS B N 1
ATOM 2461 C CA . LYS B 1 21 ? 41.75166 2.00205 48.72953 1.000 17.88775 48 LYS B CA 1
ATOM 2462 C C . LYS B 1 21 ? 41.92709 3.42291 48.21105 1.000 18.67537 48 LYS B C 1
ATOM 2463 O O . LYS B 1 21 ? 41.68980 3.69700 47.02834 1.000 18.83384 48 LYS B O 1
ATOM 2469 N N . ALA B 1 22 ? 42.33838 4.34156 49.08760 1.000 13.49744 49 ALA B N 1
ATOM 2470 C CA . ALA B 1 22 ? 42.60497 5.70651 48.64284 1.000 10.97425 49 ALA B CA 1
ATOM 2471 C C . ALA B 1 22 ? 43.63938 5.72110 47.52196 1.000 15.72726 49 ALA B C 1
ATOM 2472 O O . ALA B 1 22 ? 43.46535 6.41335 46.51039 1.000 14.05421 49 ALA B O 1
ATOM 2474 N N . PHE B 1 23 ? 44.71157 4.94166 47.67017 1.000 11.24091 50 PHE B N 1
ATOM 2475 C CA . PHE B 1 23 ? 45.72822 4.87656 46.62683 1.000 11.31299 50 PHE B CA 1
ATOM 2476 C C . PHE B 1 23 ? 45.15782 4.30018 45.33659 1.000 18.54076 50 PHE B C 1
ATOM 2477 O O . PHE B 1 23 ? 45.42607 4.82139 44.24704 1.000 17.21488 50 PHE B O 1
ATOM 2485 N N . GLN B 1 24 ? 44.36391 3.22909 45.43999 1.000 14.45662 51 GLN B N 1
ATOM 2486 C CA . GLN B 1 24 ? 43.74043 2.64748 44.25121 1.000 17.51605 51 GLN B CA 1
ATOM 2487 C C . GLN B 1 24 ? 42.82565 3.65759 43.56473 1.000 19.63721 51 GLN B C 1
ATOM 2488 O O . GLN B 1 24 ? 42.85311 3.80364 42.33558 1.000 22.36492 51 GLN B O 1
ATOM 2494 N N . ASP B 1 25 ? 42.00363 4.35957 44.34891 1.000 16.83692 52 ASP B N 1
ATOM 2495 C CA . ASP B 1 25 ? 41.05813 5.31881 43.77895 1.000 23.66918 52 ASP B CA 1
ATOM 2496 C C . ASP B 1 25 ? 41.77786 6.42858 43.02289 1.000 27.78204 52 ASP B C 1
ATOM 2497 O O . ASP B 1 25 ? 41.33533 6.84430 41.94591 1.000 26.77024 52 ASP B O 1
ATOM 2502 N N . LYS B 1 26 ? 42.88622 6.92903 43.57533 1.000 22.66368 53 LYS B N 1
ATOM 2503 C CA . LYS B 1 26 ? 43.56332 8.06091 42.95111 1.000 25.12011 53 LYS B CA 1
ATOM 2504 C C . LYS B 1 26 ? 44.33972 7.64334 41.70648 1.000 29.06172 53 LYS B C 1
ATOM 2505 O O . LYS B 1 26 ? 44.33423 8.36167 40.69827 1.000 26.00100 53 LYS B O 1
ATOM 2511 N N . THR B 1 27 ? 45.00975 6.48745 41.75104 1.000 20.62075 54 THR B N 1
ATOM 2512 C CA . THR B 1 27 ? 45.98808 6.12483 40.73591 1.000 22.02475 54 THR B CA 1
ATOM 2513 C C . THR B 1 27 ? 45.56122 4.99259 39.81191 1.000 17.88014 54 THR B C 1
ATOM 2514 O O . THR B 1 27 ? 46.16754 4.83371 38.74932 1.000 21.41945 54 THR B O 1
ATOM 2518 N N . GLY B 1 28 ? 44.56860 4.19097 40.19411 1.000 19.47287 55 GLY B N 1
ATOM 2519 C CA . GLY B 1 28 ? 44.23129 2.98929 39.45606 1.000 20.83666 55 GLY B CA 1
ATOM 2520 C C . GLY B 1 28 ? 45.12519 1.79415 39.71736 1.000 23.24749 55 GLY B C 1
ATOM 2521 O O . GLY B 1 28 ? 44.83815 0.70497 39.19885 1.000 23.38241 55 GLY B O 1
ATOM 2522 N N . ILE B 1 29 ? 46.18842 1.95269 40.50589 1.000 22.26823 56 ILE B N 1
ATOM 2523 C CA . ILE B 1 29 ? 47.09896 0.85637 40.83015 1.000 20.55204 56 ILE B CA 1
ATOM 2524 C C . ILE B 1 29 ? 46.47571 0.01068 41.93465 1.000 19.57594 56 ILE B C 1
ATOM 2525 O O . ILE B 1 29 ? 46.12242 0.52952 42.99557 1.000 16.64048 56 ILE B O 1
ATOM 2530 N N . GLN B 1 30 ? 46.33711 -1.29218 41.69592 1.000 19.05312 57 GLN B N 1
ATOM 2531 C CA . GLN B 1 30 ? 45.72493 -2.14347 42.70501 1.000 16.29505 57 GLN B CA 1
ATOM 2532 C C . GLN B 1 30 ? 46.73787 -2.48273 43.79165 1.000 13.65510 57 GLN B C 1
ATOM 2533 O O . GLN B 1 30 ? 47.93491 -2.61600 43.52421 1.000 14.34253 57 GLN B O 1
ATOM 2539 N N . VAL B 1 31 ? 46.24913 -2.60923 45.02366 1.000 15.25129 58 VAL B N 1
ATOM 2540 C CA . VAL B 1 31 ? 47.07865 -2.95456 46.17343 1.000 15.44564 58 VAL B CA 1
ATOM 2541 C C . VAL B 1 31 ? 46.52693 -4.22995 46.79173 1.000 13.33541 58 VAL B C 1
ATOM 2542 O O . VAL B 1 31 ? 45.35265 -4.27905 47.17201 1.000 18.53327 58 VAL B O 1
ATOM 2546 N N . LYS B 1 32 ? 47.37015 -5.25012 46.89190 1.000 11.04462 59 LYS B N 1
ATOM 2547 C CA . LYS B 1 32 ? 47.04165 -6.49372 47.57381 1.000 10.11668 59 LYS B CA 1
ATOM 2548 C C . LYS B 1 32 ? 47.74292 -6.49179 48.92339 1.000 8.26590 59 LYS B C 1
ATOM 2549 O O . LYS B 1 32 ? 48.94120 -6.22513 48.98083 1.000 9.85649 59 LYS B O 1
ATOM 2555 N N . ILE B 1 33 ? 47.01072 -6.79883 49.99446 1.000 8.57248 60 ILE B N 1
ATOM 2556 C CA . ILE B 1 33 ? 47.53580 -6.70766 51.35877 1.000 6.32832 60 ILE B CA 1
ATOM 2557 C C . ILE B 1 33 ? 47.76838 -8.09471 51.93415 1.000 7.98171 60 ILE B C 1
ATOM 2558 O O . ILE B 1 33 ? 46.88338 -8.95717 51.86828 1.000 7.96266 60 ILE B O 1
ATOM 2563 N N . ARG B 1 34 ? 48.94697 -8.29610 52.53010 1.000 6.34232 61 ARG B N 1
ATOM 2564 C CA . ARG B 1 34 ? 49.17436 -9.37423 53.48394 1.000 6.82637 61 ARG B CA 1
ATOM 2565 C C . ARG B 1 34 ? 49.19462 -8.78464 54.88757 1.000 6.38915 61 ARG B C 1
ATOM 2566 O O . ARG B 1 34 ? 49.94333 -7.84231 55.15867 1.000 6.17763 61 ARG B O 1
ATOM 2574 N N . LYS B 1 35 ? 48.37439 -9.33731 55.76943 1.000 6.20552 62 LYS B N 1
ATOM 2575 C CA . LYS B 1 35 ? 48.26957 -8.88270 57.14663 1.000 7.95258 62 LYS B CA 1
ATOM 2576 C C . LYS B 1 35 ? 49.12744 -9.74985 58.05901 1.000 9.02637 62 LYS B C 1
ATOM 2577 O O . LYS B 1 35 ? 49.09253 -10.98423 57.97033 1.000 9.98626 62 LYS B O 1
ATOM 2583 N N . GLY B 1 36 ? 49.87898 -9.11013 58.95083 1.000 5.95993 63 GLY B N 1
ATOM 2584 C CA . GLY B 1 36 ? 50.62341 -9.87124 59.93927 1.000 7.37630 63 GLY B CA 1
ATOM 2585 C C . GLY B 1 36 ? 51.08377 -8.95110 61.04846 1.000 6.79283 63 GLY B C 1
ATOM 2586 O O . GLY B 1 36 ? 50.82623 -7.74854 61.03368 1.000 7.02703 63 GLY B O 1
ATOM 2587 N N . GLY B 1 37 ? 51.75782 -9.52851 62.03778 1.000 6.65521 64 GLY B N 1
ATOM 2588 C CA . GLY B 1 37 ? 52.43768 -8.70600 63.01704 1.000 8.44239 64 GLY B CA 1
ATOM 2589 C C . GLY B 1 37 ? 53.74096 -8.16825 62.45318 1.000 7.54483 64 GLY B C 1
ATOM 2590 O O . GLY B 1 37 ? 54.35175 -8.77156 61.57145 1.000 8.07880 64 GLY B O 1
ATOM 2591 N N . ASP B 1 38 ? 54.15971 -7.00856 62.97363 1.000 5.88202 65 ASP B N 1
ATOM 2592 C CA . ASP B 1 38 ? 55.38941 -6.35081 62.53384 1.000 10.73612 65 ASP B CA 1
ATOM 2593 C C . ASP B 1 38 ? 56.55316 -7.32702 62.40649 1.000 10.78350 65 ASP B C 1
ATOM 2594 O O . ASP B 1 38 ? 57.19541 -7.42743 61.35796 1.000 9.71902 65 ASP B O 1
ATOM 2599 N N . GLY B 1 39 ? 56.83814 -8.03780 63.49772 1.000 11.69287 66 GLY B N 1
ATOM 2600 C CA . GLY B 1 39 ? 58.02097 -8.87981 63.53760 1.000 11.92564 66 GLY B CA 1
ATOM 2601 C C . GLY B 1 39 ? 57.90178 -10.10220 62.65667 1.000 11.16330 66 GLY B C 1
ATOM 2602 O O . GLY B 1 39 ? 58.87481 -10.50982 62.01785 1.000 14.43421 66 GLY B O 1
ATOM 2603 N N . GLN B 1 40 ? 56.70674 -10.69411 62.59996 1.000 10.10024 67 GLN B N 1
ATOM 2604 C CA . GLN B 1 40 ? 56.47452 -11.81857 61.70661 1.000 12.30727 67 GLN B CA 1
ATOM 2605 C C . GLN B 1 40 ? 56.69722 -11.40462 60.25986 1.000 10.25034 67 GLN B C 1
ATOM 2606 O O . GLN B 1 40 ? 57.33198 -12.12790 59.48770 1.000 10.51095 67 GLN B O 1
ATOM 2612 N N . LEU B 1 41 ? 56.16186 -10.23955 59.87146 1.000 7.60736 68 LEU B N 1
ATOM 2613 C CA . LEU B 1 41 ? 56.33399 -9.77328 58.50261 1.000 5.91509 68 LEU B CA 1
ATOM 2614 C C . LEU B 1 41 ? 57.79617 -9.47286 58.20019 1.000 6.82656 68 LEU B C 1
ATOM 2615 O O . LEU B 1 41 ? 58.28087 -9.75980 57.09799 1.000 8.71668 68 LEU B O 1
ATOM 2620 N N . ALA B 1 42 ? 58.51042 -8.87636 59.16138 1.000 7.28482 69 ALA B N 1
ATOM 2621 C CA . ALA B 1 42 ? 59.92365 -8.58381 58.93650 1.000 12.47597 69 ALA B CA 1
ATOM 2622 C C . ALA B 1 42 ? 60.72186 -9.87060 58.76589 1.000 11.51834 69 ALA B C 1
ATOM 2623 O O . ALA B 1 42 ? 61.63000 -9.94315 57.92891 1.000 12.10555 69 ALA B O 1
ATOM 2625 N N . SER B 1 43 ? 60.38980 -10.89494 59.54893 1.000 12.29110 70 SER B N 1
ATOM 2626 C CA . SER B 1 43 ? 61.07509 -12.17627 59.41818 1.000 14.44037 70 SER B CA 1
ATOM 2627 C C . SER B 1 43 ? 60.69372 -12.87475 58.12025 1.000 15.14512 70 SER B C 1
ATOM 2628 O O . SER B 1 43 ? 61.53000 -13.53960 57.49488 1.000 16.61726 70 SER B O 1
ATOM 2631 N N . GLN B 1 44 ? 59.43619 -12.73506 57.69044 1.000 9.24301 71 GLN B N 1
ATOM 2632 C CA . GLN B 1 44 ? 59.05111 -13.30526 56.40556 1.000 11.12984 71 GLN B CA 1
ATOM 2633 C C . GLN B 1 44 ? 59.80329 -12.63970 55.26051 1.000 12.25387 71 GLN B C 1
ATOM 2634 O O . GLN B 1 44 ? 60.28137 -13.31560 54.34216 1.000 14.56099 71 GLN B O 1
ATOM 2640 N N . ILE B 1 45 ? 59.92372 -11.31006 55.29889 1.000 9.76894 72 ILE B N 1
ATOM 2641 C CA . ILE B 1 45 ? 60.69024 -10.60407 54.27518 1.000 10.39400 72 ILE B CA 1
ATOM 2642 C C . ILE B 1 45 ? 62.13677 -11.07622 54.27897 1.000 14.52089 72 ILE B C 1
ATOM 2643 O O . ILE B 1 45 ? 62.72668 -11.33575 53.22143 1.000 16.94737 72 ILE B O 1
ATOM 2648 N N . THR B 1 46 ? 62.71976 -11.21553 55.46821 1.000 13.45381 73 THR B N 1
ATOM 2649 C CA . THR B 1 46 ? 64.10803 -11.65834 55.57115 1.000 17.58548 73 THR B CA 1
ATOM 2650 C C . THR B 1 46 ? 64.29663 -13.04793 54.96886 1.000 23.34145 73 THR B C 1
ATOM 2651 O O . THR B 1 46 ? 65.24753 -13.28048 54.20924 1.000 19.81672 73 THR B O 1
ATOM 2655 N N . GLU B 1 47 ? 63.37578 -13.97165 55.25772 1.000 17.35129 74 GLU B N 1
ATOM 2656 C CA . GLU B 1 47 ? 63.48740 -15.32621 54.71538 1.000 17.95476 74 GLU B CA 1
ATOM 2657 C C . GLU B 1 47 ? 63.27163 -15.34785 53.20693 1.000 21.85238 74 GLU B C 1
ATOM 2658 O O . GLU B 1 47 ? 63.96132 -16.08073 52.48354 1.000 23.19988 74 GLU B O 1
ATOM 2664 N N . GLU B 1 48 ? 62.30670 -14.56333 52.71597 1.000 19.14105 75 GLU B N 1
ATOM 2665 C CA . GLU B 1 48 ? 61.95543 -14.58888 51.30124 1.000 18.39892 75 GLU B CA 1
ATOM 2666 C C . GLU B 1 48 ? 63.03663 -13.96503 50.42502 1.000 22.79981 75 GLU B C 1
ATOM 2667 O O . GLU B 1 48 ? 63.19915 -14.37340 49.26795 1.000 21.27765 75 GLU B O 1
ATOM 2673 N N . GLY B 1 49 ? 63.75093 -12.96184 50.93569 1.000 19.89712 76 GLY B N 1
ATOM 2674 C CA . GLY B 1 49 ? 64.84207 -12.36174 50.17781 1.000 24.58935 76 GLY B CA 1
ATOM 2675 C C . GLY B 1 49 ? 64.40600 -11.75981 48.85202 1.000 24.57060 76 GLY B C 1
ATOM 2676 O O . GLY B 1 49 ? 63.41362 -11.02702 48.75740 1.000 18.25885 76 GLY B O 1
ATOM 2677 N N . ALA B 1 50 ? 65.17416 -12.05356 47.79828 1.000 23.42202 77 ALA B N 1
ATOM 2678 C CA . ALA B 1 50 ? 64.84852 -11.53488 46.47735 1.000 22.73412 77 ALA B CA 1
ATOM 2679 C C . ALA B 1 50 ? 63.54568 -12.10470 45.94624 1.000 22.55940 77 ALA B C 1
ATOM 2680 O O . ALA B 1 50 ? 62.97610 -11.54093 45.00452 1.000 23.82901 77 ALA B O 1
ATOM 2682 N N . ARG B 1 51 ? 63.07446 -13.21110 46.52730 1.000 18.78211 78 ARG B N 1
ATOM 2683 C CA . ARG B 1 51 ? 61.82359 -13.83463 46.13888 1.000 23.32527 78 ARG B CA 1
ATOM 2684 C C . ARG B 1 51 ? 60.61331 -13.19419 46.79502 1.000 18.04528 78 ARG B C 1
ATOM 2685 O O . ARG B 1 51 ? 59.48768 -13.56611 46.45238 1.000 21.38472 78 ARG B O 1
ATOM 2693 N N . SER B 1 52 ? 60.80546 -12.28147 47.73843 1.000 17.03170 79 SER B N 1
ATOM 2694 C CA . SER B 1 52 ? 59.66009 -11.72193 48.44388 1.000 15.98197 79 SER B CA 1
ATOM 2695 C C . SER B 1 52 ? 58.77918 -10.94424 47.47570 1.000 12.18617 79 SER B C 1
ATOM 2696 O O . SER B 1 52 ? 59.29292 -10.12334 46.69354 1.000 14.71779 79 SER B O 1
ATOM 2699 N N . PRO B 1 53 ? 57.46114 -11.15803 47.49447 1.000 13.28321 80 PRO B N 1
ATOM 2700 C CA . PRO B 1 53 ? 56.57161 -10.34057 46.66776 1.000 11.62802 80 PRO B CA 1
ATOM 2701 C C . PRO B 1 53 ? 56.30661 -8.96983 47.25579 1.000 9.78130 80 PRO B C 1
ATOM 2702 O O . PRO B 1 53 ? 55.69522 -8.13500 46.57577 1.000 13.60804 80 PRO B O 1
ATOM 2706 N N . ALA B 1 54 ? 56.77506 -8.70125 48.47604 1.000 8.55596 81 ALA B N 1
ATOM 2707 C CA . ALA B 1 54 ? 56.43265 -7.45214 49.14828 1.000 7.64414 81 ALA B CA 1
ATOM 2708 C C . ALA B 1 54 ? 57.03393 -6.25903 48.40813 1.000 8.96179 81 ALA B C 1
ATOM 2709 O O . ALA B 1 54 ? 58.21966 -6.25484 48.08280 1.000 9.27647 81 ALA B O 1
ATOM 2711 N N . ASP B 1 55 ? 56.21559 -5.24144 48.15122 1.000 5.83227 82 ASP B N 1
ATOM 2712 C CA . ASP B 1 55 ? 56.71683 -3.99247 47.59639 1.000 7.52125 82 ASP B CA 1
ATOM 2713 C C . ASP B 1 55 ? 56.85536 -2.90944 48.64841 1.000 7.84605 82 ASP B C 1
ATOM 2714 O O . ASP B 1 55 ? 57.78132 -2.09301 48.57035 1.000 7.77552 82 ASP B O 1
ATOM 2719 N N . VAL B 1 56 ? 55.94287 -2.87645 49.61616 1.000 6.40221 83 VAL B N 1
ATOM 2720 C CA . VAL B 1 56 ? 55.94417 -1.87401 50.67619 1.000 5.16014 83 VAL B CA 1
ATOM 2721 C C . VAL B 1 56 ? 55.69146 -2.60426 51.98574 1.000 4.31310 83 VAL B C 1
ATOM 2722 O O . VAL B 1 56 ? 54.86031 -3.51740 52.04007 1.000 5.29291 83 VAL B O 1
ATOM 2726 N N . LEU B 1 57 ? 56.40566 -2.21090 53.03243 1.000 3.41047 84 LEU B N 1
ATOM 2727 C CA . LEU B 1 57 ? 56.15638 -2.70297 54.37930 1.000 4.74214 84 LEU B CA 1
ATOM 2728 C C . LEU B 1 57 ? 55.65607 -1.53275 55.21631 1.000 5.15372 84 LEU B C 1
ATOM 2729 O O . LEU B 1 57 ? 56.22475 -0.43805 55.15913 1.000 5.35524 84 LEU B O 1
ATOM 2734 N N . TYR B 1 58 ? 54.59242 -1.76351 55.98528 1.000 4.26258 85 TYR B N 1
ATOM 2735 C CA . TYR B 1 58 ? 53.99443 -0.75044 56.84622 1.000 3.58074 85 TYR B CA 1
ATOM 2736 C C . TYR B 1 58 ? 53.88295 -1.34944 58.23657 1.000 3.85617 85 TYR B C 1
ATOM 2737 O O . TYR B 1 58 ? 53.20461 -2.36416 58.41440 1.000 3.47806 85 TYR B O 1
ATOM 2746 N N . THR B 1 59 ? 54.57638 -0.75637 59.21795 1.000 2.97484 86 THR B N 1
ATOM 2747 C CA . THR B 1 59 ? 54.65709 -1.33259 60.55548 1.000 5.13288 86 THR B CA 1
ATOM 2748 C C . THR B 1 59 ? 54.02834 -0.41467 61.59957 1.000 5.29577 86 THR B C 1
ATOM 2749 O O . THR B 1 59 ? 54.01719 0.80512 61.45665 1.000 7.97484 86 THR B O 1
ATOM 2753 N N . GLU B 1 60 ? 53.52904 -1.02609 62.67769 1.000 5.79514 87 GLU B N 1
ATOM 2754 C CA . GLU B 1 60 ? 53.03842 -0.27075 63.82247 1.000 8.00495 87 GLU B CA 1
ATOM 2755 C C . GLU B 1 60 ? 54.16642 0.42915 64.57968 1.000 8.02676 87 GLU B C 1
ATOM 2756 O O . GLU B 1 60 ? 53.95457 1.50364 65.16077 1.000 9.25968 87 GLU B O 1
ATOM 2762 N N . GLU B 1 61 ? 55.35603 -0.16741 64.61392 1.000 8.03073 88 GLU B N 1
ATOM 2763 C CA . GLU B 1 61 ? 56.45947 0.35393 65.40889 1.000 8.51737 88 GLU B CA 1
ATOM 2764 C C . GLU B 1 61 ? 57.72983 0.38191 64.56700 1.000 9.91112 88 GLU B C 1
ATOM 2765 O O . GLU B 1 61 ? 57.81707 -0.23865 63.50035 1.000 8.29980 88 GLU B O 1
ATOM 2771 N N . SER B 1 62 ? 58.74114 1.10473 65.07292 1.000 6.41020 89 SER B N 1
ATOM 2772 C CA . SER B 1 62 ? 59.93892 1.29636 64.25720 1.000 6.78814 89 SER B CA 1
ATOM 2773 C C . SER B 1 62 ? 61.04058 0.24079 64.40791 1.000 8.99372 89 SER B C 1
ATOM 2774 O O . SER B 1 62 ? 61.83596 0.10953 63.47309 1.000 7.54563 89 SER B O 1
ATOM 2777 N N . PRO B 1 63 ? 61.16071 -0.52400 65.49923 1.000 9.08337 90 PRO B N 1
ATOM 2778 C CA . PRO B 1 63 ? 62.27756 -1.50414 65.58413 1.000 10.66720 90 PRO B CA 1
ATOM 2779 C C . PRO B 1 63 ? 62.38013 -2.44214 64.38540 1.000 9.37214 90 PRO B C 1
ATOM 2780 O O . PRO B 1 63 ? 63.50007 -2.68414 63.89934 1.000 8.53926 90 PRO B O 1
ATOM 2784 N N . PRO B 1 64 ? 61.27439 -2.98532 63.84835 1.000 6.25820 91 PRO B N 1
ATOM 2785 C CA . PRO B 1 64 ? 61.43697 -3.87695 62.68134 1.000 8.47496 91 PRO B CA 1
ATOM 2786 C C . PRO B 1 64 ? 61.98000 -3.16957 61.45566 1.000 10.02309 91 PRO B C 1
ATOM 2787 O O . PRO B 1 64 ? 62.68342 -3.79531 60.64700 1.000 8.73164 91 PRO B O 1
ATOM 2791 N N . LEU B 1 65 ? 61.67194 -1.88341 61.28573 1.000 7.13235 92 LEU B N 1
ATOM 2792 C CA . LEU B 1 65 ? 62.22420 -1.13698 60.15971 1.000 6.13614 92 LEU B CA 1
ATOM 2793 C C . LEU B 1 65 ? 63.70764 -0.87040 60.35127 1.000 7.15745 92 LEU B C 1
ATOM 2794 O O . LEU B 1 65 ? 64.47520 -0.89288 59.38448 1.000 6.32404 92 LEU B O 1
ATOM 2799 N N . ILE B 1 66 ? 64.12136 -0.57437 61.58497 1.000 5.67737 93 ILE B N 1
ATOM 2800 C CA . ILE B 1 66 ? 65.53741 -0.34222 61.85192 1.000 6.14102 93 ILE B CA 1
ATOM 2801 C C . ILE B 1 66 ? 66.33069 -1.62633 61.61630 1.000 7.64403 93 ILE B C 1
ATOM 2802 O O . ILE B 1 66 ? 67.40455 -1.60067 61.00674 1.000 8.96864 93 ILE B O 1
ATOM 2807 N N . ARG B 1 67 ? 65.75734 -2.77171 61.99909 1.000 7.12089 94 ARG B N 1
ATOM 2808 C CA . ARG B 1 67 ? 66.35621 -4.08072 61.71288 1.000 10.69340 94 ARG B CA 1
ATOM 2809 C C . ARG B 1 67 ? 66.53048 -4.31789 60.21077 1.000 10.08012 94 ARG B C 1
ATOM 2810 O O . ARG B 1 67 ? 67.61960 -4.68064 59.74695 1.000 9.21873 94 ARG B O 1
ATOM 2818 N N . LEU B 1 68 ? 65.46308 -4.14876 59.42903 1.000 6.60892 95 LEU B N 1
ATOM 2819 C CA . LEU B 1 68 ? 65.57742 -4.40272 57.99359 1.000 7.48273 95 LEU B CA 1
ATOM 2820 C C . LEU B 1 68 ? 66.47126 -3.38136 57.30392 1.000 7.07843 95 LEU B C 1
ATOM 2821 O O . LEU B 1 68 ? 67.12752 -3.70404 56.30147 1.000 8.07508 95 LEU B O 1
ATOM 2826 N N . ALA B 1 69 ? 66.48769 -2.14222 57.79365 1.000 5.55004 96 ALA B N 1
ATOM 2827 C CA . ALA B 1 69 ? 67.37715 -1.15786 57.18593 1.000 8.92674 96 ALA B CA 1
ATOM 2828 C C . ALA B 1 69 ? 68.83438 -1.52183 57.42667 1.000 9.31587 96 ALA B C 1
ATOM 2829 O O . ALA B 1 69 ? 69.66970 -1.37461 56.52663 1.000 9.97877 96 ALA B O 1
ATOM 2831 N N . SER B 1 70 ? 69.15390 -1.99927 58.63173 1.000 9.66711 97 SER B N 1
ATOM 2832 C CA . SER B 1 70 ? 70.52293 -2.41937 58.92657 1.000 10.02633 97 SER B CA 1
ATOM 2833 C C . SER B 1 70 ? 70.94234 -3.59957 58.06300 1.000 12.86261 97 SER B C 1
ATOM 2834 O O . SER B 1 70 ? 72.13041 -3.74627 57.74079 1.000 14.66841 97 SER B O 1
ATOM 2837 N N . ALA B 1 71 ? 69.98456 -4.43604 57.65913 1.000 8.60324 98 ALA B N 1
ATOM 2838 C CA . ALA B 1 71 ? 70.23682 -5.55922 56.76091 1.000 9.99424 98 ALA B CA 1
ATOM 2839 C C . ALA B 1 71 ? 70.37304 -5.14271 55.30089 1.000 11.44153 98 ALA B C 1
ATOM 2840 O O . ALA B 1 71 ? 70.72689 -5.98069 54.46310 1.000 12.42048 98 ALA B O 1
ATOM 2842 N N . GLY B 1 72 ? 70.10538 -3.88339 54.96787 1.000 8.53644 99 GLY B N 1
ATOM 2843 C CA . GLY B 1 72 ? 70.16159 -3.47366 53.58054 1.000 10.00597 99 GLY B CA 1
ATOM 2844 C C . GLY B 1 72 ? 68.97684 -3.91005 52.75224 1.000 10.04476 99 GLY B C 1
ATOM 2845 O O . GLY B 1 72 ? 69.05247 -3.88934 51.51313 1.000 12.01035 99 GLY B O 1
ATOM 2846 N N . LEU B 1 73 ? 67.86867 -4.27857 53.39424 1.000 8.00608 100 LEU B N 1
ATOM 2847 C CA . LEU B 1 73 ? 66.71866 -4.80596 52.67080 1.000 6.16287 100 LEU B CA 1
ATOM 2848 C C . LEU B 1 73 ? 65.75670 -3.72261 52.20587 1.000 7.36749 100 LEU B C 1
ATOM 2849 O O . LEU B 1 73 ? 64.85375 -4.01802 51.41526 1.000 8.16925 100 LEU B O 1
ATOM 2854 N N . LEU B 1 74 ? 65.91805 -2.49050 52.67284 1.000 5.89468 101 LEU B N 1
ATOM 2855 C CA . LEU B 1 74 ? 65.01856 -1.39946 52.32638 1.000 6.96775 101 LEU B CA 1
ATOM 2856 C C . LEU B 1 74 ? 65.65287 -0.46920 51.30196 1.000 8.58011 101 LEU B C 1
ATOM 2857 O O . LEU B 1 74 ? 66.83323 -0.12949 51.40278 1.000 10.03543 101 LEU B O 1
ATOM 2862 N N . ALA B 1 75 ? 64.84448 -0.02016 50.34893 1.000 7.07432 102 ALA B N 1
ATOM 2863 C CA . ALA B 1 75 ? 65.29660 0.91155 49.32448 1.000 8.14522 102 ALA B CA 1
ATOM 2864 C C . ALA B 1 75 ? 65.38558 2.33224 49.87180 1.000 8.16724 102 ALA B C 1
ATOM 2865 O O . ALA B 1 75 ? 64.55439 2.74945 50.67996 1.000 9.56203 102 ALA B O 1
ATOM 2867 N N . LYS B 1 76 ? 66.40460 3.07859 49.43141 1.000 8.64305 103 LYS B N 1
ATOM 2868 C CA . LYS B 1 76 ? 66.41914 4.52021 49.67602 1.000 8.57514 103 LYS B CA 1
ATOM 2869 C C . LYS B 1 76 ? 65.11077 5.15298 49.20660 1.000 8.87487 103 LYS B C 1
ATOM 2870 O O . LYS B 1 76 ? 64.66184 4.91891 48.08036 1.000 7.98924 103 LYS B O 1
ATOM 2876 N N . LEU B 1 77 ? 64.50037 5.96641 50.06995 1.000 7.52649 104 LEU B N 1
ATOM 2877 C CA . LEU B 1 77 ? 63.30816 6.70856 49.68403 1.000 6.67917 104 LEU B CA 1
ATOM 2878 C C . LEU B 1 77 ? 63.66919 7.96737 48.89845 1.000 7.56659 104 LEU B C 1
ATOM 2879 O O . LEU B 1 77 ? 64.69488 8.61069 49.14810 1.000 11.38554 104 LEU B O 1
ATOM 2884 N N . GLU B 1 78 ? 62.80467 8.31923 47.95457 1.000 8.80824 105 GLU B N 1
ATOM 2885 C CA . GLU B 1 78 ? 63.00121 9.54262 47.17664 1.000 8.44299 105 GLU B CA 1
ATOM 2886 C C . GLU B 1 78 ? 63.09736 10.76103 48.09373 1.000 10.94372 105 GLU B C 1
ATOM 2887 O O . GLU B 1 78 ? 62.34612 10.86929 49.07302 1.000 11.42713 105 GLU B O 1
ATOM 2893 N N . PRO B 1 79 ? 64.00533 11.70150 47.81197 1.000 10.15402 106 PRO B N 1
ATOM 2894 C CA . PRO B 1 79 ? 64.14707 12.85484 48.71575 1.000 10.40061 106 PRO B CA 1
ATOM 2895 C C . PRO B 1 79 ? 62.87450 13.66744 48.86039 1.000 9.03283 106 PRO B C 1
ATOM 2896 O O . PRO B 1 79 ? 62.61413 14.19761 49.94567 1.000 11.95407 106 PRO B O 1
ATOM 2900 N N . GLU B 1 80 ? 62.05301 13.75125 47.81439 1.000 10.68040 107 GLU B N 1
ATOM 2901 C CA . GLU B 1 80 ? 60.78803 14.46793 47.92997 1.000 11.96051 107 GLU B CA 1
ATOM 2902 C C . GLU B 1 80 ? 59.88825 13.84576 48.98703 1.000 12.89380 107 GLU B C 1
ATOM 2903 O O . GLU B 1 80 ? 59.11687 14.55523 49.65132 1.000 12.42684 107 GLU B O 1
ATOM 2909 N N . THR B 1 81 ? 59.97119 12.52397 49.15215 1.000 9.79812 108 THR B N 1
ATOM 2910 C CA . THR B 1 81 ? 59.20678 11.85720 50.20193 1.000 7.11314 108 THR B CA 1
ATOM 2911 C C . THR B 1 81 ? 59.78192 12.16198 51.57912 1.000 5.94516 108 THR B C 1
ATOM 2912 O O . THR B 1 81 ? 59.04565 12.49800 52.51220 1.000 7.50093 108 THR B O 1
ATOM 2916 N N . LEU B 1 82 ? 61.09737 12.00209 51.73210 1.000 8.41468 109 LEU B N 1
ATOM 2917 C CA . LEU B 1 82 ? 61.73185 12.25992 53.01506 1.000 6.83012 109 LEU B CA 1
ATOM 2918 C C . LEU B 1 82 ? 61.54205 13.70894 53.44281 1.000 10.23004 109 LEU B C 1
ATOM 2919 O O . LEU B 1 82 ? 61.48091 13.99860 54.64172 1.000 8.78576 109 LEU B O 1
ATOM 2924 N N . ALA B 1 83 ? 61.41226 14.62484 52.47982 1.000 9.58471 110 ALA B N 1
ATOM 2925 C CA . ALA B 1 83 ? 61.20384 16.02866 52.81027 1.000 10.51082 110 ALA B CA 1
ATOM 2926 C C . ALA B 1 83 ? 59.82697 16.30378 53.41128 1.000 10.50934 110 ALA B C 1
ATOM 2927 O O . ALA B 1 83 ? 59.57410 17.43010 53.85927 1.000 11.30023 110 ALA B O 1
ATOM 2929 N N . LEU B 1 84 ? 58.93172 15.30991 53.46232 1.000 9.00398 111 LEU B N 1
ATOM 2930 C CA . LEU B 1 84 ? 57.61773 15.53999 54.03942 1.000 9.52163 111 LEU B CA 1
ATOM 2931 C C . LEU B 1 84 ? 57.57978 15.34972 55.55304 1.000 9.66172 111 LEU B C 1
ATOM 2932 O O . LEU B 1 84 ? 56.55592 15.67290 56.16943 1.000 10.91043 111 LEU B O 1
ATOM 2937 N N . VAL B 1 85 ? 58.65837 14.86370 56.17982 1.000 8.25210 112 VAL B N 1
ATOM 2938 C CA . VAL B 1 85 ? 58.67752 14.66581 57.62594 1.000 6.81218 112 VAL B CA 1
ATOM 2939 C C . VAL B 1 85 ? 59.91583 15.32948 58.22251 1.000 9.89598 112 VAL B C 1
ATOM 2940 O O . VAL B 1 85 ? 60.86019 15.68955 57.51180 1.000 12.50148 112 VAL B O 1
ATOM 2944 N N . GLU B 1 86 ? 59.89457 15.50578 59.54823 1.000 8.95797 113 GLU B N 1
ATOM 2945 C CA . GLU B 1 86 ? 61.10780 15.92112 60.25637 1.000 12.41627 113 GLU B CA 1
ATOM 2946 C C . GLU B 1 86 ? 62.12185 14.77765 60.24648 1.000 10.75177 113 GLU B C 1
ATOM 2947 O O . GLU B 1 86 ? 61.74339 13.61014 60.37113 1.000 11.24563 113 GLU B O 1
ATOM 2953 N N . PRO B 1 87 ? 63.41819 15.07723 60.13386 1.000 9.95937 114 PRO B N 1
ATOM 2954 C CA . PRO B 1 87 ? 64.40706 13.99776 59.93798 1.000 11.42761 114 PRO B CA 1
ATOM 2955 C C . PRO B 1 87 ? 64.44815 12.96577 61.05447 1.000 7.85077 114 PRO B C 1
ATOM 2956 O O . PRO B 1 87 ? 64.75111 11.79495 60.78741 1.000 11.45376 114 PRO B O 1
ATOM 2960 N N . GLU B 1 88 ? 64.16620 13.35431 62.29680 1.000 9.24312 115 GLU B N 1
ATOM 2961 C CA . GLU B 1 88 ? 64.18232 12.38433 63.38206 1.000 11.63527 115 GLU B CA 1
ATOM 2962 C C . GLU B 1 88 ? 63.02162 11.40523 63.28262 1.000 11.08130 115 GLU B C 1
ATOM 2963 O O . GLU B 1 88 ? 63.03055 10.38770 63.98048 1.000 12.56432 115 GLU B O 1
ATOM 2969 N N . HIS B 1 89 ? 62.04770 11.68251 62.41905 1.000 8.44667 116 HIS B N 1
ATOM 2970 C CA . HIS B 1 89 ? 60.93578 10.77873 62.16274 1.000 8.41328 116 HIS B CA 1
ATOM 2971 C C . HIS B 1 89 ? 61.14953 9.93237 60.91545 1.000 10.92143 116 HIS B C 1
ATOM 2972 O O . HIS B 1 89 ? 60.17605 9.47088 60.31718 1.000 12.16292 116 HIS B O 1
ATOM 2979 N N . ALA B 1 90 ? 62.39720 9.73877 60.49955 1.000 10.49007 117 ALA B N 1
ATOM 2980 C CA . ALA B 1 90 ? 62.71620 8.89524 59.35606 1.000 9.35209 117 ALA B CA 1
ATOM 2981 C C . ALA B 1 90 ? 63.98166 8.11655 59.68601 1.000 11.47408 117 ALA B C 1
ATOM 2982 O O . ALA B 1 90 ? 64.68956 8.43782 60.64318 1.000 12.30209 117 ALA B O 1
ATOM 2984 N N . GLY B 1 91 ? 64.25513 7.08193 58.89300 1.000 8.55623 118 GLY B N 1
ATOM 2985 C CA . GLY B 1 91 ? 65.48329 6.33237 59.07297 1.000 9.11405 118 GLY B CA 1
ATOM 2986 C C . GLY B 1 91 ? 66.70191 7.20638 58.85053 1.000 10.73941 118 GLY B C 1
ATOM 2987 O O . GLY B 1 91 ? 66.69593 8.12000 58.02183 1.000 10.04992 118 GLY B O 1
ATOM 2988 N N . GLY B 1 92 ? 67.76380 6.91624 59.60650 1.000 11.68891 119 GLY B N 1
ATOM 2989 C CA . GLY B 1 92 ? 68.97420 7.71788 59.49438 1.000 12.99115 119 GLY B CA 1
ATOM 2990 C C . GLY B 1 92 ? 69.61305 7.65012 58.12274 1.000 14.60401 119 GLY B C 1
ATOM 2991 O O . GLY B 1 92 ? 70.30547 8.58726 57.70767 1.000 17.46209 119 GLY B O 1
ATOM 2992 N N . ASN B 1 93 ? 69.38561 6.55902 57.39615 1.000 14.08203 120 ASN B N 1
ATOM 2993 C CA . ASN B 1 93 ? 69.87746 6.40417 56.03370 1.000 11.91407 120 ASN B CA 1
ATOM 2994 C C . ASN B 1 93 ? 68.80058 6.64338 54.98863 1.000 15.60981 120 ASN B C 1
ATOM 2995 O O . ASN B 1 93 ? 69.01334 6.33136 53.81105 1.000 14.20479 120 ASN B O 1
ATOM 3000 N N . GLY B 1 94 ? 67.64889 7.17190 55.39112 1.000 6.11274 121 GLY B N 1
ATOM 3001 C CA . GLY B 1 94 ? 66.62801 7.53952 54.42942 1.000 8.31270 121 GLY B CA 1
ATOM 3002 C C . GLY B 1 94 ? 65.93541 6.38254 53.74680 1.000 9.40699 121 GLY B C 1
ATOM 3003 O O . GLY B 1 94 ? 65.40310 6.56094 52.64604 1.000 11.20438 121 GLY B O 1
ATOM 3004 N N . ASP B 1 95 ? 65.90046 5.20277 54.37388 1.000 9.40085 122 ASP B N 1
ATOM 3005 C CA . ASP B 1 95 ? 65.27083 4.04329 53.74668 1.000 7.09665 122 ASP B CA 1
ATOM 3006 C C . ASP B 1 95 ? 64.06161 3.54291 54.52448 1.000 6.33580 122 ASP B C 1
ATOM 3007 O O . ASP B 1 95 ? 63.60894 2.41427 54.29834 1.000 7.00308 122 ASP B O 1
ATOM 3012 N N . TRP B 1 96 ? 63.54620 4.35261 55.44437 1.000 5.61067 123 TRP B N 1
ATOM 3013 C CA . TRP B 1 96 ? 62.18791 4.17738 55.94525 1.000 4.43932 123 TRP B CA 1
ATOM 3014 C C . TRP B 1 96 ? 61.73236 5.52168 56.47417 1.000 6.62412 123 TRP B C 1
ATOM 3015 O O . TRP B 1 96 ? 62.54018 6.43968 56.66734 1.000 6.39653 123 TRP B O 1
ATOM 3026 N N . ILE B 1 97 ? 60.42189 5.64753 56.66739 1.000 3.98038 124 ILE B N 1
ATOM 3027 C CA . ILE B 1 97 ? 59.87505 6.95107 57.00268 1.000 3.95091 124 ILE B CA 1
ATOM 3028 C C . ILE B 1 97 ? 58.69669 6.80228 57.95677 1.000 4.70319 124 ILE B C 1
ATOM 3029 O O . ILE B 1 97 ? 57.87127 5.89212 57.82098 1.000 4.31489 124 ILE B O 1
ATOM 3034 N N . GLY B 1 98 ? 58.62804 7.71688 58.92104 1.000 3.63359 125 GLY B N 1
ATOM 3035 C CA . GLY B 1 98 ? 57.50540 7.73322 59.84354 1.000 4.33603 125 GLY B CA 1
ATOM 3036 C C . GLY B 1 98 ? 56.23016 8.17244 59.14690 1.000 4.59737 125 GLY B C 1
ATOM 3037 O O . GLY B 1 98 ? 56.23861 9.04202 58.27087 1.000 4.98021 125 GLY B O 1
ATOM 3038 N N . ILE B 1 99 ? 55.12108 7.55147 59.54498 1.000 4.05749 126 ILE B N 1
ATOM 3039 C CA . ILE B 1 99 ? 53.80725 7.80715 58.96495 1.000 3.21016 126 ILE B CA 1
ATOM 3040 C C . ILE B 1 99 ? 52.88366 8.46971 59.98264 1.000 5.63619 126 ILE B C 1
ATOM 3041 O O . ILE B 1 99 ? 52.28721 9.51290 59.70975 1.000 5.64420 126 ILE B O 1
ATOM 3046 N N . THR B 1 100 ? 52.75088 7.87275 61.16509 1.000 7.00547 127 THR B N 1
ATOM 3047 C CA . THR B 1 100 ? 52.03897 8.49303 62.27332 1.000 5.69409 127 THR B CA 1
ATOM 3048 C C . THR B 1 100 ? 52.81988 8.25244 63.55340 1.000 7.62386 127 THR B C 1
ATOM 3049 O O . THR B 1 100 ? 53.71574 7.41011 63.61116 1.000 6.92648 127 THR B O 1
ATOM 3053 N N . ALA B 1 101 ? 52.46151 8.99715 64.59223 1.000 5.22682 128 ALA B N 1
ATOM 3054 C CA . ALA B 1 101 ? 53.02840 8.79799 65.91815 1.000 7.40345 128 ALA B CA 1
ATOM 3055 C C . ALA B 1 101 ? 51.91555 8.53604 66.92269 1.000 11.23873 128 ALA B C 1
ATOM 3056 O O . ALA B 1 101 ? 50.80523 9.04736 66.77239 1.000 9.53322 128 ALA B O 1
ATOM 3058 N N . ARG B 1 102 ? 52.23217 7.73988 67.95110 1.000 9.50131 129 ARG B N 1
ATOM 3059 C CA . ARG B 1 102 ? 51.30770 7.38468 69.02505 1.000 14.35990 129 ARG B CA 1
ATOM 3060 C C . ARG B 1 102 ? 51.99661 7.58930 70.37221 1.000 13.88592 129 ARG B C 1
ATOM 3061 O O . ARG B 1 102 ? 53.21991 7.69153 70.45597 1.000 8.71149 129 ARG B O 1
ATOM 3069 N N . THR B 1 103 ? 51.19940 7.66521 71.43670 1.000 20.93812 130 THR B N 1
ATOM 3070 C CA . THR B 1 103 ? 51.74837 7.83315 72.77818 1.000 12.35193 130 THR B CA 1
ATOM 3071 C C . THR B 1 103 ? 51.17242 6.78098 73.71274 1.000 12.92601 130 THR B C 1
ATOM 3072 O O . THR B 1 103 ? 50.05530 6.30118 73.52674 1.000 19.11775 130 THR B O 1
ATOM 3076 N N . ARG B 1 104 ? 51.96844 6.41319 74.70903 1.000 14.30693 131 ARG B N 1
ATOM 3077 C CA . ARG B 1 104 ? 51.50909 5.52077 75.75985 1.000 15.18730 131 ARG B CA 1
ATOM 3078 C C . ARG B 1 104 ? 50.51829 6.24978 76.66122 1.000 14.11532 131 ARG B C 1
ATOM 3079 O O . ARG B 1 104 ? 50.62445 7.45790 76.87677 1.000 19.86443 131 ARG B O 1
ATOM 3087 N N . VAL B 1 105 ? 49.54169 5.50264 77.17982 1.000 18.28624 132 VAL B N 1
ATOM 3088 C CA . VAL B 1 105 ? 48.56854 6.03796 78.12464 1.000 19.85281 132 VAL B CA 1
ATOM 3089 C C . VAL B 1 105 ? 48.31231 5.02962 79.23309 1.000 21.82931 132 VAL B C 1
ATOM 3090 O O . VAL B 1 105 ? 48.63096 3.84221 79.12164 1.000 19.60287 132 VAL B O 1
ATOM 3094 N N . LEU B 1 106 ? 47.71438 5.52996 80.31611 1.000 16.02550 133 LEU B N 1
ATOM 3095 C CA . LEU B 1 106 ? 47.14010 4.69390 81.35907 1.000 15.04135 133 LEU B CA 1
ATOM 3096 C C . LEU B 1 106 ? 45.62797 4.85894 81.26850 1.000 17.31716 133 LEU B C 1
ATOM 3097 O O . LEU B 1 106 ? 45.09353 5.92591 81.59623 1.000 16.05549 133 LEU B O 1
ATOM 3102 N N . ALA B 1 107 ? 44.94715 3.82820 80.79392 1.000 16.75850 134 ALA B N 1
ATOM 3103 C CA . ALA B 1 107 ? 43.49044 3.80502 80.85413 1.000 18.07862 134 ALA B CA 1
ATOM 3104 C C . ALA B 1 107 ? 43.06170 3.34864 82.23779 1.000 16.81235 134 ALA B C 1
ATOM 3105 O O . ALA B 1 107 ? 43.62772 2.40591 82.78843 1.000 17.16736 134 ALA B O 1
ATOM 3107 N N . TYR B 1 108 ? 42.06677 4.02144 82.81209 1.000 13.69844 135 TYR B N 1
ATOM 3108 C CA . TYR B 1 108 ? 41.64024 3.68371 84.16631 1.000 13.00441 135 TYR B CA 1
ATOM 3109 C C . TYR B 1 108 ? 40.13058 3.80043 84.27397 1.000 15.48604 135 TYR B C 1
ATOM 3110 O O . TYR B 1 108 ? 39.48278 4.48946 83.48198 1.000 16.50478 135 TYR B O 1
ATOM 3119 N N . ASN B 1 109 ? 39.58197 3.11753 85.27782 1.000 13.09295 136 ASN B N 1
ATOM 3120 C CA . ASN B 1 109 ? 38.15165 3.16802 85.54561 1.000 16.20028 136 ASN B CA 1
ATOM 3121 C C . ASN B 1 109 ? 37.89794 4.11466 86.70608 1.000 15.83488 136 ASN B C 1
ATOM 3122 O O . ASN B 1 109 ? 38.25495 3.78511 87.84683 1.000 14.52423 136 ASN B O 1
ATOM 3127 N N . PRO B 1 110 ? 37.26801 5.27042 86.48667 1.000 14.10824 137 PRO B N 1
ATOM 3128 C CA . PRO B 1 110 ? 37.13107 6.24814 87.57672 1.000 14.69780 137 PRO B CA 1
ATOM 3129 C C . PRO B 1 110 ? 36.17537 5.81174 88.67699 1.000 15.37314 137 PRO B C 1
ATOM 3130 O O . PRO B 1 110 ? 36.19429 6.41502 89.75774 1.000 19.00331 137 PRO B O 1
ATOM 3134 N N . LYS B 1 111 ? 35.34308 4.79716 88.45346 1.000 15.45348 138 LYS B N 1
ATOM 3135 C CA . LYS B 1 111 ? 34.56479 4.25263 89.55807 1.000 17.65457 138 LYS B CA 1
ATOM 3136 C C . LYS B 1 111 ? 35.40988 3.39992 90.49406 1.000 20.39515 138 LYS B C 1
ATOM 3137 O O . LYS B 1 111 ? 34.98966 3.14851 91.62892 1.000 20.94030 138 LYS B O 1
ATOM 3143 N N . LYS B 1 112 ? 36.58833 2.96428 90.04756 1.000 16.83530 139 LYS B N 1
ATOM 3144 C CA . LYS B 1 112 ? 37.47357 2.11008 90.82722 1.000 18.61287 139 LYS B CA 1
ATOM 3145 C C . LYS B 1 112 ? 38.63334 2.86965 91.43676 1.000 17.49773 139 LYS B C 1
ATOM 3146 O O . LYS B 1 112 ? 39.11980 2.48242 92.50377 1.000 15.59420 139 LYS B O 1
ATOM 3152 N N . ILE B 1 113 ? 39.09396 3.93295 90.78141 1.000 14.08995 140 ILE B N 1
ATOM 3153 C CA . ILE B 1 113 ? 40.22995 4.69809 91.27680 1.000 16.13835 140 ILE B CA 1
ATOM 3154 C C . ILE B 1 113 ? 40.08098 6.13402 90.80166 1.000 16.77820 140 ILE B C 1
ATOM 3155 O O . ILE B 1 113 ? 39.84453 6.38848 89.61685 1.000 15.47334 140 ILE B O 1
ATOM 3160 N N . ASP B 1 114 ? 40.19051 7.06970 91.73467 1.000 15.88945 141 ASP B N 1
ATOM 3161 C CA . ASP B 1 114 ? 40.16925 8.47739 91.37962 1.000 17.06065 141 ASP B CA 1
ATOM 3162 C C . ASP B 1 114 ? 41.43122 8.85857 90.61125 1.000 19.06901 141 ASP B C 1
ATOM 3163 O O . ASP B 1 114 ? 42.51868 8.33380 90.86076 1.000 17.84624 141 ASP B O 1
ATOM 3168 N N . GLU B 1 115 ? 41.27284 9.80653 89.68181 1.000 20.64525 142 GLU B N 1
ATOM 3169 C CA . GLU B 1 115 ? 42.41204 10.34666 88.94392 1.000 20.71844 142 GLU B CA 1
ATOM 3170 C C . GLU B 1 115 ? 43.55993 10.73642 89.86909 1.000 22.89338 142 GLU B C 1
ATOM 3171 O O . GLU B 1 115 ? 44.72850 10.45430 89.57135 1.000 24.03237 142 GLU B O 1
ATOM 3173 N N . LYS B 1 116 ? 43.24626 11.37421 91.00374 1.000 19.92129 143 LYS B N 1
ATOM 3174 C CA . LYS B 1 116 ? 44.27528 11.87160 91.91473 1.000 24.57069 143 LYS B CA 1
ATOM 3175 C C . LYS B 1 116 ? 45.09016 10.75865 92.55815 1.000 19.92205 143 LYS B C 1
ATOM 3176 O O . LYS B 1 116 ? 46.14853 11.03744 93.13109 1.000 22.01383 143 LYS B O 1
ATOM 3182 N N . ASP B 1 117 ? 44.61489 9.51867 92.51036 1.000 17.98501 144 ASP B N 1
ATOM 3183 C CA . ASP B 1 117 ? 45.29340 8.40883 93.15598 1.000 19.47526 144 ASP B CA 1
ATOM 3184 C C . ASP B 1 117 ? 46.05405 7.53325 92.17178 1.000 19.70556 144 ASP B C 1
ATOM 3185 O O . ASP B 1 117 ? 46.66995 6.54295 92.58617 1.000 16.74420 144 ASP B O 1
ATOM 3190 N N . LEU B 1 118 ? 46.02661 7.87425 90.88835 1.000 16.70078 145 LEU B N 1
ATOM 3191 C CA . LEU B 1 118 ? 46.75026 7.09742 89.89268 1.000 18.03719 145 LEU B CA 1
ATOM 3192 C C . LEU B 1 118 ? 48.25590 7.19469 90.14447 1.000 22.04628 145 LEU B C 1
ATOM 3193 O O . LEU B 1 118 ? 48.72815 8.15139 90.77064 1.000 21.61225 145 LEU B O 1
ATOM 3198 N N . PRO B 1 119 ? 49.03224 6.21087 89.68899 1.000 17.70763 146 PRO B N 1
ATOM 3199 C CA . PRO B 1 119 ? 50.49059 6.31962 89.80020 1.000 21.46797 146 PRO B CA 1
ATOM 3200 C C . PRO B 1 119 ? 50.98011 7.61083 89.17138 1.000 17.44872 146 PRO B C 1
ATOM 3201 O O . PRO B 1 119 ? 50.55701 7.98556 88.07428 1.000 19.83374 146 PRO B O 1
ATOM 3205 N N . LYS B 1 120 ? 51.87718 8.29941 89.88260 1.000 18.94058 147 LYS B N 1
ATOM 3206 C CA . LYS B 1 120 ? 52.46350 9.52408 89.35142 1.000 19.31584 147 LYS B CA 1
ATOM 3207 C C . LYS B 1 120 ? 53.40937 9.23295 88.19765 1.000 21.01765 147 LYS B C 1
ATOM 3208 O O . LYS B 1 120 ? 53.55386 10.05874 87.29144 1.000 19.29213 147 LYS B O 1
ATOM 3210 N N . SER B 1 121 ? 54.03643 8.05941 88.20008 1.000 16.21539 148 SER B N 1
ATOM 3211 C CA . SER B 1 121 ? 55.01704 7.69923 87.18927 1.000 13.56564 148 SER B CA 1
ATOM 3212 C C . SER B 1 121 ? 54.80427 6.24628 86.79338 1.000 7.53650 148 SER B C 1
ATOM 3213 O O . SER B 1 121 ? 54.33441 5.43195 87.59033 1.000 9.80951 148 SER B O 1
ATOM 3216 N N . LEU B 1 122 ? 55.14455 5.93695 85.54001 1.000 8.93325 149 LEU B N 1
ATOM 3217 C CA . LEU B 1 122 ? 55.22709 4.53668 85.12215 1.000 11.70707 149 LEU B CA 1
ATOM 3218 C C . LEU B 1 122 ? 56.07550 3.71688 86.08799 1.000 7.88605 149 LEU B C 1
ATOM 3219 O O . LEU B 1 122 ? 55.77848 2.54479 86.36440 1.000 7.49237 149 LEU B O 1
ATOM 3224 N N . MET B 1 123 ? 57.13716 4.32050 86.61780 1.000 9.85291 150 MET B N 1
ATOM 3225 C CA . MET B 1 123 ? 58.04148 3.60600 87.50716 1.000 9.29870 150 MET B CA 1
ATOM 3226 C C . MET B 1 123 ? 57.37492 3.20471 88.81550 1.000 11.54643 150 MET B C 1
ATOM 3227 O O . MET B 1 123 ? 57.85061 2.28003 89.48819 1.000 11.82442 150 MET B O 1
ATOM 3232 N N . ASP B 1 124 ? 56.27400 3.85740 89.18427 1.000 10.96464 151 ASP B N 1
ATOM 3233 C CA . ASP B 1 124 ? 55.61240 3.53271 90.43905 1.000 11.88112 151 ASP B CA 1
ATOM 3234 C C . ASP B 1 124 ? 54.90328 2.18630 90.39279 1.000 11.88156 151 ASP B C 1
ATOM 3235 O O . ASP B 1 124 ? 54.60961 1.62173 91.45311 1.000 11.61017 151 ASP B O 1
ATOM 3240 N N . LEU B 1 125 ? 54.64600 1.64973 89.19476 1.000 9.54941 152 LEU B N 1
ATOM 3241 C CA . LEU B 1 125 ? 53.85115 0.43455 89.07722 1.000 9.05823 152 LEU B CA 1
ATOM 3242 C C . LEU B 1 125 ? 54.58240 -0.82000 89.53723 1.000 13.91020 152 LEU B C 1
ATOM 3243 O O . LEU B 1 125 ? 53.95164 -1.88124 89.64182 1.000 13.36584 152 LEU B O 1
ATOM 3248 N N . SER B 1 126 ? 55.88192 -0.74334 89.81311 1.000 10.71799 153 SER B N 1
ATOM 3249 C CA . SER B 1 126 ? 56.55493 -1.89222 90.40386 1.000 13.24969 153 SER B CA 1
ATOM 3250 C C . SER B 1 126 ? 56.35266 -1.98329 91.91461 1.000 12.04583 153 SER B C 1
ATOM 3251 O O . SER B 1 126 ? 56.77624 -2.97588 92.52244 1.000 16.25151 153 SER B O 1
ATOM 3254 N N . ASP B 1 127 ? 55.72828 -0.98168 92.53249 1.000 12.02085 154 ASP B N 1
ATOM 3255 C CA . ASP B 1 127 ? 55.51866 -1.00274 93.97779 1.000 13.29251 154 ASP B CA 1
ATOM 3256 C C . ASP B 1 127 ? 54.42946 -2.01023 94.33621 1.000 12.44901 154 ASP B C 1
ATOM 3257 O O . ASP B 1 127 ? 53.44972 -2.15494 93.60093 1.000 10.07126 154 ASP B O 1
ATOM 3262 N N . PRO B 1 128 ? 54.56965 -2.73546 95.45017 1.000 10.71814 155 PRO B N 1
ATOM 3263 C CA . PRO B 1 128 ? 53.53877 -3.72618 95.80761 1.000 9.45058 155 PRO B CA 1
ATOM 3264 C C . PRO B 1 128 ? 52.13524 -3.15491 95.97385 1.000 8.45788 155 PRO B C 1
ATOM 3265 O O . PRO B 1 128 ? 51.17453 -3.92489 95.88498 1.000 12.35643 155 PRO B O 1
ATOM 3269 N N . SER B 1 129 ? 51.98758 -1.85443 96.24238 1.000 12.05313 156 SER B N 1
ATOM 3270 C CA . SER B 1 129 ? 50.65265 -1.28337 96.42286 1.000 16.01779 156 SER B CA 1
ATOM 3271 C C . SER B 1 129 ? 49.77550 -1.42934 95.18493 1.000 15.91519 156 SER B C 1
ATOM 3272 O O . SER B 1 129 ? 48.54357 -1.39984 95.30790 1.000 14.93391 156 SER B O 1
ATOM 3275 N N . TRP B 1 130 ? 50.36808 -1.59800 94.00575 1.000 13.48589 157 TRP B N 1
ATOM 3276 C CA . TRP B 1 130 ? 49.58432 -1.74519 92.78530 1.000 11.78184 157 TRP B CA 1
ATOM 3277 C C . TRP B 1 130 ? 49.26662 -3.18937 92.44711 1.000 14.61470 157 TRP B C 1
ATOM 3278 O O . TRP B 1 130 ? 48.65262 -3.44322 91.40535 1.000 14.63830 157 TRP B O 1
ATOM 3289 N N . SER B 1 131 ? 49.64708 -4.13634 93.30405 1.000 13.81782 158 SER B N 1
ATOM 3290 C CA . SER B 1 131 ? 49.37490 -5.54040 93.05343 1.000 14.80812 158 SER B CA 1
ATOM 3291 C C . SER B 1 131 ? 47.89433 -5.77200 92.76467 1.000 16.35174 158 SER B C 1
ATOM 3292 O O . SER B 1 131 ? 47.02327 -5.33958 93.52603 1.000 17.39756 158 SER B O 1
ATOM 3295 N N . GLY B 1 132 ? 47.61458 -6.43543 91.64348 1.000 16.83900 159 GLY B N 1
ATOM 3296 C CA . GLY B 1 132 ? 46.25152 -6.76063 91.26911 1.000 17.54198 159 GLY B CA 1
ATOM 3297 C C . GLY B 1 132 ? 45.42996 -5.62022 90.69829 1.000 17.23291 159 GLY B C 1
ATOM 3298 O O . GLY B 1 132 ? 44.26703 -5.84466 90.33750 1.000 22.38360 159 GLY B O 1
ATOM 3299 N N . ARG B 1 133 ? 45.98471 -4.41419 90.58860 1.000 13.37110 160 ARG B N 1
ATOM 3300 C CA . ARG B 1 133 ? 45.20697 -3.24191 90.20632 1.000 14.15353 160 ARG B CA 1
ATOM 3301 C C . ARG B 1 133 ? 45.43297 -2.79853 88.76379 1.000 11.33595 160 ARG B C 1
ATOM 3302 O O . ARG B 1 133 ? 44.76617 -1.86139 88.32738 1.000 12.16632 160 ARG B O 1
ATOM 3310 N N . PHE B 1 134 ? 46.36810 -3.41073 88.02240 1.000 11.03289 161 PHE B N 1
ATOM 3311 C CA . PHE B 1 134 ? 46.67065 -2.91796 86.68146 1.000 10.44424 161 PHE B CA 1
ATOM 3312 C C . PHE B 1 134 ? 46.97936 -4.04758 85.71161 1.000 13.79231 161 PHE B C 1
ATOM 3313 O O . PHE B 1 134 ? 47.56623 -5.06405 86.07556 1.000 13.89445 161 PHE B O 1
ATOM 3321 N N . GLY B 1 135 ? 46.59749 -3.83197 84.45219 1.000 11.43513 162 GLY B N 1
ATOM 3322 C CA . GLY B 1 135 ? 46.91137 -4.74784 83.36958 1.000 11.56461 162 GLY B CA 1
ATOM 3323 C C . GLY B 1 135 ? 47.98266 -4.19630 82.44440 1.000 10.45244 162 GLY B C 1
ATOM 3324 O O . GLY B 1 135 ? 48.15694 -2.97910 82.31669 1.000 9.91725 162 GLY B O 1
ATOM 3325 N N . PHE B 1 136 ? 48.71487 -5.10332 81.80011 1.000 10.09375 163 PHE B N 1
ATOM 3326 C CA . PHE B 1 136 ? 49.65025 -4.71939 80.75554 1.000 9.73758 163 PHE B CA 1
ATOM 3327 C C . PHE B 1 136 ? 49.77083 -5.87398 79.77154 1.000 8.46209 163 PHE B C 1
ATOM 3328 O O . PHE B 1 136 ? 49.29573 -6.98188 80.01991 1.000 10.74700 163 PHE B O 1
ATOM 3336 N N . VAL B 1 137 ? 50.37606 -5.58476 78.62599 1.000 8.28785 164 VAL B N 1
ATOM 3337 C CA . VAL B 1 137 ? 50.39190 -6.50815 77.49227 1.000 8.58749 164 VAL B CA 1
ATOM 3338 C C . VAL B 1 137 ? 51.84270 -6.80310 77.14049 1.000 8.68236 164 VAL B C 1
ATOM 3339 O O . VAL B 1 137 ? 52.42456 -6.12392 76.27997 1.000 8.99838 164 VAL B O 1
ATOM 3343 N N . PRO B 1 138 ? 52.47494 -7.77148 77.81324 1.000 9.59547 165 PRO B N 1
ATOM 3344 C CA . PRO B 1 138 ? 53.92848 -7.94185 77.65872 1.000 10.66524 165 PRO B CA 1
ATOM 3345 C C . PRO B 1 138 ? 54.35385 -8.42914 76.29029 1.000 12.48712 165 PRO B C 1
ATOM 3346 O O . PRO B 1 138 ? 55.52494 -8.26109 75.93533 1.000 14.63934 165 PRO B O 1
ATOM 3350 N N . THR B 1 139 ? 53.46021 -9.02716 75.51123 1.000 13.53404 166 THR B N 1
ATOM 3351 C CA . THR B 1 139 ? 53.84514 -9.52463 74.20029 1.000 12.01890 166 THR B CA 1
ATOM 3352 C C . THR B 1 139 ? 53.77951 -8.45775 73.11345 1.000 16.75196 166 THR B C 1
ATOM 3353 O O . THR B 1 139 ? 54.22344 -8.71149 71.98766 1.000 13.92112 166 THR B O 1
ATOM 3357 N N . SER B 1 140 ? 53.29356 -7.25850 73.42200 1.000 13.17019 167 SER B N 1
ATOM 3358 C CA . SER B 1 140 ? 53.08615 -6.26857 72.37331 1.000 13.28293 167 SER B CA 1
ATOM 3359 C C . SER B 1 140 ? 54.37521 -5.53941 72.01867 1.000 13.27496 167 SER B C 1
ATOM 3360 O O . SER B 1 140 ? 55.24684 -5.30601 72.86541 1.000 11.70632 167 SER B O 1
ATOM 3363 N N . GLY B 1 141 ? 54.47356 -5.14311 70.74592 1.000 14.59176 168 GLY B N 1
ATOM 3364 C CA . GLY B 1 141 ? 55.62354 -4.36766 70.31000 1.000 10.21891 168 GLY B CA 1
ATOM 3365 C C . GLY B 1 141 ? 55.70601 -3.00008 70.96531 1.000 12.88385 168 GLY B C 1
ATOM 3366 O O . GLY B 1 141 ? 56.79801 -2.45415 71.12931 1.000 12.16328 168 GLY B O 1
ATOM 3367 N N . ALA B 1 142 ? 54.55861 -2.42738 71.34278 1.000 12.30134 169 ALA B N 1
ATOM 3368 C CA . ALA B 1 142 ? 54.56946 -1.16442 72.07103 1.000 13.03782 169 ALA B CA 1
ATOM 3369 C C . ALA B 1 142 ? 55.15776 -1.33250 73.46494 1.000 9.27527 169 ALA B C 1
ATOM 3370 O O . ALA B 1 142 ? 55.89293 -0.45901 73.94083 1.000 10.98306 169 ALA B O 1
ATOM 3372 N N . PHE B 1 143 ? 54.82172 -2.43132 74.15250 1.000 7.25261 170 PHE B N 1
ATOM 3373 C CA . PHE B 1 143 ? 55.41164 -2.63238 75.47447 1.000 9.46298 170 PHE B CA 1
ATOM 3374 C C . PHE B 1 143 ? 56.92153 -2.83495 75.37969 1.000 9.17273 170 PHE B C 1
ATOM 3375 O O . PHE B 1 143 ? 57.67824 -2.36807 76.24924 1.000 6.65282 170 PHE B O 1
ATOM 3383 N N . LEU B 1 144 ? 57.38128 -3.48371 74.31143 1.000 7.06947 171 LEU B N 1
ATOM 3384 C CA . LEU B 1 144 ? 58.81311 -3.65397 74.12533 1.000 8.37812 171 LEU B CA 1
ATOM 3385 C C . LEU B 1 144 ? 59.50671 -2.30576 74.02009 1.000 9.79137 171 LEU B C 1
ATOM 3386 O O . LEU B 1 144 ? 60.57111 -2.10095 74.60958 1.000 8.05121 171 LEU B O 1
ATOM 3391 N N . GLU B 1 145 ? 58.91477 -1.37173 73.27282 1.000 6.54465 172 GLU B N 1
ATOM 3392 C CA . GLU B 1 145 ? 59.50153 -0.04027 73.17673 1.000 6.93448 172 GLU B CA 1
ATOM 3393 C C . GLU B 1 145 ? 59.44537 0.67275 74.51649 1.000 7.47967 172 GLU B C 1
ATOM 3394 O O . GLU B 1 145 ? 60.37353 1.41122 74.86134 1.000 9.11283 172 GLU B O 1
ATOM 3400 N N . GLN B 1 146 ? 58.39114 0.43010 75.29296 1.000 5.28921 173 GLN B N 1
ATOM 3401 C CA . GLN B 1 146 ? 58.31999 1.01073 76.62660 1.000 5.21647 173 GLN B CA 1
ATOM 3402 C C . GLN B 1 146 ? 59.46156 0.51160 77.50052 1.000 8.45216 173 GLN B C 1
ATOM 3403 O O . GLN B 1 146 ? 60.09679 1.30088 78.21144 1.000 7.09892 173 GLN B O 1
ATOM 3409 N N . VAL B 1 147 ? 59.74696 -0.79572 77.45916 1.000 6.85889 174 VAL B N 1
ATOM 3410 C CA . VAL B 1 147 ? 60.88019 -1.32102 78.22660 1.000 7.50681 174 VAL B CA 1
ATOM 3411 C C . VAL B 1 147 ? 62.18808 -0.69742 77.75138 1.000 8.32836 174 VAL B C 1
ATOM 3412 O O . VAL B 1 147 ? 63.05011 -0.33214 78.56552 1.000 7.75734 174 VAL B O 1
ATOM 3416 N N . ALA B 1 148 ? 62.37310 -0.58637 76.42670 1.000 6.84787 175 ALA B N 1
ATOM 3417 C CA . ALA B 1 148 ? 63.58278 0.03762 75.89542 1.000 8.61238 175 ALA B CA 1
ATOM 3418 C C . ALA B 1 148 ? 63.74638 1.45525 76.43041 1.000 10.87687 175 ALA B C 1
ATOM 3419 O O . ALA B 1 148 ? 64.85836 1.87476 76.78267 1.000 8.94135 175 ALA B O 1
ATOM 3421 N N . ALA B 1 149 ? 62.63389 2.19161 76.53900 1.000 7.05220 176 ALA B N 1
ATOM 3422 C CA . ALA B 1 149 ? 62.68718 3.54988 77.06877 1.000 8.03364 176 ALA B CA 1
ATOM 3423 C C . ALA B 1 149 ? 63.09226 3.56567 78.53785 1.000 8.85974 176 ALA B C 1
ATOM 3424 O O . ALA B 1 149 ? 63.88443 4.42337 78.95478 1.000 9.12330 176 ALA B O 1
ATOM 3426 N N . VAL B 1 150 ? 62.55691 2.64158 79.34458 1.000 8.35984 177 VAL B N 1
ATOM 3427 C CA . VAL B 1 150 ? 62.96039 2.58062 80.74990 1.000 8.38699 177 VAL B CA 1
ATOM 3428 C C . VAL B 1 150 ? 64.45443 2.27763 80.86629 1.000 10.06946 177 VAL B C 1
ATOM 3429 O O . VAL B 1 150 ? 65.15472 2.88898 81.68009 1.000 9.68151 177 VAL B O 1
ATOM 3433 N N . ILE B 1 151 ? 64.97645 1.35359 80.04589 1.000 7.45662 178 ILE B N 1
ATOM 3434 C CA . ILE B 1 151 ? 66.42161 1.07933 80.07899 1.000 8.22307 178 ILE B CA 1
ATOM 3435 C C . ILE B 1 151 ? 67.21888 2.33098 79.72948 1.000 13.52940 178 ILE B C 1
ATOM 3436 O O . ILE B 1 151 ? 68.19873 2.66731 80.40520 1.000 15.38713 178 ILE B O 1
ATOM 3441 N N . LYS B 1 152 ? 66.82325 3.03496 78.66212 1.000 11.14333 179 LYS B N 1
ATOM 3442 C CA . LYS B 1 152 ? 67.58370 4.20979 78.23037 1.000 13.23420 179 LYS B CA 1
ATOM 3443 C C . LYS B 1 152 ? 67.57743 5.30212 79.29097 1.000 15.67823 179 LYS B C 1
ATOM 3444 O O . LYS B 1 152 ? 68.60786 5.93920 79.54688 1.000 16.38082 179 LYS B O 1
ATOM 3450 N N . LEU B 1 153 ? 66.42284 5.53713 79.91520 1.000 11.30164 180 LEU B N 1
ATOM 3451 C CA . LEU B 1 153 ? 66.25298 6.66617 80.82594 1.000 11.84352 180 LEU B CA 1
ATOM 3452 C C . LEU B 1 153 ? 66.70811 6.35993 82.24122 1.000 16.44182 180 LEU B C 1
ATOM 3453 O O . LEU B 1 153 ? 67.20163 7.25779 82.93712 1.000 16.36514 180 LEU B O 1
ATOM 3458 N N . LYS B 1 154 ? 66.53495 5.11924 82.69811 1.000 10.97446 181 LYS B N 1
ATOM 3459 C CA . LYS B 1 154 ? 66.78179 4.78638 84.09113 1.000 12.05743 181 LYS B CA 1
ATOM 3460 C C . LYS B 1 154 ? 67.93410 3.81702 84.29765 1.000 17.42179 181 LYS B C 1
ATOM 3461 O O . LYS B 1 154 ? 68.32988 3.59732 85.44872 1.000 19.45262 181 LYS B O 1
ATOM 3467 N N . GLY B 1 155 ? 68.47171 3.22712 83.23489 1.000 17.14119 182 GLY B N 1
ATOM 3468 C CA . GLY B 1 155 ? 69.54284 2.26057 83.35332 1.000 15.80521 182 GLY B CA 1
ATOM 3469 C C . GLY B 1 155 ? 69.02993 0.83616 83.48565 1.000 15.66889 182 GLY B C 1
ATOM 3470 O O . GLY B 1 155 ? 67.89411 0.58248 83.88016 1.000 12.88626 182 GLY B O 1
ATOM 3471 N N . GLN B 1 156 ? 69.91382 -0.11076 83.16741 1.000 14.71762 183 GLN B N 1
ATOM 3472 C CA . GLN B 1 156 ? 69.51694 -1.51505 83.11944 1.000 13.07423 183 GLN B CA 1
ATOM 3473 C C . GLN B 1 156 ? 69.07588 -2.02719 84.48667 1.000 14.08774 183 GLN B C 1
ATOM 3474 O O . GLN B 1 156 ? 68.09551 -2.76868 84.58639 1.000 12.30966 183 GLN B O 1
ATOM 3480 N N . GLU B 1 157 ? 69.78198 -1.63611 85.55447 1.000 14.91534 184 GLU B N 1
ATOM 3481 C CA . GLU B 1 157 ? 69.47353 -2.14430 86.89226 1.000 15.37765 184 GLU B CA 1
ATOM 3482 C C . GLU B 1 157 ? 68.08616 -1.70349 87.35309 1.000 15.66606 184 GLU B C 1
ATOM 3483 O O . GLU B 1 157 ? 67.31157 -2.51486 87.87782 1.000 13.53408 184 GLU B O 1
ATOM 3489 N N . GLU B 1 158 ? 67.74803 -0.42735 87.14225 1.000 14.30266 185 GLU B N 1
ATOM 3490 C CA . GLU B 1 158 ? 66.43592 0.06641 87.53240 1.000 13.90743 185 GLU B CA 1
ATOM 3491 C C . GLU B 1 158 ? 65.35545 -0.54961 86.66179 1.000 11.76529 185 GLU B C 1
ATOM 3492 O O . GLU B 1 158 ? 64.27598 -0.89999 87.15193 1.000 10.41200 185 GLU B O 1
ATOM 3498 N N . ALA B 1 159 ? 65.64325 -0.71142 85.37352 1.000 12.21202 186 ALA B N 1
ATOM 3499 C CA . ALA B 1 159 ? 64.67360 -1.33387 84.47842 1.000 9.64028 186 ALA B CA 1
ATOM 3500 C C . ALA B 1 159 ? 64.40525 -2.78153 84.87579 1.000 9.36397 186 ALA B C 1
ATOM 3501 O O . ALA B 1 159 ? 63.26140 -3.24479 84.82373 1.000 9.28519 186 ALA B O 1
ATOM 3503 N N . GLU B 1 160 ? 65.45034 -3.52164 85.26553 1.000 10.18242 187 GLU B N 1
ATOM 3504 C CA . GLU B 1 160 ? 65.24988 -4.90666 85.68612 1.000 9.54616 187 GLU B CA 1
ATOM 3505 C C . GLU B 1 160 ? 64.42038 -4.98390 86.96503 1.000 9.85379 187 GLU B C 1
ATOM 3506 O O . GLU B 1 160 ? 63.52073 -5.81811 87.07061 1.000 7.91486 187 GLU B O 1
ATOM 3512 N N . ASP B 1 161 ? 64.69014 -4.11032 87.94092 1.000 10.30407 188 ASP B N 1
ATOM 3513 C CA . ASP B 1 161 ? 63.86465 -4.06570 89.14935 1.000 10.06587 188 ASP B CA 1
ATOM 3514 C C . ASP B 1 161 ? 62.41574 -3.72761 88.82122 1.000 9.84176 188 ASP B C 1
ATOM 3515 O O . ASP B 1 161 ? 61.48254 -4.33265 89.37150 1.000 8.12444 188 ASP B O 1
ATOM 3520 N N . TRP B 1 162 ? 62.21677 -2.75144 87.93374 1.000 9.94373 189 TRP B N 1
ATOM 3521 C CA . TRP B 1 162 ? 60.87565 -2.32991 87.53801 1.000 10.69529 189 TRP B CA 1
ATOM 3522 C C . TRP B 1 162 ? 60.12415 -3.46719 86.85849 1.000 7.85544 189 TRP B C 1
ATOM 3523 O O . TRP B 1 162 ? 58.97158 -3.76630 87.19601 1.000 7.82726 189 TRP B O 1
ATOM 3534 N N . LEU B 1 163 ? 60.77222 -4.13624 85.90714 1.000 6.98660 190 LEU B N 1
ATOM 3535 C CA . LEU B 1 163 ? 60.09495 -5.21737 85.20417 1.000 8.06662 190 LEU B CA 1
ATOM 3536 C C . LEU B 1 163 ? 59.85517 -6.41054 86.11393 1.000 8.15630 190 LEU B C 1
ATOM 3537 O O . LEU B 1 163 ? 58.85748 -7.11099 85.95246 1.000 6.93462 190 LEU B O 1
ATOM 3542 N N . THR B 1 164 ? 60.76655 -6.66946 87.06272 1.000 6.76388 191 THR B N 1
ATOM 3543 C CA . THR B 1 164 ? 60.51440 -7.71345 88.04857 1.000 6.99231 191 THR B CA 1
ATOM 3544 C C . THR B 1 164 ? 59.23819 -7.41982 88.83111 1.000 6.50408 191 THR B C 1
ATOM 3545 O O . THR B 1 164 ? 58.43938 -8.32650 89.09493 1.000 5.91060 191 THR B O 1
ATOM 3549 N N . GLY B 1 165 ? 59.02552 -6.14545 89.18437 1.000 5.45465 192 GLY B N 1
ATOM 3550 C CA . GLY B 1 165 ? 57.81208 -5.76340 89.88229 1.000 8.70524 192 GLY B CA 1
ATOM 3551 C C . GLY B 1 165 ? 56.56489 -5.91234 89.03053 1.000 6.99791 192 GLY B C 1
ATOM 3552 O O . GLY B 1 165 ? 55.51694 -6.34057 89.52065 1.000 8.26246 192 GLY B O 1
ATOM 3553 N N . LEU B 1 166 ? 56.66044 -5.58878 87.74127 1.000 8.11324 193 LEU B N 1
ATOM 3554 C CA . LEU B 1 166 ? 55.50895 -5.82277 86.87100 1.000 8.92977 193 LEU B CA 1
ATOM 3555 C C . LEU B 1 166 ? 55.19199 -7.31453 86.75966 1.000 9.07392 193 LEU B C 1
ATOM 3556 O O . LEU B 1 166 ? 54.02049 -7.70295 86.75802 1.000 9.65924 193 LEU B O 1
ATOM 3561 N N . LYS B 1 167 ? 56.21741 -8.17491 86.66940 1.000 8.30975 194 LYS B N 1
ATOM 3562 C CA . LYS B 1 167 ? 55.96194 -9.61563 86.64956 1.000 8.12723 194 LYS B CA 1
ATOM 3563 C C . LYS B 1 167 ? 55.28972 -10.07065 87.94066 1.000 12.67017 194 LYS B C 1
ATOM 3564 O O . LYS B 1 167 ? 54.36356 -10.89408 87.91757 1.000 12.88275 194 LYS B O 1
ATOM 3570 N N . ALA B 1 168 ? 55.72276 -9.51446 89.07250 1.000 8.38866 195 ALA B N 1
ATOM 3571 C CA . ALA B 1 168 ? 55.18571 -9.91203 90.37116 1.000 10.01847 195 ALA B CA 1
ATOM 3572 C C . ALA B 1 168 ? 53.76010 -9.40883 90.58326 1.000 11.69390 195 ALA B C 1
ATOM 3573 O O . ALA B 1 168 ? 52.93053 -10.11453 91.17495 1.000 12.49601 195 ALA B O 1
ATOM 3575 N N . PHE B 1 169 ? 53.45050 -8.19655 90.11401 1.000 10.47055 196 PHE B N 1
ATOM 3576 C CA . PHE B 1 169 ? 52.25042 -7.48976 90.56185 1.000 9.08262 196 PHE B CA 1
ATOM 3577 C C . PHE B 1 169 ? 51.26261 -7.14057 89.45628 1.000 11.63839 196 PHE B C 1
ATOM 3578 O O . PHE B 1 169 ? 50.08108 -6.91782 89.76248 1.000 10.97283 196 PHE B O 1
ATOM 3586 N N . GLY B 1 170 ? 51.70174 -7.06681 88.19926 1.000 10.65700 197 GLY B N 1
ATOM 3587 C CA . GLY B 1 170 ? 50.79335 -6.69723 87.13877 1.000 12.33286 197 GLY B CA 1
ATOM 3588 C C . GLY B 1 170 ? 50.00499 -7.87963 86.62775 1.000 15.09633 197 GLY B C 1
ATOM 3589 O O . GLY B 1 170 ? 50.38941 -9.03772 86.77948 1.000 14.81737 197 GLY B O 1
ATOM 3590 N N . SER B 1 171 ? 48.86052 -7.58568 86.01914 1.000 11.67805 198 SER B N 1
ATOM 3591 C CA . SER B 1 171 ? 48.02095 -8.61825 85.43290 1.000 10.97993 198 SER B CA 1
ATOM 3592 C C . SER B 1 171 ? 48.31071 -8.68102 83.94199 1.000 12.04529 198 SER B C 1
ATOM 3593 O O . SER B 1 171 ? 48.30167 -7.65067 83.26537 1.000 10.76677 198 SER B O 1
ATOM 3596 N N . ILE B 1 172 ? 48.59676 -9.87514 83.44179 1.000 11.86988 199 ILE B N 1
ATOM 3597 C CA . ILE B 1 172 ? 49.00586 -10.04454 82.05204 1.000 13.12723 199 ILE B CA 1
ATOM 3598 C C . ILE B 1 172 ? 47.77744 -10.28612 81.18891 1.000 15.79465 199 ILE B C 1
ATOM 3599 O O . ILE B 1 172 ? 46.98005 -11.19215 81.46153 1.000 16.91088 199 ILE B O 1
ATOM 3604 N N . TYR B 1 173 ? 47.62589 -9.47874 80.14498 1.000 11.19266 200 TYR B N 1
ATOM 3605 C CA . TYR B 1 173 ? 46.58065 -9.66496 79.15086 1.000 14.53498 200 TYR B CA 1
ATOM 3606 C C . TYR B 1 173 ? 47.21517 -9.94767 77.79934 1.000 15.08873 200 TYR B C 1
ATOM 3607 O O . TYR B 1 173 ? 48.30402 -9.45042 77.49191 1.000 14.86857 200 TYR B O 1
ATOM 3616 N N . THR B 1 174 ? 46.51895 -10.76508 76.99536 1.000 21.57467 201 THR B N 1
ATOM 3617 C CA . THR B 1 174 ? 47.07353 -11.22966 75.72439 1.000 19.96241 201 THR B CA 1
ATOM 3618 C C . THR B 1 174 ? 47.19594 -10.11417 74.69318 1.000 18.00935 201 THR B C 1
ATOM 3619 O O . THR B 1 174 ? 48.07255 -10.18096 73.82410 1.000 20.80576 201 THR B O 1
ATOM 3623 N N . ASN B 1 175 ? 46.33097 -9.10165 74.74654 1.000 19.86400 202 ASN B N 1
ATOM 3624 C CA . ASN B 1 175 ? 46.37527 -8.00745 73.78317 1.000 21.61276 202 ASN B CA 1
ATOM 3625 C C . ASN B 1 175 ? 45.63929 -6.80860 74.36729 1.000 18.51009 202 ASN B C 1
ATOM 3626 O O . ASN B 1 175 ? 45.04882 -6.88005 75.44746 1.000 17.85556 202 ASN B O 1
ATOM 3631 N N . ASN B 1 176 ? 45.67677 -5.70006 73.62881 1.000 16.13759 203 ASN B N 1
ATOM 3632 C CA . ASN B 1 176 ? 45.04315 -4.46239 74.07303 1.000 21.74748 203 ASN B CA 1
ATOM 3633 C C . ASN B 1 176 ? 43.53296 -4.60025 74.18514 1.000 22.57427 203 ASN B C 1
ATOM 3634 O O . ASN B 1 176 ? 42.91386 -3.93662 75.02447 1.000 18.61760 203 ASN B O 1
ATOM 3639 N N . VAL B 1 177 ? 42.92306 -5.44916 73.35437 1.000 22.78861 204 VAL B N 1
ATOM 3640 C CA . VAL B 1 177 ? 41.47071 -5.60222 73.37539 1.000 19.32206 204 VAL B CA 1
ATOM 3641 C C . VAL B 1 177 ? 41.01868 -6.23413 74.68537 1.000 20.45478 204 VAL B C 1
ATOM 3642 O O . VAL B 1 177 ? 40.09115 -5.74466 75.33945 1.000 20.01982 204 VAL B O 1
ATOM 3646 N N . THR B 1 178 ? 41.67018 -7.32585 75.09388 1.000 16.88082 205 THR B N 1
ATOM 3647 C CA . THR B 1 178 ? 41.26863 -7.98912 76.33120 1.000 20.82140 205 THR B CA 1
ATOM 3648 C C . THR B 1 178 ? 41.62960 -7.15729 77.55620 1.000 18.32309 205 THR B C 1
ATOM 3649 O O . THR B 1 178 ? 40.90497 -7.18329 78.55582 1.000 17.23829 205 THR B O 1
ATOM 3653 N N . ALA B 1 179 ? 42.73485 -6.40676 77.49586 1.000 18.94833 206 ALA B N 1
ATOM 3654 C CA . ALA B 1 179 ? 43.09301 -5.53709 78.61021 1.000 17.87672 206 ALA B CA 1
ATOM 3655 C C . ALA B 1 179 ? 42.08141 -4.40413 78.77379 1.000 17.93982 206 ALA B C 1
ATOM 3656 O O . ALA B 1 179 ? 41.64958 -4.10394 79.89267 1.000 16.82479 206 ALA B O 1
ATOM 3658 N N . MET B 1 180 ? 41.67343 -3.78091 77.66721 1.000 17.34586 207 MET B N 1
ATOM 3659 C CA . MET B 1 180 ? 40.68763 -2.70647 77.73951 1.000 21.27299 207 MET B CA 1
ATOM 3660 C C . MET B 1 180 ? 39.31592 -3.23603 78.14132 1.000 22.39227 207 MET B C 1
ATOM 3661 O O . MET B 1 180 ? 38.56503 -2.56001 78.85660 1.000 20.35883 207 MET B O 1
ATOM 3666 N N . LYS B 1 181 ? 38.96435 -4.44110 77.68684 1.000 19.83922 208 LYS B N 1
ATOM 3667 C CA . LYS B 1 181 ? 37.71365 -5.04323 78.12989 1.000 20.40101 208 LYS B CA 1
ATOM 3668 C C . LYS B 1 181 ? 37.69700 -5.18827 79.64412 1.000 27.21422 208 LYS B C 1
ATOM 3669 O O . LYS B 1 181 ? 36.68058 -4.91139 80.29297 1.000 26.09019 208 LYS B O 1
ATOM 3675 N N . ALA B 1 182 ? 38.83240 -5.58089 80.22801 1.000 21.47084 209 ALA B N 1
ATOM 3676 C CA . ALA B 1 182 ? 38.89714 -5.76933 81.67227 1.000 25.08536 209 ALA B CA 1
ATOM 3677 C C . ALA B 1 182 ? 38.73694 -4.44941 82.41537 1.000 22.48080 209 ALA B C 1
ATOM 3678 O O . ALA B 1 182 ? 38.08428 -4.40227 83.46412 1.000 24.35476 209 ALA B O 1
ATOM 3680 N N . VAL B 1 183 ? 39.33849 -3.37077 81.90139 1.000 17.44779 210 VAL B N 1
ATOM 3681 C CA . VAL B 1 183 ? 39.17910 -2.05952 82.53029 1.000 18.74221 210 VAL B CA 1
ATOM 3682 C C . VAL B 1 183 ? 37.72919 -1.60127 82.44471 1.000 22.67285 210 VAL B C 1
ATOM 3683 O O . VAL B 1 183 ? 37.18100 -1.04089 83.40361 1.000 22.60856 210 VAL B O 1
ATOM 3687 N N . GLU B 1 184 ? 37.08646 -1.82975 81.29655 1.000 21.85004 211 GLU B N 1
ATOM 3688 C CA . GLU B 1 184 ? 35.71832 -1.35405 81.10905 1.000 28.31631 211 GLU B CA 1
ATOM 3689 C C . GLU B 1 184 ? 34.74348 -2.05252 82.05080 1.000 29.74683 211 GLU B C 1
ATOM 3690 O O . GLU B 1 184 ? 33.89412 -1.39483 82.66424 1.000 29.55174 211 GLU B O 1
ATOM 3696 N N . ASN B 1 185 ? 34.84102 -3.37882 82.18389 1.000 29.92544 212 ASN B N 1
ATOM 3697 C CA . ASN B 1 185 ? 33.88621 -4.08066 83.03607 1.000 32.86225 212 ASN B CA 1
ATOM 3698 C C . ASN B 1 185 ? 34.24810 -4.03094 84.51677 1.000 37.20580 212 ASN B C 1
ATOM 3699 O O . ASN B 1 185 ? 33.39762 -4.35720 85.35163 1.000 53.63062 212 ASN B O 1
ATOM 3704 N N . GLY B 1 186 ? 35.46768 -3.62815 84.86661 1.000 32.93307 213 GLY B N 1
ATOM 3705 C CA . GLY B 1 186 ? 35.87336 -3.48604 86.25124 1.000 34.03169 213 GLY B CA 1
ATOM 3706 C C . GLY B 1 186 ? 36.82087 -4.55473 86.75216 1.000 38.58927 213 GLY B C 1
ATOM 3707 O O . GLY B 1 186 ? 37.31521 -4.43527 87.88192 1.000 37.11433 213 GLY B O 1
ATOM 3708 N N . GLU B 1 187 ? 37.10460 -5.58173 85.94252 1.000 35.87471 214 GLU B N 1
ATOM 3709 C CA . GLU B 1 187 ? 37.94224 -6.69628 86.37827 1.000 31.48056 214 GLU B CA 1
ATOM 3710 C C . GLU B 1 187 ? 39.31387 -6.23060 86.85772 1.000 28.51577 214 GLU B C 1
ATOM 3711 O O . GLU B 1 187 ? 39.91137 -6.86062 87.73824 1.000 31.08709 214 GLU B O 1
ATOM 3717 N N . VAL B 1 188 ? 39.82424 -5.13388 86.29906 1.000 27.82978 215 VAL B N 1
ATOM 3718 C CA . VAL B 1 188 ? 41.07670 -4.52222 86.72452 1.000 22.96126 215 VAL B CA 1
ATOM 3719 C C . VAL B 1 188 ? 40.87650 -3.00916 86.71686 1.000 19.18248 215 VAL B C 1
ATOM 3720 O O . VAL B 1 188 ? 40.08582 -2.47811 85.93230 1.000 17.75823 215 VAL B O 1
ATOM 3724 N N . ASP B 1 189 ? 41.57899 -2.30798 87.61313 1.000 15.86653 216 ASP B N 1
ATOM 3725 C CA . ASP B 1 189 ? 41.31112 -0.88016 87.78566 1.000 16.92784 216 ASP B CA 1
ATOM 3726 C C . ASP B 1 189 ? 41.88870 -0.03403 86.65974 1.000 17.21604 216 ASP B C 1
ATOM 3727 O O . ASP B 1 189 ? 41.35862 1.04445 86.37926 1.000 14.35138 216 ASP B O 1
ATOM 3732 N N . MET B 1 190 ? 42.97716 -0.47610 86.03211 1.000 15.03228 217 MET B N 1
ATOM 3733 C CA . MET B 1 190 ? 43.65775 0.33038 85.02870 1.000 14.65536 217 MET B CA 1
ATOM 3734 C C . MET B 1 190 ? 44.49131 -0.58483 84.14046 1.000 9.37546 217 MET B C 1
ATOM 3735 O O . MET B 1 190 ? 44.69117 -1.76423 84.44813 1.000 10.84494 217 MET B O 1
ATOM 3740 N N . ALA B 1 191 ? 44.96391 -0.02981 83.02026 1.000 9.94665 218 ALA B N 1
ATOM 3741 C CA . ALA B 1 191 ? 45.78235 -0.79354 82.07922 1.000 15.50005 218 ALA B CA 1
ATOM 3742 C C . ALA B 1 191 ? 46.71742 0.11378 81.28039 1.000 13.66598 218 ALA B C 1
ATOM 3743 O O . ALA B 1 191 ? 46.37384 1.24166 80.91689 1.000 16.13157 218 ALA B O 1
ATOM 3745 N N . LEU B 1 192 ? 47.90901 -0.40556 80.98795 1.000 11.17410 219 LEU B N 1
ATOM 3746 C CA . LEU B 1 192 ? 48.87269 0.27788 80.13521 1.000 11.63016 219 LEU B CA 1
ATOM 3747 C C . LEU B 1 192 ? 48.59410 -0.08803 78.68011 1.000 16.36844 219 LEU B C 1
ATOM 3748 O O . LEU B 1 192 ? 48.70552 -1.26024 78.30860 1.000 17.39667 219 LEU B O 1
ATOM 3753 N N . ILE B 1 193 ? 48.21411 0.90254 77.86277 1.000 16.52358 220 ILE B N 1
ATOM 3754 C CA . ILE B 1 193 ? 47.89966 0.69409 76.44727 1.000 23.29935 220 ILE B CA 1
ATOM 3755 C C . ILE B 1 193 ? 48.40206 1.89014 75.64436 1.000 19.47663 220 ILE B C 1
ATOM 3756 O O . ILE B 1 193 ? 48.95448 2.84745 76.19004 1.000 21.84866 220 ILE B O 1
ATOM 3761 N N . ASN B 1 194 ? 48.22798 1.82132 74.32364 1.000 22.06719 221 ASN B N 1
ATOM 3762 C CA . ASN B 1 194 ? 48.52035 2.94688 73.44569 1.000 26.17721 221 ASN B CA 1
ATOM 3763 C C . ASN B 1 194 ? 47.29001 3.83778 73.31380 1.000 24.76820 221 ASN B C 1
ATOM 3764 O O . ASN B 1 194 ? 46.15285 3.35845 73.35341 1.000 22.03823 221 ASN B O 1
ATOM 3769 N N . ASN B 1 195 ? 47.53325 5.14564 73.13166 1.000 19.53526 222 ASN B N 1
ATOM 3770 C CA . ASN B 1 195 ? 46.44359 6.12027 73.19389 1.000 20.11080 222 ASN B CA 1
ATOM 3771 C C . ASN B 1 195 ? 45.33162 5.79659 72.20067 1.000 22.85838 222 ASN B C 1
ATOM 3772 O O . ASN B 1 195 ? 44.14539 5.94998 72.51522 1.000 22.16176 222 ASN B O 1
ATOM 3777 N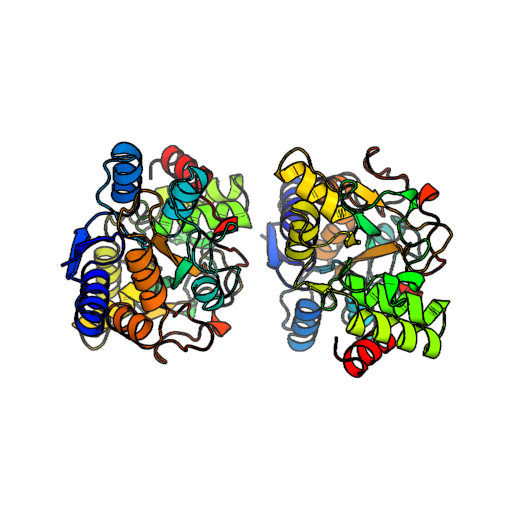 N . TYR B 1 196 ? 45.69160 5.32742 71.00672 1.000 18.58867 223 TYR B N 1
ATOM 3778 C CA . TYR B 1 196 ? 44.71790 5.24567 69.92565 1.000 21.16851 223 TYR B CA 1
ATOM 3779 C C . TYR B 1 196 ? 43.65442 4.17796 70.16316 1.000 23.79802 223 TYR B C 1
ATOM 3780 O O . TYR B 1 196 ? 42.56451 4.27297 69.58594 1.000 26.63730 223 TYR B O 1
ATOM 3789 N N . TYR B 1 197 ? 43.92397 3.16997 70.99362 1.000 19.76552 224 TYR B N 1
ATOM 3790 C CA . TYR B 1 197 ? 42.93202 2.10795 71.10412 1.000 27.77468 224 TYR B CA 1
ATOM 3791 C C . TYR B 1 197 ? 41.72525 2.51662 71.94390 1.000 29.38011 224 TYR B C 1
ATOM 3792 O O . TYR B 1 197 ? 40.62366 1.99682 71.72751 1.000 31.05906 224 TYR B O 1
ATOM 3801 N N . TRP B 1 198 ? 41.89456 3.42187 72.90932 1.000 22.44889 225 TRP B N 1
ATOM 3802 C CA . TRP B 1 198 ? 40.72590 3.89154 73.64552 1.000 26.22096 225 TRP B CA 1
ATOM 3803 C C . TRP B 1 198 ? 39.75543 4.59932 72.70680 1.000 27.72142 225 TRP B C 1
ATOM 3804 O O . TRP B 1 198 ? 38.53225 4.45854 72.83749 1.000 27.30649 225 TRP B O 1
ATOM 3815 N N . TYR B 1 199 ? 40.28722 5.33201 71.72485 1.000 27.02769 226 TYR B N 1
ATOM 3816 C CA . TYR B 1 199 ? 39.43097 5.96110 70.72472 1.000 24.74551 226 TYR B CA 1
ATOM 3817 C C . TYR B 1 199 ? 38.75652 4.92873 69.82825 1.000 27.39022 226 TYR B C 1
ATOM 3818 O O . TYR B 1 199 ? 37.65558 5.17674 69.32077 1.000 32.99850 226 TYR B O 1
ATOM 3827 N N . THR B 1 200 ? 39.38296 3.76556 69.63366 1.000 30.31240 227 THR B N 1
ATOM 3828 C CA . THR B 1 200 ? 38.75017 2.70660 68.85207 1.000 27.48532 227 THR B CA 1
ATOM 3829 C C . THR B 1 200 ? 37.52514 2.14996 69.56938 1.000 28.07054 227 THR B C 1
ATOM 3830 O O . THR B 1 200 ? 36.45519 2.00790 68.96760 1.000 37.88752 227 THR B O 1
ATOM 3834 N N . LEU B 1 201 ? 37.65668 1.83515 70.86165 1.000 33.95157 228 LEU B N 1
ATOM 3835 C CA . LEU B 1 201 ? 36.53893 1.23588 71.58975 1.000 36.76608 228 LEU B CA 1
ATOM 3836 C C . LEU B 1 201 ? 35.42275 2.24323 71.85733 1.000 27.29699 228 LEU B C 1
ATOM 3837 O O . LEU B 1 201 ? 34.24541 1.86508 71.89438 1.000 34.01044 228 LEU B O 1
ATOM 3842 N N . LYS B 1 202 ? 35.76667 3.51848 72.05411 1.000 34.61784 229 LYS B N 1
ATOM 3843 C CA . LYS B 1 202 ? 34.73591 4.52503 72.28601 1.000 32.11975 229 LYS B CA 1
ATOM 3844 C C . LYS B 1 202 ? 33.83402 4.67352 71.06774 1.000 40.53556 229 LYS B C 1
ATOM 3845 O O . LYS B 1 202 ? 32.60661 4.74567 71.19882 1.000 40.71328 229 LYS B O 1
ATOM 3851 N N . LYS B 1 203 ? 34.42367 4.70576 69.86983 1.000 40.39692 230 LYS B N 1
ATOM 3852 C CA . LYS B 1 203 ? 33.62197 4.77267 68.65456 1.000 39.03379 230 LYS B CA 1
ATOM 3853 C C . LYS B 1 203 ? 32.84457 3.48763 68.40524 1.000 40.99297 230 LYS B C 1
ATOM 3854 O O . LYS B 1 203 ? 31.81506 3.52606 67.72433 1.000 49.43376 230 LYS B O 1
ATOM 3860 N N . GLU B 1 204 ? 33.29805 2.35684 68.95195 1.000 37.17233 231 GLU B N 1
ATOM 3861 C CA . GLU B 1 204 ? 32.63767 1.08530 68.67748 1.000 42.85522 231 GLU B CA 1
ATOM 3862 C C . GLU B 1 204 ? 31.36807 0.88557 69.49860 1.000 43.08512 231 GLU B C 1
ATOM 3863 O O . GLU B 1 204 ? 30.43838 0.22049 69.02849 1.000 46.68106 231 GLU B O 1
ATOM 3869 N N . LYS B 1 205 ? 31.30322 1.42598 70.72182 1.000 43.11694 232 LYS B N 1
ATOM 3870 C CA . LYS B 1 205 ? 30.11605 1.24800 71.55349 1.000 45.68619 232 LYS B CA 1
ATOM 3871 C C . LYS B 1 205 ? 29.60389 2.56233 72.13870 1.000 42.54550 232 LYS B C 1
ATOM 3872 O O . LYS B 1 205 ? 28.85605 2.54571 73.12115 1.000 41.06595 232 LYS B O 1
ATOM 3878 N N . GLY B 1 206 ? 29.98376 3.69652 71.55872 1.000 42.86022 233 GLY B N 1
ATOM 3879 C CA . GLY B 1 206 ? 29.36257 4.95934 71.90121 1.000 35.68886 233 GLY B CA 1
ATOM 3880 C C . GLY B 1 206 ? 29.97914 5.66632 73.08671 1.000 37.65905 233 GLY B C 1
ATOM 3881 O O . GLY B 1 206 ? 30.59452 6.72554 72.93236 1.000 41.22159 233 GLY B O 1
ATOM 3882 N N . GLU B 1 207 ? 29.80863 5.09663 74.27793 1.000 35.82067 234 GLU B N 1
ATOM 3883 C CA . GLU B 1 207 ? 30.32052 5.68029 75.50868 1.000 40.51039 234 GLU B CA 1
ATOM 3884 C C . GLU B 1 207 ? 31.05623 4.61757 76.31288 1.000 34.51892 234 GLU B C 1
ATOM 3885 O O . GLU B 1 207 ? 30.75184 3.42376 76.22139 1.000 30.61850 234 GLU B O 1
ATOM 3891 N N . LEU B 1 208 ? 32.03027 5.06718 77.10563 1.000 33.65026 235 LEU B N 1
ATOM 3892 C CA . LEU B 1 208 ? 32.85187 4.18487 77.92276 1.000 26.81643 235 LEU B CA 1
ATOM 3893 C C . LEU B 1 208 ? 32.88050 4.68142 79.36126 1.000 25.84188 235 LEU B C 1
ATOM 3894 O O . LEU B 1 208 ? 32.74305 5.87947 79.62526 1.000 24.78190 235 LEU B O 1
ATOM 3899 N N . ASN B 1 209 ? 33.07104 3.74265 80.29173 1.000 27.31300 236 ASN B N 1
ATOM 3900 C CA . ASN B 1 209 ? 33.34617 4.11933 81.67408 1.000 25.61095 236 ASN B CA 1
ATOM 3901 C C . ASN B 1 209 ? 34.78105 4.58591 81.85573 1.000 25.32337 236 ASN B C 1
ATOM 3902 O O . ASN B 1 209 ? 35.04052 5.48559 82.65955 1.000 20.13484 236 ASN B O 1
ATOM 3907 N N . SER B 1 210 ? 35.71407 4.00267 81.11711 1.000 20.26401 237 SER B N 1
ATOM 3908 C CA . SER B 1 210 ? 37.12277 4.27569 81.33305 1.000 21.42936 237 SER B CA 1
ATOM 3909 C C . SER B 1 210 ? 37.51075 5.62735 80.75137 1.000 21.73389 237 SER B C 1
ATOM 3910 O O . SER B 1 210 ? 36.89004 6.13016 79.81166 1.000 18.90479 237 SER B O 1
ATOM 3913 N N . ARG B 1 211 ? 38.55084 6.21402 81.33178 1.000 15.67459 238 ARG B N 1
ATOM 3914 C CA . ARG B 1 211 ? 39.12855 7.46430 80.88209 1.000 16.33549 238 ARG B CA 1
ATOM 3915 C C . ARG B 1 211 ? 40.61946 7.24224 80.65781 1.000 19.45030 238 ARG B C 1
ATOM 3916 O O . ARG B 1 211 ? 41.15732 6.17795 80.98146 1.000 18.44291 238 ARG B O 1
ATOM 3924 N N . LEU B 1 212 ? 41.29250 8.24045 80.08791 1.000 15.13277 239 LEU B N 1
ATOM 3925 C CA . LEU B 1 212 ? 42.72154 8.14149 79.79637 1.000 17.11104 239 LEU B CA 1
ATOM 3926 C C . LEU B 1 212 ? 43.52467 9.07872 80.68301 1.000 20.44843 239 LEU B C 1
ATOM 3927 O O . LEU B 1 212 ? 43.17317 10.25539 80.84231 1.000 21.66536 239 LEU B O 1
ATOM 3932 N N . HIS B 1 213 ? 44.60806 8.55563 81.24922 1.000 15.04861 240 HIS B N 1
ATOM 3933 C CA . HIS B 1 213 ? 45.56839 9.35019 81.99354 1.000 19.42655 240 HIS B CA 1
ATOM 3934 C C . HIS B 1 213 ? 46.87681 9.39853 81.22365 1.000 18.07290 240 HIS B C 1
ATOM 3935 O O . HIS B 1 213 ? 47.34053 8.37329 80.71979 1.000 16.61495 240 HIS B O 1
ATOM 3942 N N . TYR B 1 214 ? 47.45908 10.58756 81.14997 1.000 21.34160 241 TYR B N 1
ATOM 3943 C CA . TYR B 1 214 ? 48.74519 10.82025 80.50722 1.000 19.84518 241 TYR B CA 1
ATOM 3944 C C . TYR B 1 214 ? 49.77853 11.17494 81.56086 1.000 17.35488 241 TYR B C 1
ATOM 3945 O O . TYR B 1 214 ? 49.54701 12.06328 82.38330 1.000 19.41779 241 TYR B O 1
ATOM 3954 N N . PHE B 1 215 ? 50.93247 10.50842 81.50899 1.000 15.48739 242 PHE B N 1
ATOM 3955 C CA . PHE B 1 215 ? 51.94798 10.73231 82.53058 1.000 17.03590 242 PHE B CA 1
ATOM 3956 C C . PHE B 1 215 ? 52.62325 12.08846 82.37218 1.000 15.84707 242 PHE B C 1
ATOM 3957 O O . PHE B 1 215 ? 52.90902 12.76348 83.36949 1.000 20.76785 242 PHE B O 1
ATOM 3965 N N . GLY B 1 216 ? 52.88895 12.50269 81.13685 1.000 16.75995 243 GLY B N 1
ATOM 3966 C CA . GLY B 1 216 ? 53.60582 13.74061 80.87831 1.000 16.58565 243 GLY B CA 1
ATOM 3967 C C . GLY B 1 216 ? 54.94569 13.85332 81.58124 1.000 17.75299 243 GLY B C 1
ATOM 3968 O O . GLY B 1 216 ? 55.54082 12.84203 81.96868 1.000 16.04836 243 GLY B O 1
ATOM 3969 N N . ASN B 1 217 ? 55.44198 15.08898 81.72079 1.000 17.03733 244 ASN B N 1
ATOM 3970 C CA . ASN B 1 217 ? 56.61458 15.39592 82.54286 1.000 15.01184 244 ASN B CA 1
ATOM 3971 C C . ASN B 1 217 ? 57.86549 14.63148 82.12191 1.000 17.65284 244 ASN B C 1
ATOM 3972 O O . ASN B 1 217 ? 58.73212 14.36439 82.95406 1.000 15.50799 244 ASN B O 1
ATOM 3977 N N . GLN B 1 218 ? 57.98518 14.27431 80.84060 1.000 13.14463 245 GLN B N 1
ATOM 3978 C CA . GLN B 1 218 ? 59.10746 13.48359 80.33577 1.000 14.82426 245 GLN B CA 1
ATOM 3979 C C . GLN B 1 218 ? 59.23977 12.13238 81.04377 1.000 12.88436 245 GLN B C 1
ATOM 3980 O O . GLN B 1 218 ? 60.32084 11.52670 81.05105 1.000 15.38631 245 GLN B O 1
ATOM 3986 N N . ASP B 1 219 ? 58.14711 11.64472 81.61618 1.000 11.70947 246 ASP B N 1
ATOM 3987 C CA . ASP B 1 219 ? 58.12704 10.33255 82.24350 1.000 12.56612 246 ASP B CA 1
ATOM 3988 C C . ASP B 1 219 ? 58.40456 9.24463 81.20446 1.000 9.48215 246 ASP B C 1
ATOM 3989 O O . ASP B 1 219 ? 58.04136 9.38750 80.03491 1.000 11.05746 246 ASP B O 1
ATOM 3994 N N . PRO B 1 220 ? 59.04276 8.14219 81.60262 1.000 11.56401 247 PRO B N 1
ATOM 3995 C CA . PRO B 1 220 ? 59.13941 6.99628 80.68284 1.000 11.70233 247 PRO B CA 1
ATOM 3996 C C . PRO B 1 220 ? 57.78626 6.60013 80.10196 1.000 9.05098 247 PRO B C 1
ATOM 3997 O O . PRO B 1 220 ? 57.70175 6.19757 78.93742 1.000 11.31174 247 PRO B O 1
ATOM 4001 N N . GLY B 1 221 ? 56.72245 6.71490 80.89367 1.000 8.01257 248 GLY B N 1
ATOM 4002 C CA . GLY B 1 221 ? 55.37796 6.36979 80.46715 1.000 7.65237 248 GLY B CA 1
ATOM 4003 C C . GLY B 1 221 ? 54.75202 7.34916 79.50091 1.000 8.73920 248 GLY B C 1
ATOM 4004 O O . GLY B 1 221 ? 53.63487 7.10725 79.03816 1.000 10.05025 248 GLY B O 1
ATOM 4005 N N . ALA B 1 222 ? 55.44004 8.44812 79.18792 1.000 8.85878 249 ALA B N 1
ATOM 4006 C CA . ALA B 1 222 ? 54.96444 9.43693 78.22304 1.000 10.49778 249 ALA B CA 1
ATOM 4007 C C . ALA B 1 222 ? 55.61474 9.25486 76.85768 1.000 9.26522 249 ALA B C 1
ATOM 4008 O O . ALA B 1 222 ? 55.52950 10.14476 76.00747 1.000 10.05485 249 ALA B O 1
ATOM 4010 N N . LEU B 1 223 ? 56.26806 8.11464 76.64961 1.000 11.89027 250 LEU B N 1
ATOM 4011 C CA . LEU B 1 223 ? 56.96969 7.80095 75.41276 1.000 10.04288 250 LEU B CA 1
ATOM 4012 C C . LEU B 1 223 ? 56.08206 7.99476 74.18780 1.000 9.34762 250 LEU B C 1
ATOM 4013 O O . LEU B 1 223 ? 54.92776 7.55514 74.16187 1.000 8.70781 250 LEU B O 1
ATOM 4018 N N . VAL B 1 224 ? 56.63299 8.64862 73.16982 1.000 10.49512 251 VAL B N 1
ATOM 4019 C CA . VAL B 1 224 ? 56.00821 8.73126 71.85325 1.000 6.87221 251 VAL B CA 1
ATOM 4020 C C . VAL B 1 224 ? 56.78250 7.81337 70.91797 1.000 8.91281 251 VAL B C 1
ATOM 4021 O O . VAL B 1 224 ? 58.01805 7.82513 70.91305 1.000 9.32146 251 VAL B O 1
ATOM 4025 N N . THR B 1 225 ? 56.06025 7.00627 70.13941 1.000 6.56837 252 THR B N 1
ATOM 4026 C CA . THR B 1 225 ? 56.67196 6.09008 69.18454 1.000 6.56209 252 THR B CA 1
ATOM 4027 C C . THR B 1 225 ? 56.05258 6.30758 67.81565 1.000 7.53877 252 THR B C 1
ATOM 4028 O O . THR B 1 225 ? 54.95879 6.86030 67.69553 1.000 6.72172 252 THR B O 1
ATOM 4032 N N . VAL B 1 226 ? 56.76678 5.86935 66.77925 1.000 8.98748 253 VAL B N 1
ATOM 4033 C CA . VAL B 1 226 ? 56.36653 6.13403 65.40046 1.000 5.79507 253 VAL B CA 1
ATOM 4034 C C . VAL B 1 226 ? 56.10100 4.82312 64.67503 1.000 7.05656 253 VAL B C 1
ATOM 4035 O O . VAL B 1 226 ? 56.80936 3.82759 64.87170 1.000 8.33113 253 VAL B O 1
ATOM 4039 N N . SER B 1 227 ? 55.03076 4.82487 63.88963 1.000 4.01379 254 SER B N 1
ATOM 4040 C CA . SER B 1 227 ? 54.73531 3.79313 62.90880 1.000 4.38734 254 SER B CA 1
ATOM 4041 C C . SER B 1 227 ? 55.33288 4.23965 61.58391 1.000 5.96681 254 SER B C 1
ATOM 4042 O O . SER B 1 227 ? 55.30758 5.42621 61.26656 1.000 8.14633 254 SER B O 1
ATOM 4045 N N . GLY B 1 228 ? 55.89053 3.30506 60.81089 1.000 3.87519 255 GLY B N 1
ATOM 4046 C CA . GLY B 1 228 ? 56.66880 3.69029 59.65432 1.000 3.78482 255 GLY B CA 1
ATOM 4047 C C . GLY B 1 228 ? 56.39025 2.81633 58.44721 1.000 4.73602 255 GLY B C 1
ATOM 4048 O O . GLY B 1 228 ? 55.69038 1.81302 58.52981 1.000 4.46916 255 GLY B O 1
ATOM 4049 N N . ALA B 1 229 ? 56.96932 3.21567 57.32022 1.000 2.70824 256 ALA B N 1
ATOM 4050 C CA . ALA B 1 229 ? 56.83184 2.43093 56.10391 1.000 3.94202 256 ALA B CA 1
ATOM 4051 C C . ALA B 1 229 ? 58.10999 2.49054 55.27993 1.000 4.69166 256 ALA B C 1
ATOM 4052 O O . ALA B 1 229 ? 58.94128 3.39329 55.42150 1.000 3.92491 256 ALA B O 1
ATOM 4054 N N . ALA B 1 230 ? 58.23930 1.52605 54.37988 1.000 4.14403 257 ALA B N 1
ATOM 4055 C CA . ALA B 1 230 ? 59.45038 1.40267 53.58982 1.000 4.43756 257 ALA B CA 1
ATOM 4056 C C . ALA B 1 230 ? 59.13339 0.69124 52.28327 1.000 6.44608 257 ALA B C 1
ATOM 4057 O O . ALA B 1 230 ? 58.18272 -0.09663 52.20238 1.000 5.45870 257 ALA B O 1
ATOM 4059 N N . VAL B 1 231 ? 59.94447 0.98819 51.26743 1.000 3.53730 258 VAL B N 1
ATOM 4060 C CA . VAL B 1 231 ? 59.97031 0.24950 50.00484 1.000 5.70581 258 VAL B CA 1
ATOM 4061 C C . VAL B 1 231 ? 61.01763 -0.85366 50.12166 1.000 6.74474 258 VAL B C 1
ATOM 4062 O O . VAL B 1 231 ? 62.12791 -0.61323 50.60373 1.000 6.76530 258 VAL B O 1
ATOM 4066 N N . LEU B 1 232 ? 60.67827 -2.06568 49.68667 1.000 6.65473 259 LEU B N 1
ATOM 4067 C CA . LEU B 1 232 ? 61.63526 -3.16867 49.71536 1.000 7.76977 259 LEU B CA 1
ATOM 4068 C C . LEU B 1 232 ? 62.59807 -3.06295 48.53556 1.000 7.64850 259 LEU B C 1
ATOM 4069 O O . LEU B 1 232 ? 62.18635 -2.79635 47.40740 1.000 9.38329 259 LEU B O 1
ATOM 4074 N N . LYS B 1 233 ? 63.88546 -3.28927 48.80349 1.000 10.73214 260 LYS B N 1
ATOM 4075 C CA . LYS B 1 233 ? 64.87789 -3.20001 47.73698 1.000 12.03487 260 LYS B CA 1
ATOM 4076 C C . LYS B 1 233 ? 64.62261 -4.22741 46.64075 1.000 11.99929 260 LYS B C 1
ATOM 4077 O O . LYS B 1 233 ? 64.94113 -3.98038 45.46995 1.000 14.18665 260 LYS B O 1
ATOM 4083 N N . SER B 1 234 ? 64.02494 -5.36535 46.98958 1.000 12.15194 261 SER B N 1
ATOM 4084 C CA . SER B 1 234 ? 63.71252 -6.41479 46.02605 1.000 13.77798 261 SER B CA 1
ATOM 4085 C C . SER B 1 234 ? 62.48140 -6.12663 45.16520 1.000 16.22223 261 SER B C 1
ATOM 4086 O O . SER B 1 234 ? 62.18775 -6.92322 44.26692 1.000 16.94038 261 SER B O 1
ATOM 4089 N N . SER B 1 235 ? 61.75248 -5.03391 45.40699 1.000 11.35789 262 SER B N 1
ATOM 4090 C CA . SER B 1 235 ? 60.52143 -4.76600 44.67073 1.000 11.72004 262 SER B CA 1
ATOM 4091 C C . SER B 1 235 ? 60.75329 -4.75044 43.16305 1.000 15.38963 262 SER B C 1
ATOM 4092 O O . SER B 1 235 ? 61.68167 -4.10343 42.67042 1.000 17.68934 262 SER B O 1
ATOM 4095 N N . LYS B 1 236 ? 59.90012 -5.46406 42.43225 1.000 17.58659 263 LYS B N 1
ATOM 4096 C CA . LYS B 1 236 ? 59.89253 -5.39750 40.97464 1.000 21.14474 263 LYS B CA 1
ATOM 4097 C C . LYS B 1 236 ? 59.18875 -4.15080 40.45416 1.000 21.74341 263 LYS B C 1
ATOM 4098 O O . LYS B 1 236 ? 59.19933 -3.90042 39.24198 1.000 19.24394 263 LYS B O 1
ATOM 4104 N N . HIS B 1 237 ? 58.59830 -3.35502 41.34074 1.000 13.53372 264 HIS B N 1
ATOM 4105 C CA . HIS B 1 237 ? 57.86889 -2.14448 40.96599 1.000 15.83809 264 HIS B CA 1
ATOM 4106 C C . HIS B 1 237 ? 58.40589 -0.95645 41.75792 1.000 10.83190 264 HIS B C 1
ATOM 4107 O O . HIS B 1 237 ? 57.67066 -0.32308 42.51849 1.000 11.63023 264 HIS B O 1
ATOM 4114 N N . PRO B 1 238 ? 59.68852 -0.62059 41.59370 1.000 13.93222 265 PRO B N 1
ATOM 4115 C CA . PRO B 1 238 ? 60.26522 0.44856 42.42724 1.000 11.30269 265 PRO B CA 1
ATOM 4116 C C . PRO B 1 238 ? 59.56025 1.78702 42.28189 1.000 13.75980 265 PRO B C 1
ATOM 4117 O O . PRO B 1 238 ? 59.28019 2.44619 43.29022 1.000 13.49983 265 PRO B O 1
ATOM 4121 N N . ARG B 1 239 ? 59.24797 2.20594 41.05564 1.000 11.28282 266 ARG B N 1
ATOM 4122 C CA . ARG B 1 239 ? 58.59853 3.49917 40.86456 1.000 10.70157 266 ARG B CA 1
ATOM 4123 C C . ARG B 1 239 ? 57.23846 3.53469 41.55148 1.000 11.49388 266 ARG B C 1
ATOM 4124 O O . ARG B 1 239 ? 56.91235 4.48070 42.28295 1.000 11.54490 266 ARG B O 1
ATOM 4132 N N . GLU B 1 240 ? 56.43384 2.49354 41.33467 1.000 12.23908 267 GLU B N 1
ATOM 4133 C CA . GLU B 1 240 ? 55.09767 2.43252 41.91362 1.000 12.45872 267 GLU B CA 1
ATOM 4134 C C . GLU B 1 240 ? 55.14554 2.30524 43.43604 1.000 9.19936 267 GLU B C 1
ATOM 4135 O O . GLU B 1 240 ? 54.34116 2.92340 44.14503 1.000 6.24104 267 GLU B O 1
ATOM 4141 N N . ALA B 1 241 ? 56.09043 1.52609 43.96103 1.000 10.18020 268 ALA B N 1
ATOM 4142 C CA . ALA B 1 241 ? 56.21573 1.42396 45.41225 1.000 7.38304 268 ALA B CA 1
ATOM 4143 C C . ALA B 1 241 ? 56.56808 2.77404 46.03422 1.000 7.98505 268 ALA B C 1
ATOM 4144 O O . ALA B 1 241 ? 56.01629 3.14607 47.07472 1.000 7.11580 268 ALA B O 1
ATOM 4146 N N . GLN B 1 242 ? 57.48866 3.51890 45.41179 1.000 7.77441 269 GLN B N 1
ATOM 4147 C CA . GLN B 1 242 ? 57.83359 4.84371 45.92776 1.000 8.58726 269 GLN B CA 1
ATOM 4148 C C . GLN B 1 242 ? 56.62910 5.77596 45.90799 1.000 9.98304 269 GLN B C 1
ATOM 4149 O O . GLN B 1 242 ? 56.43028 6.56408 46.84483 1.000 8.56646 269 GLN B O 1
ATOM 4155 N N . GLN B 1 243 ? 55.80053 5.69081 44.85724 1.000 7.63815 270 GLN B N 1
ATOM 4156 C CA . GLN B 1 243 ? 54.61023 6.53205 44.79540 1.000 9.05746 270 GLN B CA 1
ATOM 4157 C C . GLN B 1 243 ? 53.65628 6.21147 45.93427 1.000 9.12268 270 GLN B C 1
ATOM 4158 O O . GLN B 1 243 ? 53.04139 7.11621 46.51191 1.000 9.01661 270 GLN B O 1
ATOM 4164 N N . PHE B 1 244 ? 53.54541 4.92927 46.29333 1.000 6.56204 271 PHE B N 1
ATOM 4165 C CA . PHE B 1 244 ? 52.67393 4.54784 47.39837 1.000 7.32756 271 PHE B CA 1
ATOM 4166 C C . PHE B 1 244 ? 53.13885 5.16285 48.72197 1.000 8.22924 271 PHE B C 1
ATOM 4167 O O . PHE B 1 244 ? 52.33853 5.75207 49.45880 1.000 7.18708 271 PHE B O 1
ATOM 4175 N N . VAL B 1 245 ? 54.42653 5.03469 49.05003 1.000 6.76685 272 VAL B N 1
ATOM 4176 C CA . VAL B 1 245 ? 54.89857 5.56722 50.32599 1.000 5.91316 272 VAL B CA 1
ATOM 4177 C C . VAL B 1 245 ? 54.76088 7.08695 50.34883 1.000 6.17960 272 VAL B C 1
ATOM 4178 O O . VAL B 1 245 ? 54.33308 7.67349 51.35463 1.000 6.89957 272 VAL B O 1
ATOM 4182 N N . ALA B 1 246 ? 55.07995 7.74071 49.23002 1.000 6.95479 273 ALA B N 1
ATOM 4183 C CA . ALA B 1 246 ? 54.84790 9.18104 49.12653 1.000 8.13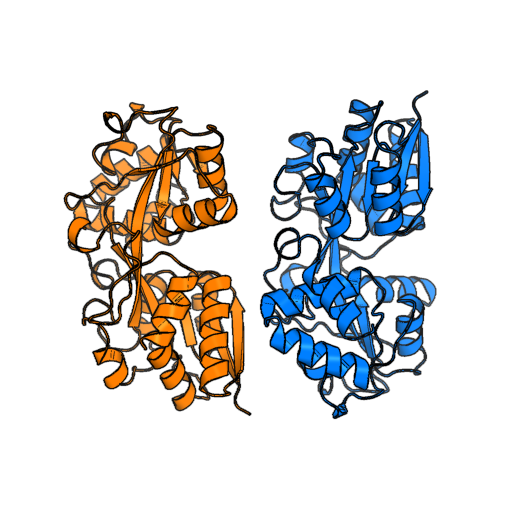955 273 ALA B CA 1
ATOM 4184 C C . ALA B 1 246 ? 53.38519 9.51758 49.37277 1.000 9.44897 273 ALA B C 1
ATOM 4185 O O . ALA B 1 246 ? 53.06512 10.49303 50.06565 1.000 8.96819 273 ALA B O 1
ATOM 4187 N N . PHE B 1 247 ? 52.47918 8.72055 48.81596 1.000 7.03481 274 PHE B N 1
ATOM 4188 C CA . PHE B 1 247 ? 51.06266 8.99197 49.01073 1.000 8.65501 274 PHE B CA 1
ATOM 4189 C C . PHE B 1 247 ? 50.65956 8.84777 50.46939 1.000 8.94190 274 PHE B C 1
ATOM 4190 O O . PHE B 1 247 ? 49.79594 9.59145 50.94715 1.000 9.22695 274 PHE B O 1
ATOM 4198 N N . MET B 1 248 ? 51.27508 7.90978 51.20346 1.000 6.13441 275 MET B N 1
ATOM 4199 C CA . MET B 1 248 ? 50.93189 7.76428 52.61575 1.000 5.41164 275 MET B CA 1
ATOM 4200 C C . MET B 1 248 ? 51.17805 9.05291 53.38796 1.000 7.51559 275 MET B C 1
ATOM 4201 O O . MET B 1 248 ? 50.53117 9.29461 54.41239 1.000 7.24993 275 MET B O 1
ATOM 4206 N N . LEU B 1 249 ? 52.10203 9.88282 52.91174 1.000 7.61886 276 LEU B N 1
ATOM 4207 C CA . LEU B 1 249 ? 52.43649 11.14318 53.55275 1.000 5.05892 276 LEU B CA 1
ATOM 4208 C C . LEU B 1 249 ? 51.82404 12.34589 52.85094 1.000 10.24964 276 LEU B C 1
ATOM 4209 O O . LEU B 1 249 ? 52.05773 13.47833 53.28197 1.000 9.92594 276 LEU B O 1
ATOM 4214 N N . SER B 1 250 ? 51.06136 12.12726 51.78337 1.000 8.80507 277 SER B N 1
ATOM 4215 C CA . SER B 1 250 ? 50.25278 13.18784 51.21233 1.000 11.41814 277 SER B CA 1
ATOM 4216 C C . SER B 1 250 ? 49.15307 13.58758 52.18840 1.000 12.50858 277 SER B C 1
ATOM 4217 O O . SER B 1 250 ? 48.80293 12.84715 53.11214 1.000 10.99184 277 SER B O 1
ATOM 4220 N N . GLU B 1 251 ? 48.60130 14.78455 51.98398 1.000 13.49601 278 GLU B N 1
ATOM 4221 C CA . GLU B 1 251 ? 47.48455 15.20594 52.82023 1.000 13.22346 278 GLU B CA 1
ATOM 4222 C C . GLU B 1 251 ? 46.34427 14.18883 52.76680 1.000 13.15038 278 GLU B C 1
ATOM 4223 O O . GLU B 1 251 ? 45.79715 13.79857 53.80540 1.000 13.36382 278 GLU B O 1
ATOM 4229 N N . GLU B 1 252 ? 45.99280 13.72206 51.56587 1.000 10.07294 279 GLU B N 1
ATOM 4230 C CA . GLU B 1 252 ? 44.88416 12.77562 51.46085 1.000 16.29011 279 GLU B CA 1
ATOM 4231 C C . GLU B 1 252 ? 45.22755 11.43940 52.10892 1.000 14.36529 279 GLU B C 1
ATOM 4232 O O . GLU B 1 252 ? 44.38370 10.83785 52.78746 1.000 15.96072 279 GLU B O 1
ATOM 4238 N N . GLY B 1 253 ? 46.46080 10.96472 51.91501 1.000 14.63122 280 GLY B N 1
ATOM 4239 C CA . GLY B 1 253 ? 46.85128 9.69426 52.50727 1.000 10.23533 280 GLY B CA 1
ATOM 4240 C C . GLY B 1 253 ? 46.89432 9.74604 54.02171 1.000 11.94808 280 GLY B C 1
ATOM 4241 O O . GLY B 1 253 ? 46.44481 8.81428 54.69526 1.000 8.09377 280 GLY B O 1
ATOM 4242 N N . GLN B 1 254 ? 47.44575 10.83081 54.58133 1.000 7.95368 281 GLN B N 1
ATOM 4243 C CA . GLN B 1 254 ? 47.44932 10.98799 56.03136 1.000 9.95728 281 GLN B CA 1
ATOM 4244 C C . GLN B 1 254 ? 46.02763 11.00056 56.57156 1.000 10.38614 281 GLN B C 1
ATOM 4245 O O . GLN B 1 254 ? 45.73031 10.37250 57.59664 1.000 10.34182 281 GLN B O 1
ATOM 4251 N N . LYS B 1 255 ? 45.13069 11.70623 55.88365 1.000 12.66607 282 LYS B N 1
ATOM 4252 C CA . LYS B 1 255 ? 43.73712 11.74178 56.31266 1.000 12.70631 282 LYS B CA 1
ATOM 4253 C C . LYS B 1 255 ? 43.11706 10.35102 56.27097 1.000 11.79177 282 LYS B C 1
ATOM 4254 O O . LYS B 1 255 ? 42.36416 9.97457 57.17581 1.000 13.07186 282 LYS B O 1
ATOM 4260 N N . ALA B 1 256 ? 43.45185 9.55887 55.25025 1.000 13.45446 283 ALA B N 1
ATOM 4261 C CA . ALA B 1 256 ? 42.87695 8.21809 55.15064 1.000 11.61866 283 ALA B CA 1
ATOM 4262 C C . ALA B 1 256 ? 43.36964 7.33199 56.28528 1.000 14.36734 283 ALA B C 1
ATOM 4263 O O . ALA B 1 256 ? 42.58809 6.59274 56.89366 1.000 12.28540 283 ALA B O 1
ATOM 4265 N N . ILE B 1 257 ? 44.66432 7.41111 56.59686 1.000 9.14003 284 ILE B N 1
ATOM 4266 C CA . ILE B 1 257 ? 45.20655 6.64833 57.71677 1.000 7.12482 284 ILE B CA 1
ATOM 4267 C C . ILE B 1 257 ? 44.57862 7.10932 59.02588 1.000 11.45323 284 ILE B C 1
ATOM 4268 O O . ILE B 1 257 ? 44.14826 6.29104 59.84447 1.000 11.68277 284 ILE B O 1
ATOM 4273 N N . LEU B 1 258 ? 44.48751 8.42894 59.23213 1.000 11.88872 285 LEU B N 1
ATOM 4274 C CA . LEU B 1 258 ? 43.96422 8.94616 60.49226 1.000 13.77076 285 LEU B CA 1
ATOM 4275 C C . LEU B 1 258 ? 42.46421 8.71665 60.62780 1.000 14.38264 285 LEU B C 1
ATOM 4276 O O . LEU B 1 258 ? 41.92791 8.82340 61.73660 1.000 16.12472 285 LEU B O 1
ATOM 4281 N N . SER B 1 259 ? 41.78413 8.39565 59.52756 1.000 14.30336 286 SER B N 1
ATOM 4282 C CA . SER B 1 259 ? 40.35998 8.08946 59.59639 1.000 16.71624 286 SER B CA 1
ATOM 4283 C C . SER B 1 259 ? 40.10605 6.75380 60.27509 1.000 19.58061 286 SER B C 1
ATOM 4284 O O . SER B 1 259 ? 38.96512 6.47692 60.66430 1.000 19.85991 286 SER B O 1
ATOM 4287 N N . GLN B 1 260 ? 41.14718 5.92696 60.43014 1.000 13.65033 287 GLN B N 1
ATOM 4288 C CA . GLN B 1 260 ? 41.04448 4.63694 61.09107 1.000 15.67372 287 GLN B CA 1
ATOM 4289 C C . GLN B 1 260 ? 41.87257 4.51693 62.36505 1.000 16.20290 287 GLN B C 1
ATOM 4290 O O . GLN B 1 260 ? 41.61848 3.60073 63.15525 1.000 17.80776 287 GLN B O 1
ATOM 4296 N N . SER B 1 261 ? 42.85803 5.38418 62.58532 1.000 18.04368 288 SER B N 1
ATOM 4297 C CA . SER B 1 261 ? 43.63961 5.32299 63.81968 1.000 21.57251 288 SER B CA 1
ATOM 4298 C C . SER B 1 261 ? 43.85536 6.72120 64.37048 1.000 18.46399 288 SER B C 1
ATOM 4299 O O . SER B 1 261 ? 44.37149 7.59505 63.66395 1.000 19.52564 288 SER B O 1
ATOM 4302 N N . ALA B 1 262 ? 43.49234 6.90567 65.64409 1.000 20.94850 289 ALA B N 1
ATOM 4303 C CA . ALA B 1 262 ? 43.53989 8.20056 66.32459 1.000 18.13132 289 ALA B CA 1
ATOM 4304 C C . ALA B 1 262 ? 44.97794 8.51382 66.74264 1.000 19.35235 289 ALA B C 1
ATOM 4305 O O . ALA B 1 262 ? 45.34428 8.52138 67.91770 1.000 20.00536 289 ALA B O 1
ATOM 4307 N N . GLU B 1 263 ? 45.79852 8.80285 65.74621 1.000 19.43017 290 GLU B N 1
ATOM 4308 C CA . GLU B 1 263 ? 47.21351 9.04228 65.96912 1.000 10.27820 290 GLU B CA 1
ATOM 4309 C C . GLU B 1 263 ? 47.58576 10.42947 65.45062 1.000 12.30729 290 GLU B C 1
ATOM 4310 O O . GLU B 1 263 ? 46.75323 11.16730 64.92279 1.000 13.24466 290 GLU B O 1
ATOM 4316 N N . TYR B 1 264 ? 48.86121 10.78059 65.59900 1.000 7.99997 291 TYR B N 1
ATOM 4317 C CA . TYR B 1 264 ? 49.35456 12.08481 65.17991 1.000 9.05720 291 TYR B CA 1
ATOM 4318 C C . TYR B 1 264 ? 50.02800 11.98610 63.82005 1.000 11.12502 291 TYR B C 1
ATOM 4319 O O . TYR B 1 264 ? 50.87847 11.11021 63.62423 1.000 8.95722 291 TYR B O 1
ATOM 4328 N N . PRO B 1 265 ? 49.70961 12.86355 62.86997 1.000 10.31364 292 PRO B N 1
ATOM 4329 C CA . PRO B 1 265 ? 50.33685 12.78125 61.54459 1.000 7.66812 292 PRO B CA 1
ATOM 4330 C C . PRO B 1 265 ? 51.81108 13.15536 61.57466 1.000 7.42165 292 PRO B C 1
ATOM 4331 O O . PRO B 1 265 ? 52.23952 14.04615 62.31533 1.000 9.10817 292 PRO B O 1
ATOM 4335 N N . MET B 1 266 ? 52.59330 12.47363 60.73606 1.000 7.15841 293 MET B N 1
ATOM 4336 C CA . MET B 1 266 ? 54.00312 12.81485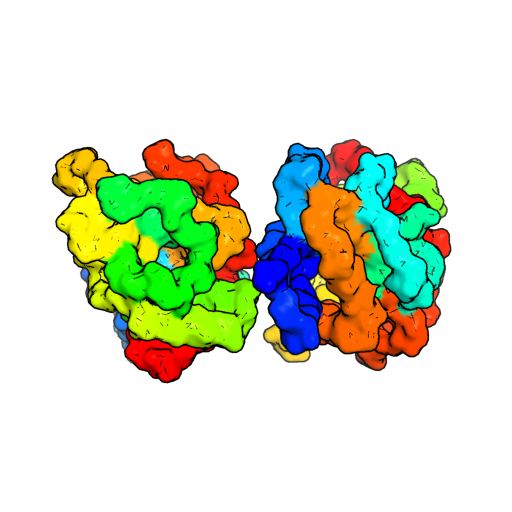 60.61125 1.000 5.57674 293 MET B CA 1
ATOM 4337 C C . MET B 1 266 ? 54.27235 13.79237 59.48253 1.000 6.58682 293 MET B C 1
ATOM 4338 O O . MET B 1 266 ? 55.38380 14.33984 59.41448 1.000 7.79475 293 MET B O 1
ATOM 4343 N N . ARG B 1 267 ? 53.28614 14.04026 58.61743 1.000 8.18755 294 ARG B N 1
ATOM 4344 C CA . ARG B 1 267 ? 53.45798 15.00915 57.54636 1.000 7.09524 294 ARG B CA 1
ATOM 4345 C C . ARG B 1 267 ? 53.66332 16.39602 58.14831 1.000 11.67114 294 ARG B C 1
ATOM 4346 O O . ARG B 1 267 ? 52.86056 16.85761 58.96583 1.000 12.05724 294 ARG B O 1
ATOM 4354 N N . LYS B 1 268 ? 54.75462 17.05189 57.76414 1.000 9.87735 295 LYS B N 1
ATOM 4355 C CA . LYS B 1 268 ? 55.03035 18.36844 58.32160 1.000 11.69628 295 LYS B CA 1
ATOM 4356 C C . LYS B 1 268 ? 53.89173 19.32671 57.99330 1.000 10.62459 295 LYS B C 1
ATOM 4357 O O . LYS B 1 268 ? 53.37482 19.34220 56.87406 1.000 12.39668 295 LYS B O 1
ATOM 4363 N N . GLY B 1 269 ? 53.49597 20.11631 58.99111 1.000 17.15822 296 GLY B N 1
ATOM 4364 C CA . GLY B 1 269 ? 52.45579 21.10785 58.83601 1.000 21.16440 296 GLY B CA 1
ATOM 4365 C C . GLY B 1 269 ? 51.05043 20.58704 59.02298 1.000 22.45455 296 GLY B C 1
ATOM 4366 O O . GLY B 1 269 ? 50.10476 21.38819 59.05794 1.000 21.56734 296 GLY B O 1
ATOM 4367 N N . MET B 1 270 ? 50.88012 19.27766 59.15151 1.000 19.17459 297 MET B N 1
ATOM 4368 C CA . MET B 1 270 ? 49.55804 18.69331 59.27467 1.000 21.71500 297 MET B CA 1
ATOM 4369 C C . MET B 1 270 ? 49.12459 18.61684 60.73030 1.000 18.65009 297 MET B C 1
ATOM 4370 O O . MET B 1 270 ? 49.89966 18.22194 61.60503 1.000 20.25580 297 MET B O 1
ATOM 4375 N N . GLN B 1 271 ? 47.86671 18.97429 60.96939 1.000 28.50007 298 GLN B N 1
ATOM 4376 C CA . GLN B 1 271 ? 47.25584 18.92965 62.28602 1.000 25.65870 298 GLN B CA 1
ATOM 4377 C C . GLN B 1 271 ? 46.56065 17.59127 62.50229 1.000 20.96423 298 GLN B C 1
ATOM 4378 O O . GLN B 1 271 ? 46.02934 16.98202 61.56818 1.000 20.89547 298 GLN B O 1
ATOM 4384 N N . ALA B 1 272 ? 46.56179 17.14368 63.74911 1.000 18.94303 299 ALA B N 1
ATOM 4385 C CA . ALA B 1 272 ? 45.81885 15.95527 64.11856 1.000 19.24367 299 ALA B CA 1
ATOM 4386 C C . ALA B 1 272 ? 44.35145 16.29972 64.37047 1.000 18.73261 299 ALA B C 1
ATOM 4387 O O . ALA B 1 272 ? 43.94099 17.46595 64.36236 1.000 21.52526 299 ALA B O 1
ATOM 4389 N N . ASP B 1 273 ? 43.55582 15.25582 64.57957 1.000 16.29085 300 ASP B N 1
ATOM 4390 C CA . ASP B 1 273 ? 42.18401 15.42406 65.02785 1.000 21.37281 300 ASP B CA 1
ATOM 4391 C C . ASP B 1 273 ? 42.17731 16.30872 66.27204 1.000 22.29528 300 ASP B C 1
ATOM 4392 O O . ASP B 1 273 ? 42.85362 15.97836 67.26031 1.000 21.97571 300 ASP B O 1
ATOM 4397 N N . PRO B 1 274 ? 41.45239 17.43468 66.26211 1.000 25.36021 301 PRO B N 1
ATOM 4398 C CA . PRO B 1 274 ? 41.44504 18.31836 67.44005 1.000 22.49027 301 PRO B CA 1
ATOM 4399 C C . PRO B 1 274 ? 40.93032 17.64611 68.69817 1.000 22.00828 301 PRO B C 1
ATOM 4400 O O . PRO B 1 274 ? 41.08965 18.21372 69.78320 1.000 27.27330 301 PRO B O 1
ATOM 4404 N N . ALA B 1 275 ? 40.31880 16.46357 68.59321 1.000 23.65340 302 ALA B N 1
ATOM 4405 C CA . ALA B 1 275 ? 39.87001 15.76439 69.79123 1.000 23.76800 302 ALA B CA 1
ATOM 4406 C C . ALA B 1 275 ? 41.03554 15.14538 70.55276 1.000 30.10542 302 ALA B C 1
ATOM 4407 O O . ALA B 1 275 ? 40.97322 15.02662 71.78033 1.000 31.56607 302 ALA B O 1
ATOM 4409 N N . LEU B 1 276 ? 42.09555 14.74454 69.85032 1.000 23.55160 303 LEU B N 1
ATOM 4410 C CA . LEU B 1 276 ? 43.26038 14.16699 70.50799 1.000 25.44247 303 LEU B CA 1
ATOM 4411 C C . LEU B 1 276 ? 43.91297 15.19071 71.42963 1.000 28.59880 303 LEU B C 1
ATOM 4412 O O . LEU B 1 276 ? 43.89940 16.39441 71.15893 1.000 25.76238 303 LEU B O 1
ATOM 4417 N N . LYS B 1 277 ? 44.49376 14.70268 72.52910 1.000 25.24252 304 LYS B N 1
ATOM 4418 C CA . LYS B 1 277 ? 45.34091 15.55591 73.34535 1.000 27.24444 304 LYS B CA 1
ATOM 4419 C C . LYS B 1 277 ? 46.40648 16.19345 72.45797 1.000 30.65110 304 LYS B C 1
ATOM 4420 O O . LYS B 1 277 ? 47.10785 15.47346 71.73132 1.000 27.75127 304 LYS B O 1
ATOM 4426 N N . PRO B 1 278 ? 46.53903 17.52123 72.46169 1.000 31.04950 305 PRO B N 1
ATOM 4427 C CA . PRO B 1 278 ? 47.46258 18.17232 71.52294 1.000 28.71890 305 PRO B CA 1
ATOM 4428 C C . PRO B 1 278 ? 48.88205 17.65739 71.69736 1.000 32.16305 305 PRO B C 1
ATOM 4429 O O . PRO B 1 278 ? 49.32113 17.34378 72.80803 1.000 30.60738 305 PRO B O 1
ATOM 4433 N N . PHE B 1 279 ? 49.60122 17.58109 70.57386 1.000 29.46463 306 PHE B N 1
ATOM 4434 C CA . PHE B 1 279 ? 50.90537 16.92352 70.56744 1.000 31.38049 306 PHE B CA 1
ATOM 4435 C C . PHE B 1 279 ? 51.89481 17.62649 71.48982 1.000 33.80390 306 PHE B C 1
ATOM 4436 O O . PHE B 1 279 ? 52.63162 16.96688 72.23390 1.000 31.98868 306 PHE B O 1
ATOM 4444 N N . ALA B 1 280 ? 51.92032 18.96469 71.46690 1.000 34.42095 307 ALA B N 1
ATOM 4445 C CA . ALA B 1 280 ? 52.88117 19.69403 72.29257 1.000 34.26159 307 ALA B CA 1
ATOM 4446 C C . ALA B 1 280 ? 52.61564 19.50013 73.78149 1.000 40.26611 307 ALA B C 1
ATOM 4447 O O . ALA B 1 280 ? 53.54831 19.57547 74.59135 1.000 42.99739 307 ALA B O 1
ATOM 4449 N N . GLU B 1 281 ? 51.36446 19.23364 74.16124 1.000 38.88101 308 GLU B N 1
ATOM 4450 C CA . GLU B 1 281 ? 51.03334 19.01574 75.56355 1.000 37.59203 308 GLU B CA 1
ATOM 4451 C C . GLU B 1 281 ? 51.53082 17.67857 76.09243 1.000 34.83929 308 GLU B C 1
ATOM 4452 O O . GLU B 1 281 ? 51.38538 17.41738 77.29182 1.000 34.82426 308 GLU B O 1
ATOM 4458 N N . LEU B 1 282 ? 52.09681 16.82233 75.23729 1.000 32.68890 309 LEU B N 1
ATOM 4459 C CA . LEU B 1 282 ? 52.43359 15.47181 75.67014 1.000 26.67243 309 LEU B CA 1
ATOM 4460 C C . LEU B 1 282 ? 53.67972 15.43393 76.54442 1.000 21.79732 309 LEU B C 1
ATOM 4461 O O . LEU B 1 282 ? 53.78251 14.55830 77.41185 1.000 22.66728 309 LEU B O 1
ATOM 4466 N N . ASP B 1 283 ? 54.62115 16.35294 76.33051 1.000 19.91638 310 ASP B N 1
ATOM 4467 C CA . ASP B 1 283 ? 55.86897 16.41531 77.08447 1.000 18.11071 310 ASP B CA 1
ATOM 4468 C C . ASP B 1 283 ? 56.56807 15.05209 77.17033 1.000 15.00932 310 ASP B C 1
ATOM 4469 O O . ASP B 1 283 ? 56.81710 14.54061 78.26328 1.000 13.75046 310 ASP B O 1
ATOM 4473 N N . PRO B 1 284 ? 56.89315 14.44203 76.03309 1.000 14.44302 311 PRO B N 1
ATOM 4474 C CA . PRO B 1 284 ? 57.45160 13.08841 76.05397 1.000 14.39039 311 PRO B CA 1
ATOM 4475 C C . PRO B 1 284 ? 58.92175 13.10175 76.43191 1.000 12.27927 311 PRO B C 1
ATOM 4476 O O . PRO B 1 284 ? 59.59911 14.13421 76.30362 1.000 16.17730 311 PRO B O 1
ATOM 4480 N N . PRO B 1 285 ? 59.45421 11.97419 76.90480 1.000 13.25687 312 PRO B N 1
ATOM 4481 C CA . PRO B 1 285 ? 60.90179 11.88359 77.12228 1.000 11.89298 312 PRO B CA 1
ATOM 4482 C C . PRO B 1 285 ? 61.64384 12.10059 75.81211 1.000 13.85592 312 PRO B C 1
ATOM 4483 O O . PRO B 1 285 ? 61.10842 11.86408 74.72719 1.000 14.34249 312 PRO B O 1
ATOM 4487 N N . LYS B 1 286 ? 62.89464 12.55256 75.92128 1.000 13.92660 313 LYS B N 1
ATOM 4488 C CA . LYS B 1 286 ? 63.69837 12.89976 74.74472 1.000 18.05260 313 LYS B CA 1
ATOM 4489 C C . LYS B 1 286 ? 64.29990 11.62354 74.15971 1.000 15.07347 313 LYS B C 1
ATOM 4490 O O . LYS B 1 286 ? 65.48426 11.30997 74.32924 1.000 16.64387 313 LYS B O 1
ATOM 4496 N N . LEU B 1 287 ? 63.45379 10.88393 73.44129 1.000 14.61621 314 LEU B N 1
ATOM 4497 C CA . LEU B 1 287 ? 63.81967 9.60489 72.83534 1.000 13.66546 314 LEU B CA 1
ATOM 4498 C C . LEU B 1 287 ? 63.23655 9.54474 71.43082 1.000 13.13733 314 LEU B C 1
ATOM 4499 O O . LEU B 1 287 ? 62.01966 9.67446 71.26067 1.000 15.93665 314 LEU B O 1
ATOM 4504 N N . THR B 1 288 ? 64.10140 9.36160 70.44237 1.000 12.61227 315 THR B N 1
ATOM 4505 C CA . THR B 1 288 ? 63.77182 9.22766 69.02963 1.000 13.23216 315 THR B CA 1
ATOM 4506 C C . THR B 1 288 ? 63.65252 7.76083 68.65236 1.000 10.23258 315 THR B C 1
ATOM 4507 O O . THR B 1 288 ? 64.09609 6.87788 69.38992 1.000 11.70251 315 THR B O 1
ATOM 4511 N N . PRO B 1 289 ? 63.07521 7.45407 67.48502 1.000 9.74797 316 PRO B N 1
ATOM 4512 C CA . PRO B 1 289 ? 63.13032 6.06407 66.99979 1.000 11.14103 316 PRO B CA 1
ATOM 4513 C C . PRO B 1 289 ? 64.54710 5.52014 66.93980 1.000 11.57428 316 PRO B C 1
ATOM 4514 O O . PRO B 1 289 ? 64.79562 4.36656 67.30297 1.000 9.66355 316 PRO B O 1
ATOM 4518 N N . ALA B 1 290 ? 65.49597 6.34597 66.50939 1.000 11.96898 317 ALA B N 1
ATOM 4519 C CA . ALA B 1 290 ? 66.88697 5.90446 66.46010 1.000 11.46405 317 ALA B CA 1
ATOM 4520 C C . ALA B 1 290 ? 67.43070 5.59326 67.85177 1.000 11.76247 317 ALA B C 1
ATOM 4521 O O . ALA B 1 290 ? 68.22200 4.65094 68.02401 1.000 13.91197 317 ALA B O 1
ATOM 4523 N N . ASP B 1 291 ? 67.01639 6.36639 68.86077 1.000 13.43380 318 ASP B N 1
ATOM 4524 C CA . ASP B 1 291 ? 67.45669 6.09416 70.22588 1.000 15.85519 318 ASP B CA 1
ATOM 4525 C C . ASP B 1 291 ? 67.01715 4.71098 70.67913 1.000 17.65998 318 ASP B C 1
ATOM 4526 O O . ASP B 1 291 ? 67.79557 3.97246 71.29564 1.000 17.79447 318 ASP B O 1
ATOM 4531 N N . LEU B 1 292 ? 65.76792 4.34101 70.38610 1.000 13.40690 319 LEU B N 1
ATOM 4532 C CA . LEU B 1 292 ? 65.27968 3.03371 70.80505 1.000 11.61319 319 LEU B CA 1
ATOM 4533 C C . LEU B 1 292 ? 65.84772 1.93105 69.92437 1.000 12.14258 319 LEU B C 1
ATOM 4534 O O . LEU B 1 292 ? 66.03359 0.80500 70.39141 1.000 13.21203 319 LEU B O 1
ATOM 4539 N N . GLY B 1 293 ? 66.15572 2.24444 68.66504 1.000 10.38767 320 GLY B N 1
ATOM 4540 C CA . GLY B 1 293 ? 66.76575 1.25807 67.78607 1.000 11.93678 320 GLY B CA 1
ATOM 4541 C C . GLY B 1 293 ? 65.91354 0.01346 67.66746 1.000 9.33304 320 GLY B C 1
ATOM 4542 O O . GLY B 1 293 ? 64.68474 0.08041 67.56361 1.000 10.05137 320 GLY B O 1
ATOM 4543 N N . GLU B 1 294 ? 66.57401 -1.14707 67.69568 1.000 8.38574 321 GLU B N 1
ATOM 4544 C CA . GLU B 1 294 ? 65.90911 -2.43655 67.58000 1.000 8.56871 321 GLU B CA 1
ATOM 4545 C C . GLU B 1 294 ? 65.37792 -2.94648 68.91359 1.000 11.45011 321 GLU B C 1
ATOM 4546 O O . GLU B 1 294 ? 64.78111 -4.03142 68.95678 1.000 10.67178 321 GLU B O 1
ATOM 4552 N N . ALA B 1 295 ? 65.58596 -2.19887 69.99562 1.000 10.28988 322 ALA B N 1
ATOM 4553 C CA . ALA B 1 295 ? 65.10973 -2.58794 71.32079 1.000 10.67608 322 ALA B CA 1
ATOM 4554 C C . ALA B 1 295 ? 65.63979 -3.96234 71.72086 1.000 12.08999 322 ALA B C 1
ATOM 4555 O O . ALA B 1 295 ? 64.94944 -4.74439 72.38326 1.000 9.97088 322 ALA B O 1
ATOM 4557 N N . SER B 1 296 ? 66.87196 -4.28019 71.30877 1.000 12.27281 323 SER B N 1
ATOM 4558 C CA . SER B 1 296 ? 67.39012 -5.62533 71.55973 1.000 9.05164 323 SER B CA 1
ATOM 4559 C C . SER B 1 296 ? 67.67233 -5.85651 73.03975 1.000 12.06708 323 SER B C 1
ATOM 4560 O O . SER B 1 296 ? 67.45546 -6.96067 73.54739 1.000 10.39015 323 SER B O 1
ATOM 4563 N N . GLU B 1 297 ? 68.18561 -4.84146 73.74162 1.000 11.94160 324 GLU B N 1
ATOM 4564 C CA . GLU B 1 297 ? 68.40417 -4.97533 75.18091 1.000 14.08976 324 GLU B CA 1
ATOM 4565 C C . GLU B 1 297 ? 67.08916 -5.20245 75.91879 1.000 13.11180 324 GLU B C 1
ATOM 4566 O O . GLU B 1 297 ? 67.02198 -5.99884 76.86595 1.000 9.41419 324 GLU B O 1
ATOM 4572 N N . ALA B 1 298 ? 66.02847 -4.51229 75.49134 1.000 9.26155 325 ALA B N 1
ATOM 4573 C CA . ALA B 1 298 ? 64.72781 -4.67759 76.12513 1.000 9.07699 325 ALA B CA 1
ATOM 4574 C C . ALA B 1 298 ? 64.16593 -6.07045 75.87904 1.000 7.46886 325 ALA B C 1
ATOM 4575 O O . ALA B 1 298 ? 63.56372 -6.66371 76.77376 1.000 8.34325 325 ALA B O 1
ATOM 4577 N N . LEU B 1 299 ? 64.35121 -6.61022 74.66331 1.000 8.43667 326 LEU B N 1
ATOM 4578 C CA . LEU B 1 299 ? 63.87916 -7.95501 74.38553 1.000 7.76437 326 LEU B CA 1
ATOM 4579 C C . LEU B 1 299 ? 64.56041 -8.96146 75.29643 1.000 9.21732 326 LEU B C 1
ATOM 4580 O O . LEU B 1 299 ? 63.90748 -9.83768 75.86473 1.000 8.83375 326 LEU B O 1
ATOM 4585 N N . SER B 1 300 ? 65.87422 -8.82432 75.46368 1.000 9.96299 327 SER B N 1
ATOM 4586 C CA . SER B 1 300 ? 66.61102 -9.73325 76.33541 1.000 13.12641 327 SER B CA 1
ATOM 4587 C C . SER B 1 300 ? 66.14715 -9.62049 77.77599 1.000 13.69878 327 SER B C 1
ATOM 4588 O O . SER B 1 300 ? 66.07008 -10.62691 78.49012 1.000 13.31975 327 SER B O 1
ATOM 4591 N N . LEU B 1 301 ? 65.82328 -8.40405 78.22067 1.000 11.01758 328 LEU B N 1
ATOM 4592 C CA . LEU B 1 301 ? 65.35180 -8.23430 79.58940 1.000 10.56484 328 LEU B CA 1
ATOM 4593 C C . LEU B 1 301 ? 63.98350 -8.87680 79.77825 1.000 8.40108 328 LEU B C 1
ATOM 4594 O O . LEU B 1 301 ? 63.75362 -9.56408 80.77591 1.000 7.94644 328 LEU B O 1
ATOM 4599 N N . GLU B 1 302 ? 63.06638 -8.69321 78.81378 1.000 7.95013 329 GLU B N 1
ATOM 4600 C CA . GLU B 1 302 ? 61.77901 -9.37681 78.87555 1.000 8.54674 329 GLU B CA 1
ATOM 4601 C C . GLU B 1 302 ? 61.95281 -10.88824 78.98532 1.000 10.29394 329 GLU B C 1
ATOM 4602 O O . GLU B 1 302 ? 61.24452 -11.54478 79.75812 1.000 11.61282 329 GLU B O 1
ATOM 4608 N N . ARG B 1 303 ? 62.87526 -11.45812 78.20026 1.000 9.05485 330 ARG B N 1
ATOM 4609 C CA . ARG B 1 303 ? 63.07213 -12.90429 78.22167 1.000 11.30208 330 ARG B CA 1
ATOM 4610 C C . ARG B 1 303 ? 63.63734 -13.35846 79.56188 1.000 10.62116 330 ARG B C 1
ATOM 4611 O O . ARG B 1 303 ? 63.23472 -14.39917 80.09046 1.000 13.33512 330 ARG B O 1
ATOM 4613 N N . ASP B 1 304 ? 64.56970 -12.58555 80.11978 1.000 11.53182 331 ASP B N 1
ATOM 4614 C CA . ASP B 1 304 ? 65.19132 -12.95623 81.39130 1.000 12.83442 331 ASP B CA 1
ATOM 4615 C C . ASP B 1 304 ? 64.17895 -12.96929 82.52732 1.000 12.78597 331 ASP B C 1
ATOM 4616 O O . ASP B 1 304 ? 64.20179 -13.86733 83.37407 1.000 12.13267 331 ASP B O 1
ATOM 4621 N N . VAL B 1 305 ? 63.28237 -11.97574 82.56824 1.000 11.58294 332 VAL B N 1
ATOM 4622 C CA . VAL B 1 305 ? 62.25726 -11.91322 83.61130 1.000 10.78523 332 VAL B CA 1
ATOM 4623 C C . VAL B 1 305 ? 61.10133 -12.86551 83.34668 1.000 13.63817 332 VAL B C 1
ATOM 4624 O O . VAL B 1 305 ? 60.30170 -13.13841 84.25529 1.000 17.12239 332 VAL B O 1
ATOM 4628 N N . GLY B 1 306 ? 61.00522 -13.40891 82.13713 1.000 13.01750 333 GLY B N 1
ATOM 4629 C CA . GLY B 1 306 ? 59.97008 -14.37119 81.82860 1.000 14.65188 333 GLY B CA 1
ATOM 4630 C C . GLY B 1 306 ? 58.66363 -13.77063 81.37482 1.000 16.35298 333 GLY B C 1
ATOM 4631 O O . GLY B 1 306 ? 57.60096 -14.33924 81.65705 1.000 18.70723 333 GLY B O 1
ATOM 4632 N N . LEU B 1 307 ? 58.70286 -12.63246 80.68740 1.000 13.11289 334 LEU B N 1
ATOM 4633 C CA . LEU B 1 307 ? 57.48649 -11.98353 80.21465 1.000 13.19018 334 LEU B CA 1
ATOM 4634 C C . LEU B 1 307 ? 57.31986 -12.15943 78.70600 1.000 19.11574 334 LEU B C 1
ATOM 4635 O O . LEU B 1 307 ? 56.21207 -11.98274 78.18955 1.000 20.45863 334 LEU B O 1
#

Secondary structure (DSSP, 8-state):
--EEEEEE-S-HHHHHHHHHHHHHHH--EEEEEE--HHHHHHHHHHHGGG---SEEEESSSHHHHHHHHTT-BPPPPHHHHTTS-GGGB-TTSS-EEEEEEEEEEEE-TTTS-GGGS-SSGGGGGSGGGTTSEEE-TTSHHHHHHHHHHHHHH-HHHHHHHHHHHHHHPEE-S-HHHHHHHHHTTSSSEEEEETHHHHHHHHHHSS-S-EEE---TT-GGG-EEEEEEEEBTT-S-HHHHHHHHHHHTSHHHHHHHHTTS--EE-STTPPP-TTSPPGGG----S--HHHHTT-HHHHHHHHHHT-/--EEEEEE-S-HHHHHHHHHHHHHHH--EEEEEE--HHHHHHHHHHHGGG---SEEEESSSHHHHHHHHTT-BPPPPHHHHTTS-GGGB-TTSS-EEEEEEEEEEEE-TTTS-GGGS-SSGGGGGSGGGTTSEEE-TTSHHHHHHHHHHHHHH-HHHHHHHHHHHHHHSEE-SSHHHHHHHHHHTSSSEEEEEHHHHHHHHHHHS--S-EEE---TT-GGG-EEEEEEEEBTT-S-HHHHHHHHHHHTSHHHHHHHHTTS--EE-STTPPPPTTSPPGGGG---S--HHHHTT-HHHHHHHHHHT-

Foldseek 3Di:
DAEAEEEEQDDPQLVVLLQVVLCVVPVHHYHYDYDHLVVSLVVCVVCDLVDSHFKYWHPFCLSVLVCVVVVFFDAADVVLVVQFDVLQADPRRFKGFFFKWWKWKKFQCVVPPPVRDDLALQCQLPQVCAQAEEEECPDPVVLLLLLLCCLPPNDVSSLSSVLSCLVGHDYDNDQLVRNVCRQVVNHGIYIDIPFSVVVVCVVVVDTSMDIGASAPQGSSGDMGTIMMGTTPSHPPNVVSSVSRSCCSDPVNSVSSCVNTQTAGRGPPDGGDPVDDGPVRRNHHPAGSVSSHSSVSSVVSCVVSVD/DAEAEEEEQDDPQLVVLLQVVVCVVPVHHYHYDYDHLVVVLVVCVVCDLNDRHFKYWHPFCLSVLVCVVVVFFDAADVVLCVQFDVLQADPRRFKGFFFKWWKWKKFFCVQPPPVPPDLALQCQLDQVCAQAEEEELVDPVVLLLLLLCCLPPNDVSSLSSVLSCVVGHDYDNDPVVRVVCRQVVSHGIYIDIPFVVVVVCVVPPHTSIDIGANAPQGSRLDMGTIMMGGTPSHPCNVVSSVSSSSCLDPVNSVSSCVNTQTGGRGPPDGGDVVDDGPVRSNHHPAGSVNSHNSPVSVVSCVVSPD